Protein AF-A0A2E6TEQ2-F1 (afdb_monomer)

Mean predicted aligned error: 9.26 Å

Solvent-accessible surface area (backbone atoms only — not comparable to full-atom values): 24179 Å² total; per-residue (Å²): 131,85,80,90,82,93,80,91,83,90,86,90,82,84,90,84,90,84,80,82,88,82,86,89,81,83,90,76,87,78,88,76,89,75,89,80,89,80,91,82,89,81,94,73,94,83,58,23,17,44,10,29,45,73,91,48,67,66,65,58,28,36,31,42,31,63,34,35,89,94,28,47,55,58,94,92,32,62,77,44,67,33,39,22,39,33,36,34,76,83,78,71,50,58,21,9,26,28,29,42,12,38,39,30,34,37,25,20,20,53,72,65,49,64,40,73,85,53,69,83,69,57,34,86,42,34,35,40,22,47,42,61,31,55,72,47,98,79,43,49,74,34,49,37,61,42,76,46,63,34,69,60,23,71,74,22,28,87,75,68,47,18,59,67,26,18,28,26,31,24,41,34,35,37,68,54,61,49,53,77,38,54,19,48,42,68,31,60,80,78,72,61,72,82,41,52,77,33,74,28,39,33,41,24,42,9,19,17,25,25,31,84,76,9,61,76,29,88,48,52,44,35,40,18,31,33,28,36,52,28,27,26,56,20,68,76,28,80,67,84,64,87,48,80,94,56,62,83,71,38,19,6,27,28,30,28,52,19,42,28,98,81,40,80,27,52,60,49,62,64,91,64,67,59,86,55,28,57,71,63,57,55,73,40,70,54,60,95,54,30,30,40,68,26,70,32,16,36,5,9,44,31,30,38,73,56,94,92,40,63,20,35,42,24,22,26,57,52,67,74,56,63,26,25,47,34,19,41,39,35,18,20,26,35,44,57,42,25,75,66,54,60,74,71,50,58,77,33,17,53,30,11,24,66,77,49,92,56,30,28,40,35,98,74,87,42,51,31,30,62,50,73,94,38,28,32,44,27,61,49,79,33,64,33,38,25,88,68,35,48,72,53,52,80,73,30,48,38,32,30,97,89,60,42,48,31,37,34,25,71,85,48,51,60,37,32,41,26,66,80,76,73,42,53,30,37,50,42,61,97,79,29,37,63,71,36,36,38,32,41,33,75,90,75,80,39,81,46,80,49,108

Nearest PDB structures (foldseek):
  5f8t-assembly1_A  TM=7.717E-01  e=3.855E-12  Homo sapiens
  2o8u-assembly1_A  TM=7.596E-01  e=3.895E-11  Homo sapiens
  4ch8-assembly3_F  TM=7.337E-01  e=3.725E-10  Homo sapiens
  3jz1-assembly1_B  TM=7.425E-01  e=5.477E-10  Homo sapiens
  8ase-assembly1_H  TM=7.305E-01  e=1.944E-09  Homo sapiens

Sequence (451 aa):
MNEQGGALEVNDSKHRVRGFVLHGFLGLVVFAFGFHELLGQGNDTRQRRVSHRDDVSSNLHQLLADNDSSYAAGEDYPDFSMVGALLSKSSGWMGTATLVSPGCILTAAHVVWNDAYSPAPDPADWEFVVGNDFEAAGAQKYDVASIHVHPGWLACMVNNDGDLKGFDIALIQLASSVSNVTPALINASYDESSSIGQTIYFAGVGALGDGINGVSFPDNSRRFAGANVLDRVNSEVSHGLSSLLYSGGKGGVLGFDFDSPTGSDNSLDGSIFYGRLGSGSSDPMPIPLEATSASGDSGGPVFARLGESWRLVGVSSYGTTNSIYGDVAVFTRAANHAEWIFSYLEAWPTAAWSGLDSWRTSSWFGSFSVAADNWIFHQQHGWLYAPGGGDDTDDLWLWSNQLGWTWTNQKSYPYLYSVSKGNWLYFWSNYSILGRRYFYDFNTDTLLLYE

Secondary structure (DSSP, 8-state):
-------------------------------------------S------EE-TTS-HHHHHHHHTT-TT--SSSSS---TTEEEEEETTT--EEEEEEEETTEEEE-HHHH--STTSPPP-GGGEEEEESSBSSSTT-EEEEEEEEEE-HHHHHHTTTT-TTTTT---EEEEESSPPBS-PPPPB-SS--GGGGTTSEEEEEES--EEETTTEEEE----B-EEEEEE--EEEEEE------GGGSS--EEEEEEE---TTS---TTSSS---TT--S----SS--TTBEE--TT-TT-EEEEEETTEEEEEEEEEE-SSSS-TTPEEEEEEGGGGHHHHHTTPPSSTTSEE-SSTTEEEETTTEEEEE-STTEEEETTTEEEE-TTTTS-STTEEEEETTTEEEEE-TTTTTEEEETTTTEEEEE-GGG-BTTBEEEEETTTTEEEEE-

pLDDT: mean 85.11, std 21.19, range [24.03, 98.81]

Structure (mmCIF, N/CA/C/O backbone):
data_AF-A0A2E6TEQ2-F1
#
_entry.id   AF-A0A2E6TEQ2-F1
#
loop_
_atom_site.group_PDB
_atom_site.id
_atom_site.type_symbol
_atom_site.label_atom_id
_atom_site.label_alt_id
_atom_site.label_comp_id
_atom_site.label_asym_id
_atom_site.label_entity_id
_atom_site.label_seq_id
_atom_site.pdbx_PDB_ins_code
_atom_site.Cartn_x
_atom_site.Cartn_y
_atom_site.Cartn_z
_atom_site.occupancy
_atom_site.B_iso_or_equiv
_atom_site.auth_seq_id
_atom_site.auth_comp_id
_atom_site.auth_asym_id
_atom_site.auth_atom_id
_atom_site.pdbx_PDB_model_num
ATOM 1 N N . MET A 1 1 ? 98.317 -27.905 -9.809 1.00 34.91 1 MET A N 1
ATOM 2 C CA . MET A 1 1 ? 99.266 -27.345 -10.794 1.00 34.91 1 MET A CA 1
ATOM 3 C C . MET A 1 1 ? 98.510 -26.296 -11.584 1.00 34.91 1 MET A C 1
ATOM 5 O O . MET A 1 1 ? 97.389 -26.608 -11.952 1.00 34.91 1 MET A O 1
ATOM 9 N N . ASN A 1 2 ? 99.107 -25.111 -11.734 1.00 30.47 2 ASN A N 1
ATOM 10 C CA . ASN A 1 2 ? 98.818 -23.981 -12.636 1.00 30.47 2 ASN A CA 1
ATOM 11 C C . ASN A 1 2 ? 97.332 -23.666 -12.937 1.00 30.47 2 ASN A C 1
ATOM 13 O O . ASN A 1 2 ? 96.639 -24.464 -13.551 1.00 30.47 2 ASN A O 1
ATOM 17 N N . GLU A 1 3 ? 96.741 -22.589 -12.408 1.00 28.69 3 GLU A N 1
ATOM 18 C CA . GLU A 1 3 ? 96.988 -21.142 -12.652 1.00 28.69 3 GLU A CA 1
ATOM 19 C C . GLU A 1 3 ? 96.053 -20.555 -13.727 1.00 28.69 3 GLU A C 1
ATOM 21 O O . GLU A 1 3 ? 95.945 -21.145 -14.789 1.00 28.69 3 GLU A O 1
ATOM 26 N N . GLN A 1 4 ? 95.445 -19.396 -13.396 1.00 27.39 4 GLN A N 1
ATOM 27 C CA . GLN A 1 4 ? 95.156 -18.185 -14.213 1.00 27.39 4 GLN A CA 1
ATOM 28 C C . GLN A 1 4 ? 94.609 -18.356 -15.658 1.00 27.39 4 GLN A C 1
ATOM 30 O O . GLN A 1 4 ? 95.042 -19.214 -16.405 1.00 27.39 4 GLN A O 1
ATOM 35 N N . GLY A 1 5 ? 93.713 -17.545 -16.229 1.00 26.52 5 GLY A N 1
ATOM 36 C CA . GLY A 1 5 ? 93.019 -16.275 -15.939 1.00 26.52 5 GLY A CA 1
ATOM 37 C C . GLY A 1 5 ? 92.188 -15.963 -17.218 1.00 26.52 5 GLY A C 1
ATOM 38 O O . GLY A 1 5 ? 92.484 -16.514 -18.270 1.00 26.52 5 GLY A O 1
ATOM 39 N N . GLY A 1 6 ? 91.050 -15.261 -17.225 1.00 24.38 6 GLY A N 1
ATOM 40 C CA . GLY A 1 6 ? 90.932 -13.813 -17.020 1.00 24.38 6 GLY A CA 1
ATOM 41 C C . GLY A 1 6 ? 90.964 -13.015 -18.348 1.00 24.38 6 GLY A C 1
ATOM 42 O O . GLY A 1 6 ? 92.055 -12.649 -18.761 1.00 24.38 6 GLY A O 1
ATOM 43 N N . ALA A 1 7 ? 89.793 -12.763 -18.974 1.00 27.34 7 ALA A N 1
ATOM 44 C CA . ALA A 1 7 ? 89.427 -11.760 -20.024 1.00 27.34 7 ALA A CA 1
ATOM 45 C C . ALA A 1 7 ? 88.148 -12.271 -20.761 1.00 27.34 7 ALA A C 1
ATOM 47 O O . ALA A 1 7 ? 88.104 -13.454 -21.085 1.00 27.34 7 ALA A O 1
ATOM 48 N N . LEU A 1 8 ? 86.999 -11.579 -20.906 1.00 24.61 8 LEU A N 1
ATOM 49 C CA . LEU A 1 8 ? 86.687 -10.273 -21.548 1.00 24.61 8 LEU A CA 1
ATOM 50 C C . LEU A 1 8 ? 87.128 -10.258 -23.032 1.00 24.61 8 LEU A C 1
ATOM 52 O O . LEU A 1 8 ? 88.315 -10.341 -23.292 1.00 24.61 8 LEU A O 1
ATOM 56 N N . GLU A 1 9 ? 86.252 -10.247 -24.049 1.00 26.08 9 GLU A N 1
ATOM 57 C CA . GLU A 1 9 ? 85.276 -9.189 -24.374 1.00 26.08 9 GLU A CA 1
ATOM 58 C C . GLU A 1 9 ? 84.079 -9.638 -25.262 1.00 26.08 9 GLU A C 1
ATOM 60 O O . GLU A 1 9 ? 84.197 -10.488 -26.139 1.00 26.08 9 GLU A O 1
ATOM 65 N N . VAL A 1 10 ? 82.933 -8.984 -25.025 1.00 25.69 10 VAL A N 1
ATOM 66 C CA . VAL A 1 10 ? 81.975 -8.368 -25.980 1.00 25.69 10 VAL A CA 1
ATOM 67 C C . VAL A 1 10 ? 81.853 -8.913 -27.422 1.00 25.69 10 VAL A C 1
ATOM 69 O O . VAL A 1 10 ? 82.713 -8.669 -28.265 1.00 25.69 10 VAL A O 1
ATOM 72 N N . ASN A 1 11 ? 80.650 -9.396 -27.782 1.00 26.23 11 ASN A N 1
ATOM 73 C CA . ASN A 1 11 ? 79.901 -8.779 -28.893 1.00 26.23 11 ASN A CA 1
ATOM 74 C C . ASN A 1 11 ? 78.375 -8.997 -28.847 1.00 26.23 11 ASN A C 1
ATOM 76 O O . ASN A 1 11 ? 77.882 -9.988 -28.313 1.00 26.23 11 ASN A O 1
ATOM 80 N N . ASP A 1 12 ? 77.644 -8.022 -29.390 1.00 26.28 12 ASP A N 1
ATOM 81 C CA . ASP A 1 12 ? 76.183 -7.861 -29.330 1.00 26.28 12 ASP A CA 1
ATOM 82 C C . ASP A 1 12 ? 75.455 -8.584 -30.485 1.00 26.28 12 ASP A C 1
ATOM 84 O O . ASP A 1 12 ? 75.899 -8.517 -31.632 1.00 26.28 12 ASP A O 1
ATOM 88 N N . SER A 1 13 ? 74.317 -9.245 -30.213 1.00 27.67 13 SER A N 1
ATOM 89 C CA . SER A 1 13 ? 73.141 -9.227 -31.116 1.00 27.67 13 SER A CA 1
ATOM 90 C C . SER A 1 13 ? 71.892 -9.970 -30.588 1.00 27.67 13 SER A C 1
ATOM 92 O O . SER A 1 13 ? 71.770 -11.187 -30.645 1.00 27.67 13 SER A O 1
ATOM 94 N N . LYS A 1 14 ? 70.886 -9.173 -30.204 1.00 28.20 14 LYS A N 1
ATOM 95 C CA . LYS A 1 14 ? 69.446 -9.292 -30.556 1.00 28.20 14 LYS A CA 1
ATOM 96 C C . LYS A 1 14 ? 68.699 -10.650 -30.460 1.00 28.20 14 LYS A C 1
ATOM 98 O O . LYS A 1 14 ? 68.747 -11.488 -31.350 1.00 28.20 14 LYS A O 1
ATOM 103 N N . HIS A 1 15 ? 67.742 -10.666 -29.523 1.00 26.61 15 HIS A N 1
ATOM 104 C CA . HIS A 1 15 ? 66.351 -11.153 -29.667 1.00 26.61 15 HIS A CA 1
ATOM 105 C C . HIS A 1 15 ? 66.050 -12.560 -30.249 1.00 26.61 15 HIS A C 1
ATOM 107 O O . HIS A 1 15 ? 65.875 -12.716 -31.456 1.00 26.61 15 HIS A O 1
ATOM 113 N N . ARG A 1 16 ? 65.603 -13.485 -29.382 1.00 26.16 16 ARG A N 1
ATOM 114 C CA . ARG A 1 16 ? 64.157 -13.779 -29.157 1.00 26.16 16 ARG A CA 1
ATOM 115 C C . ARG A 1 16 ? 63.962 -14.901 -28.126 1.00 26.16 16 ARG A C 1
ATOM 117 O O . ARG A 1 16 ? 64.470 -16.001 -28.300 1.00 26.16 16 ARG A O 1
ATOM 124 N N . VAL A 1 17 ? 63.151 -14.645 -27.099 1.00 26.16 17 VAL A N 1
ATOM 125 C CA . VAL A 1 17 ? 62.706 -15.664 -26.131 1.00 26.16 17 VAL A CA 1
ATOM 126 C C . VAL A 1 17 ? 61.490 -16.416 -26.686 1.00 26.16 17 VAL A C 1
ATOM 128 O O . VAL A 1 17 ? 60.572 -15.795 -27.222 1.00 26.16 17 VAL A O 1
ATOM 131 N N . ARG A 1 18 ? 61.464 -17.746 -26.528 1.00 24.92 18 ARG A N 1
ATOM 132 C CA . ARG A 1 18 ? 60.274 -18.602 -26.689 1.00 24.92 18 ARG A CA 1
ATOM 133 C C . ARG A 1 18 ? 60.272 -19.703 -25.615 1.00 24.92 18 ARG A C 1
ATOM 135 O O . ARG A 1 18 ? 61.046 -20.646 -25.721 1.00 24.92 18 ARG A O 1
ATOM 142 N N . GLY A 1 19 ? 59.376 -19.594 -24.633 1.00 26.36 19 GLY A N 1
ATOM 143 C CA . GLY A 1 19 ? 58.840 -20.716 -23.840 1.00 26.36 19 GLY A CA 1
ATOM 144 C C . GLY A 1 19 ? 57.376 -20.928 -24.256 1.00 26.36 19 GLY A C 1
ATOM 145 O O . GLY A 1 19 ? 56.695 -19.947 -24.538 1.00 26.36 19 GLY A O 1
ATOM 146 N N . PHE A 1 20 ? 56.951 -22.144 -24.612 1.00 25.42 20 PHE A N 1
ATOM 147 C CA . PHE A 1 20 ? 56.305 -23.133 -23.724 1.00 25.42 20 PHE A CA 1
ATOM 148 C C . PHE A 1 20 ? 54.999 -22.598 -23.070 1.00 25.42 20 PHE A C 1
ATOM 150 O O . PHE A 1 20 ? 55.068 -21.654 -22.297 1.00 25.42 20 PHE A O 1
ATOM 157 N N . VAL A 1 21 ? 53.789 -23.018 -23.510 1.00 24.81 21 VAL A N 1
ATOM 158 C CA . VAL A 1 21 ? 53.063 -24.290 -23.168 1.00 24.81 21 VAL A CA 1
ATOM 159 C C . VAL A 1 21 ? 52.390 -24.152 -21.776 1.00 24.81 21 VAL A C 1
ATOM 161 O O . VAL A 1 21 ? 53.078 -23.751 -20.853 1.00 24.81 21 VAL A O 1
ATOM 164 N N . LEU A 1 22 ? 51.091 -24.415 -21.513 1.00 24.03 22 LEU A N 1
ATOM 165 C CA . LEU A 1 22 ? 50.022 -25.148 -22.227 1.00 24.03 22 LEU A CA 1
ATOM 166 C C . LEU A 1 22 ? 48.592 -24.706 -21.777 1.00 24.03 22 LEU A C 1
ATOM 168 O O . LEU A 1 22 ? 48.416 -24.338 -20.627 1.00 24.03 22 LEU A O 1
ATOM 172 N N . HIS A 1 23 ? 47.601 -24.857 -22.671 1.00 25.80 23 HIS A N 1
ATOM 173 C CA . HIS A 1 23 ? 46.137 -25.059 -22.475 1.00 25.80 23 HIS A CA 1
ATOM 174 C C . HIS A 1 23 ? 45.267 -24.208 -21.513 1.00 25.80 23 HIS A C 1
ATOM 176 O O . HIS A 1 23 ? 45.434 -24.217 -20.303 1.00 25.80 23 HIS A O 1
ATOM 182 N N . GLY A 1 24 ? 44.127 -23.771 -22.075 1.00 26.97 24 GLY A N 1
ATOM 183 C CA . GLY A 1 24 ? 42.808 -24.121 -21.525 1.00 26.97 24 GLY A CA 1
ATOM 184 C C . GLY A 1 24 ? 42.065 -23.029 -20.759 1.00 26.97 24 GLY A C 1
ATOM 185 O O . GLY A 1 24 ? 42.167 -22.973 -19.542 1.00 26.97 24 GLY A O 1
ATOM 186 N N . PHE A 1 25 ? 41.217 -22.256 -21.449 1.00 26.05 25 PHE A N 1
ATOM 187 C CA . PHE A 1 25 ? 40.139 -21.509 -20.794 1.00 26.05 25 PHE A CA 1
ATOM 188 C C . PHE A 1 25 ? 38.817 -21.627 -21.553 1.00 26.05 25 PHE A C 1
ATOM 190 O O . PHE A 1 25 ? 38.745 -21.420 -22.764 1.00 26.05 25 PHE A O 1
ATOM 197 N N . LEU A 1 26 ? 37.786 -21.992 -20.795 1.00 27.66 26 LEU A N 1
ATOM 198 C CA . LEU A 1 26 ? 36.389 -22.039 -21.201 1.00 27.66 26 LEU A CA 1
ATOM 199 C C . LEU A 1 26 ? 35.869 -20.594 -21.282 1.00 27.66 26 LEU A C 1
ATOM 201 O O . LEU A 1 26 ? 36.094 -19.816 -20.356 1.00 27.66 26 LEU A O 1
ATOM 205 N N . GLY A 1 27 ? 35.205 -20.222 -22.376 1.00 25.89 27 GLY A N 1
ATOM 206 C CA . GLY A 1 27 ? 34.636 -18.882 -22.518 1.00 25.89 27 GLY A CA 1
ATOM 207 C C . GLY A 1 27 ? 33.414 -18.711 -21.619 1.00 25.89 27 GLY A C 1
ATOM 208 O O . GLY A 1 27 ? 32.406 -19.377 -21.838 1.00 25.89 27 GLY A O 1
ATOM 209 N N . LEU A 1 28 ? 33.498 -17.813 -20.637 1.00 25.25 28 LEU A N 1
ATOM 210 C CA . LEU A 1 28 ? 32.370 -17.405 -19.803 1.00 25.25 28 LEU A CA 1
ATOM 211 C C . LEU A 1 28 ? 32.016 -15.961 -20.171 1.00 25.25 28 LEU A C 1
ATOM 213 O O . LEU A 1 28 ? 32.769 -15.033 -19.880 1.00 25.25 28 LEU A O 1
ATOM 217 N N . VAL A 1 29 ? 30.904 -15.792 -20.888 1.00 25.22 29 VAL A N 1
ATOM 218 C CA . VAL A 1 29 ? 30.392 -14.477 -21.288 1.00 25.22 29 VAL A CA 1
ATOM 219 C C . VAL A 1 29 ? 29.701 -13.857 -20.079 1.00 25.22 29 VAL A C 1
ATOM 221 O O . VAL A 1 29 ? 28.613 -14.280 -19.701 1.00 25.22 29 VAL A O 1
ATOM 224 N N . VAL A 1 30 ? 30.348 -12.868 -19.467 1.00 26.27 30 VAL A N 1
ATOM 225 C CA . VAL A 1 30 ? 29.737 -12.025 -18.437 1.00 26.27 30 VAL A CA 1
ATOM 226 C C . VAL A 1 30 ? 29.070 -10.846 -19.138 1.00 26.27 30 VAL A C 1
ATOM 228 O O . VAL A 1 30 ? 29.759 -9.998 -19.705 1.00 26.27 30 VAL A O 1
ATOM 231 N N . PHE A 1 31 ? 27.740 -10.786 -19.101 1.00 25.33 31 PHE A N 1
ATOM 232 C CA . PHE A 1 31 ? 27.019 -9.552 -19.400 1.00 25.33 31 PHE A CA 1
ATOM 233 C C . PHE A 1 31 ? 27.120 -8.632 -18.183 1.00 25.33 31 PHE A C 1
ATOM 235 O O . PHE A 1 31 ? 26.548 -8.919 -17.137 1.00 25.33 31 PHE A O 1
ATOM 242 N N . ALA A 1 32 ? 27.863 -7.537 -18.328 1.00 25.47 32 ALA A N 1
ATOM 243 C CA . ALA A 1 32 ? 27.891 -6.443 -17.368 1.00 25.47 32 ALA A CA 1
ATOM 244 C C . ALA A 1 32 ? 27.205 -5.231 -18.008 1.00 25.47 32 ALA A C 1
ATOM 246 O O . ALA A 1 32 ? 27.789 -4.571 -18.868 1.00 25.47 32 ALA A O 1
ATOM 247 N N . PHE A 1 33 ? 25.965 -4.951 -17.606 1.00 28.92 33 PHE A N 1
ATOM 248 C CA . PHE A 1 33 ? 25.278 -3.715 -17.972 1.00 28.92 33 PHE A CA 1
ATOM 249 C C . PHE A 1 33 ? 25.658 -2.618 -16.976 1.00 28.92 33 PHE A C 1
ATOM 251 O O . PHE A 1 33 ? 25.069 -2.495 -15.909 1.00 28.92 33 PHE A O 1
ATOM 258 N N . GLY A 1 34 ? 26.675 -1.832 -17.327 1.00 25.25 34 GLY A N 1
ATOM 259 C CA . GLY A 1 34 ? 26.941 -0.556 -16.670 1.00 25.25 34 GLY A CA 1
ATOM 260 C C . GLY A 1 34 ? 26.181 0.554 -17.387 1.00 25.25 34 GLY A C 1
ATOM 261 O O . GLY A 1 34 ? 26.436 0.794 -18.568 1.00 25.25 34 GLY A O 1
ATOM 262 N N . PHE A 1 35 ? 25.273 1.236 -16.689 1.00 28.59 35 PHE A N 1
ATOM 263 C CA . PHE A 1 35 ? 24.647 2.450 -17.210 1.00 28.59 35 PHE A CA 1
ATOM 264 C C . PHE A 1 35 ? 25.696 3.565 -17.393 1.00 28.59 35 PHE A C 1
ATOM 266 O O . PHE A 1 35 ? 26.642 3.710 -16.613 1.00 28.59 35 PHE A O 1
ATOM 273 N N . HIS A 1 36 ? 25.526 4.357 -18.449 1.00 27.36 36 HIS A N 1
ATOM 274 C CA . HIS A 1 36 ? 26.252 5.603 -18.685 1.00 27.36 36 HIS A CA 1
ATOM 275 C C . HIS A 1 36 ? 25.258 6.617 -19.246 1.00 27.36 36 HIS A C 1
ATOM 277 O O . HIS A 1 36 ? 24.815 6.487 -20.387 1.00 27.36 36 HIS A O 1
ATOM 283 N N . GLU A 1 37 ? 24.905 7.617 -18.445 1.00 32.34 37 GLU A N 1
ATOM 284 C CA . GLU A 1 37 ? 24.097 8.741 -18.908 1.00 32.34 37 GLU A CA 1
ATOM 285 C C . GLU A 1 37 ? 24.921 9.672 -19.805 1.00 32.34 37 GLU A C 1
ATOM 287 O O . GLU A 1 37 ? 26.118 9.885 -19.589 1.00 32.34 37 GLU A O 1
ATOM 292 N N . LEU A 1 38 ? 24.267 10.260 -20.808 1.00 29.31 38 LEU A N 1
ATOM 293 C CA . LEU A 1 38 ? 24.878 11.223 -21.719 1.00 29.31 38 LEU A CA 1
ATOM 294 C C . LEU A 1 38 ? 24.049 12.512 -21.723 1.00 29.31 38 LEU A C 1
ATOM 296 O O . LEU A 1 38 ? 22.906 12.534 -22.171 1.00 29.31 38 LEU A O 1
ATOM 300 N N . LEU A 1 39 ? 24.634 13.589 -21.196 1.00 32.91 39 LEU A N 1
ATOM 301 C CA . LEU A 1 39 ? 23.970 14.882 -21.015 1.00 32.91 39 LEU A CA 1
ATOM 302 C C . LEU A 1 39 ? 23.751 15.631 -22.342 1.00 32.91 39 LEU A C 1
ATOM 304 O O . LEU A 1 39 ? 24.657 15.723 -23.172 1.00 32.91 39 LEU A O 1
ATOM 308 N N . GLY A 1 40 ? 22.598 16.295 -22.469 1.00 27.27 40 GLY A N 1
ATOM 309 C CA . GLY A 1 40 ? 22.316 17.292 -23.507 1.00 27.27 40 GLY A CA 1
ATOM 310 C C . GLY A 1 40 ? 21.312 18.344 -23.019 1.00 27.27 40 GLY A C 1
ATOM 311 O O . GLY A 1 40 ? 20.273 17.994 -22.474 1.00 27.27 40 GLY A O 1
ATOM 312 N N . GLN A 1 41 ? 21.617 19.636 -23.191 1.00 30.05 41 GLN A N 1
ATOM 313 C CA . GLN A 1 41 ? 20.729 20.747 -22.804 1.00 30.05 41 GLN A CA 1
ATOM 314 C C . GLN A 1 41 ? 19.975 21.346 -24.001 1.00 30.05 41 GLN A C 1
ATOM 316 O O . GLN A 1 41 ? 20.572 21.564 -25.054 1.00 30.05 41 GLN A O 1
ATOM 321 N N . GLY A 1 42 ? 18.721 21.764 -23.784 1.00 27.81 42 GLY A N 1
ATOM 322 C CA . GLY A 1 42 ? 18.017 22.716 -24.657 1.00 27.81 42 GLY A CA 1
ATOM 323 C C . GLY A 1 42 ? 16.493 22.713 -24.485 1.00 27.81 42 GLY A C 1
ATOM 324 O O . GLY A 1 42 ? 15.842 21.776 -24.918 1.00 27.81 42 GLY A O 1
ATOM 325 N N . ASN A 1 43 ? 15.931 23.763 -23.872 1.00 36.59 43 ASN A N 1
ATOM 326 C CA . ASN A 1 43 ? 14.488 23.928 -23.609 1.00 36.59 43 ASN A CA 1
ATOM 327 C C . ASN A 1 43 ? 13.571 23.681 -24.830 1.00 36.59 43 ASN A C 1
ATOM 329 O O . ASN A 1 43 ? 13.643 24.452 -25.786 1.00 36.59 43 ASN A O 1
ATOM 333 N N . ASP A 1 44 ? 12.587 22.787 -24.686 1.00 30.61 44 ASP A N 1
ATOM 334 C CA . ASP A 1 44 ? 11.165 23.180 -24.648 1.00 30.61 44 ASP A CA 1
ATOM 335 C C . ASP A 1 44 ? 10.329 22.159 -23.830 1.00 30.61 44 ASP A C 1
ATOM 337 O O . ASP A 1 44 ? 10.793 21.048 -23.593 1.00 30.61 44 ASP A O 1
ATOM 341 N N . THR A 1 45 ? 9.157 22.571 -23.328 1.00 33.66 45 THR A N 1
ATOM 342 C CA . THR A 1 45 ? 8.095 21.800 -22.613 1.00 33.66 45 THR A CA 1
ATOM 343 C C . THR A 1 45 ? 8.438 20.421 -21.982 1.00 33.66 45 THR A C 1
ATOM 345 O O . THR A 1 45 ? 8.520 19.416 -22.685 1.00 33.66 45 THR A O 1
ATOM 348 N N . ARG A 1 46 ? 8.504 20.337 -20.638 1.00 33.50 46 ARG A N 1
ATOM 349 C CA . ARG A 1 46 ? 8.902 19.140 -19.849 1.00 33.50 46 ARG A CA 1
ATOM 350 C C . ARG A 1 46 ? 7.835 18.658 -18.841 1.00 33.50 46 ARG A C 1
ATOM 352 O O . ARG A 1 46 ? 7.282 19.513 -18.153 1.00 33.50 46 ARG A O 1
ATOM 359 N N . GLN A 1 47 ? 7.588 17.337 -18.738 1.00 31.80 47 GLN A N 1
ATOM 360 C CA . GLN A 1 47 ? 6.750 16.608 -17.736 1.00 31.80 47 GLN A CA 1
ATOM 361 C C . GLN A 1 47 ? 7.282 15.127 -17.608 1.00 31.80 47 GLN A C 1
ATOM 363 O O . GLN A 1 47 ? 7.654 14.653 -18.669 1.00 31.80 47 GLN A O 1
ATOM 368 N N . ARG A 1 48 ? 7.334 14.396 -16.441 1.00 45.75 48 ARG A N 1
ATOM 369 C CA . ARG A 1 48 ? 7.736 12.929 -16.198 1.00 45.75 48 ARG A CA 1
ATOM 370 C C . ARG A 1 48 ? 6.526 12.089 -15.585 1.00 45.75 48 ARG A C 1
ATOM 372 O O . ARG A 1 48 ? 5.534 12.731 -15.252 1.00 45.75 48 ARG A O 1
ATOM 379 N N . ARG A 1 49 ? 6.427 10.736 -15.653 1.00 59.78 49 ARG A N 1
ATOM 380 C CA . ARG A 1 49 ? 5.247 9.822 -15.355 1.00 59.78 49 ARG A CA 1
ATOM 381 C C . ARG A 1 49 ? 5.709 8.336 -15.231 1.00 59.78 49 ARG A C 1
ATOM 383 O O . ARG A 1 49 ? 6.798 8.017 -15.652 1.00 59.78 49 ARG A O 1
ATOM 390 N N . VAL A 1 50 ? 4.819 7.400 -14.891 1.00 63.03 50 VAL A N 1
ATOM 391 C CA . VAL A 1 50 ? 4.824 5.976 -15.346 1.00 63.03 50 VAL A CA 1
ATOM 392 C C . VAL A 1 50 ? 4.613 5.836 -16.884 1.00 63.03 50 VAL A C 1
ATOM 394 O O . VAL A 1 50 ? 4.013 6.720 -17.504 1.00 63.03 50 VAL A O 1
ATOM 397 N N . SER A 1 51 ? 5.055 4.747 -17.534 1.00 83.50 51 SER A N 1
ATOM 398 C CA . SER A 1 51 ? 4.814 4.527 -18.981 1.00 83.50 51 SER A CA 1
ATOM 399 C C . SER A 1 51 ? 3.442 3.903 -19.245 1.00 83.50 51 SER A C 1
ATOM 401 O O . SER A 1 51 ? 3.055 2.969 -18.552 1.00 83.50 51 SER A O 1
ATOM 403 N N . HIS A 1 52 ? 2.697 4.404 -20.233 1.00 90.38 52 HIS A N 1
ATOM 404 C CA . HIS A 1 52 ? 1.326 3.965 -20.537 1.00 90.38 52 HIS A CA 1
ATOM 405 C C . HIS A 1 52 ? 1.114 3.711 -22.032 1.00 90.38 52 HIS A C 1
ATOM 407 O O . HIS A 1 52 ? 1.937 4.093 -22.867 1.00 90.38 52 HIS A O 1
ATOM 413 N N . ARG A 1 53 ? -0.008 3.081 -22.394 1.00 93.94 53 ARG A N 1
ATOM 414 C CA . ARG A 1 53 ? -0.351 2.839 -23.804 1.00 93.94 53 ARG A CA 1
ATOM 415 C C . ARG A 1 53 ? -0.386 4.137 -24.619 1.00 93.94 53 ARG A C 1
ATOM 417 O O . ARG A 1 53 ? -0.996 5.117 -24.188 1.00 93.94 53 ARG A O 1
ATOM 424 N N . ASP A 1 54 ? 0.210 4.136 -25.809 1.00 91.69 54 ASP A N 1
ATOM 425 C CA . ASP A 1 54 ? 0.260 5.297 -26.713 1.00 91.69 54 ASP A CA 1
ATOM 426 C C . ASP A 1 54 ? -1.129 5.728 -27.227 1.00 91.69 54 ASP A C 1
ATOM 428 O O . ASP A 1 54 ? -1.352 6.909 -27.501 1.00 91.69 54 ASP A O 1
ATOM 432 N N . ASP A 1 55 ? -2.085 4.793 -27.282 1.00 92.25 55 ASP A N 1
ATOM 433 C CA . ASP A 1 55 ? -3.480 5.042 -27.660 1.00 92.25 55 ASP A CA 1
ATOM 434 C C . ASP A 1 55 ? -4.370 5.544 -26.500 1.00 92.25 55 ASP A C 1
ATOM 436 O O . ASP A 1 55 ? -5.527 5.917 -26.725 1.00 92.25 55 ASP A O 1
ATOM 440 N N . VAL A 1 56 ? -3.837 5.621 -25.272 1.00 92.12 56 VAL A N 1
ATOM 441 C CA . VAL A 1 56 ? -4.556 6.067 -24.068 1.00 92.12 56 VAL A CA 1
ATOM 442 C C . VAL A 1 56 ? -4.074 7.446 -23.610 1.00 92.12 56 VAL A C 1
ATOM 444 O O . VAL A 1 56 ? -2.885 7.743 -23.500 1.00 92.12 56 VAL A O 1
ATOM 447 N N . SER A 1 57 ? -5.026 8.326 -23.286 1.00 89.94 57 SER A N 1
ATOM 448 C CA . SER A 1 57 ? -4.712 9.649 -22.743 1.00 89.94 57 SER A CA 1
ATOM 449 C C . SER A 1 57 ? -4.129 9.549 -21.334 1.00 89.94 57 SER A C 1
ATOM 451 O O . SER A 1 57 ? -4.836 9.233 -20.376 1.00 89.94 57 SER A O 1
ATOM 453 N N . SER A 1 58 ? -2.865 9.950 -21.194 1.00 86.94 58 SER A N 1
ATOM 454 C CA . SER A 1 58 ? -2.167 10.075 -19.906 1.00 86.94 58 SER A CA 1
ATOM 455 C C . SER A 1 58 ? -2.920 10.828 -18.803 1.00 86.94 58 SER A C 1
ATOM 457 O O . SER A 1 58 ? -2.678 10.599 -17.622 1.00 86.94 58 SER A O 1
ATOM 459 N N . ASN A 1 59 ? -3.847 11.724 -19.153 1.00 88.81 59 ASN A N 1
ATOM 460 C CA . ASN A 1 59 ? -4.645 12.434 -18.159 1.00 88.81 59 ASN A CA 1
ATOM 461 C C . ASN A 1 59 ? -5.517 11.472 -17.331 1.00 88.81 59 ASN A C 1
ATOM 463 O O . ASN A 1 59 ? -5.770 11.744 -16.165 1.00 88.81 59 ASN A O 1
ATOM 467 N N . LEU A 1 60 ? -5.957 10.342 -17.899 1.00 93.19 60 LEU A N 1
ATOM 468 C CA . LEU A 1 60 ? -6.760 9.343 -17.179 1.00 93.19 60 LEU A CA 1
ATOM 469 C C . LEU A 1 60 ? -5.979 8.714 -16.021 1.00 93.19 60 LEU A C 1
ATOM 471 O O . LEU A 1 60 ? -6.506 8.547 -14.930 1.00 93.19 60 LEU A O 1
ATOM 475 N N . HIS A 1 61 ? -4.697 8.453 -16.242 1.00 94.00 61 HIS A N 1
ATOM 476 C CA . HIS A 1 61 ? -3.778 7.920 -15.245 1.00 94.00 61 HIS A CA 1
ATOM 477 C C . HIS A 1 61 ? -3.353 8.956 -14.187 1.00 94.00 61 HIS A C 1
ATOM 479 O O . HIS A 1 61 ? -3.079 8.588 -13.048 1.00 94.00 61 HIS A O 1
ATOM 485 N N . GLN A 1 62 ? -3.327 10.254 -14.530 1.00 91.94 62 GLN A N 1
ATOM 486 C CA . GLN A 1 62 ? -3.210 11.327 -13.528 1.00 91.94 62 GLN A CA 1
ATOM 487 C C . GLN A 1 62 ? -4.464 11.389 -12.655 1.00 91.94 62 GLN A C 1
ATOM 489 O O . GLN A 1 62 ? -4.343 11.425 -11.440 1.00 91.94 62 GLN A O 1
ATOM 494 N N . LEU A 1 63 ? -5.660 11.325 -13.251 1.00 94.56 63 LEU A N 1
ATOM 495 C CA . LEU A 1 63 ? -6.914 11.274 -12.492 1.00 94.56 63 LEU A CA 1
ATOM 496 C C . LEU A 1 63 ? -6.993 10.020 -11.603 1.00 94.56 63 LEU A C 1
ATOM 498 O O . LEU A 1 63 ? -7.450 10.121 -10.470 1.00 94.56 63 LEU A O 1
ATOM 502 N N . LEU A 1 64 ? -6.497 8.869 -12.075 1.00 96.56 64 LEU A N 1
ATOM 503 C CA . LEU A 1 64 ? -6.342 7.656 -11.265 1.00 96.56 64 LEU A CA 1
ATOM 504 C C . LEU A 1 64 ? -5.396 7.889 -10.077 1.00 96.56 64 LEU A C 1
ATOM 506 O O . LEU A 1 64 ? -5.761 7.600 -8.943 1.00 96.56 64 LEU A O 1
ATOM 510 N N . ALA A 1 65 ? -4.214 8.462 -10.318 1.00 95.44 65 ALA A N 1
ATOM 511 C CA . ALA A 1 65 ? -3.216 8.749 -9.285 1.00 95.44 65 ALA A CA 1
ATOM 512 C C . ALA A 1 65 ? -3.661 9.793 -8.256 1.00 95.44 65 ALA A C 1
ATOM 514 O O . ALA A 1 65 ? -3.242 9.747 -7.098 1.00 95.44 65 ALA A O 1
ATOM 515 N N . ASP A 1 66 ? -4.480 10.745 -8.692 1.00 95.19 66 ASP A N 1
ATOM 516 C CA . ASP A 1 66 ? -5.061 11.809 -7.880 1.00 95.19 66 ASP A CA 1
ATOM 517 C C . ASP A 1 66 ? -6.360 11.351 -7.175 1.00 95.19 66 ASP A C 1
ATOM 519 O O . ASP A 1 66 ? -6.915 12.113 -6.385 1.00 95.19 66 ASP A O 1
ATOM 523 N N . ASN A 1 67 ? -6.825 10.117 -7.440 1.00 97.19 67 ASN A N 1
ATOM 524 C CA . ASN A 1 67 ? -8.120 9.551 -7.033 1.00 97.19 67 ASN A CA 1
ATOM 525 C C . ASN A 1 67 ? -9.323 10.466 -7.343 1.00 97.19 67 ASN A C 1
ATOM 527 O O . ASN A 1 67 ? -10.277 10.569 -6.567 1.00 97.19 67 ASN A O 1
ATOM 531 N N . ASP A 1 68 ? -9.275 11.144 -8.490 1.00 95.50 68 ASP A N 1
ATOM 532 C CA . ASP A 1 68 ? -10.226 12.181 -8.886 1.00 95.50 68 ASP A CA 1
ATOM 533 C C . ASP A 1 68 ? -11.271 11.667 -9.897 1.00 95.50 68 ASP A C 1
ATOM 535 O O . ASP A 1 68 ? -11.092 10.678 -10.616 1.00 95.50 68 ASP A O 1
ATOM 539 N N . SER A 1 69 ? -12.388 12.389 -9.991 1.00 92.69 69 SER A N 1
ATOM 540 C CA . SER A 1 69 ? -13.473 12.168 -10.946 1.00 92.69 69 SER A CA 1
ATOM 541 C C . SER A 1 69 ? -14.061 10.748 -10.875 1.00 92.69 69 SER A C 1
ATOM 543 O O . SER A 1 69 ? -14.787 10.431 -9.934 1.00 92.69 69 SER A O 1
ATOM 545 N N . SER A 1 70 ? -13.805 9.896 -11.872 1.00 94.56 70 SER A N 1
ATOM 546 C CA . SER A 1 70 ? -14.298 8.512 -11.928 1.00 94.56 70 SER A CA 1
ATOM 547 C C . SER A 1 70 ? -13.425 7.505 -11.174 1.00 94.56 70 SER A C 1
ATOM 549 O O . SER A 1 70 ? -13.787 6.334 -11.131 1.00 94.56 70 SER A O 1
ATOM 551 N N . TYR A 1 71 ? -12.296 7.941 -10.606 1.00 96.69 71 TYR A N 1
ATOM 552 C CA . TYR A 1 71 ? -11.284 7.085 -9.974 1.00 96.69 71 TYR A CA 1
ATOM 553 C C . TYR A 1 71 ? -11.190 7.284 -8.453 1.00 96.69 71 TYR A C 1
ATOM 555 O O . TYR A 1 71 ? -10.139 7.077 -7.842 1.00 96.69 71 TYR A O 1
ATOM 563 N N . ALA A 1 72 ? -12.298 7.705 -7.838 1.00 97.06 72 ALA A N 1
ATOM 564 C CA . ALA A 1 72 ? -12.405 7.844 -6.393 1.00 97.06 72 ALA A CA 1
ATOM 565 C C . ALA A 1 72 ? -12.046 6.525 -5.686 1.00 97.06 72 ALA A C 1
ATOM 567 O O . ALA A 1 72 ? -12.538 5.458 -6.058 1.00 97.06 72 ALA A O 1
ATOM 568 N N . ALA A 1 73 ? -11.198 6.616 -4.661 1.00 96.19 73 ALA A N 1
ATOM 569 C CA . ALA A 1 73 ? -10.751 5.467 -3.883 1.00 96.19 73 ALA A CA 1
ATOM 570 C C . ALA A 1 73 ? -11.932 4.731 -3.225 1.00 96.19 73 ALA A C 1
ATOM 572 O O . ALA A 1 73 ? -12.835 5.357 -2.661 1.00 96.19 73 ALA A O 1
ATOM 573 N N . GLY A 1 74 ? -11.921 3.397 -3.271 1.00 93.31 74 GLY A N 1
ATOM 574 C CA . GLY A 1 74 ? -13.004 2.578 -2.737 1.00 93.31 74 GLY A CA 1
ATOM 575 C C . GLY A 1 74 ? -12.996 1.142 -3.259 1.00 93.31 74 GLY A C 1
ATOM 576 O O . GLY A 1 74 ? -11.982 0.454 -3.222 1.00 93.31 74 GLY A O 1
ATOM 577 N N . GLU A 1 75 ? -14.158 0.676 -3.714 1.00 91.88 75 GLU A N 1
ATOM 578 C CA . GLU A 1 75 ? -14.377 -0.686 -4.224 1.00 91.88 75 GLU A CA 1
ATOM 579 C C . GLU A 1 75 ? -13.550 -0.965 -5.495 1.00 91.88 75 GLU A C 1
ATOM 581 O O . GLU A 1 75 ? -12.842 -1.972 -5.557 1.00 91.88 75 GLU A O 1
ATOM 586 N N . ASP A 1 76 ? -13.599 -0.062 -6.477 1.00 95.31 76 ASP A N 1
ATOM 587 C CA . ASP A 1 76 ? -13.041 -0.293 -7.819 1.00 95.31 76 ASP A CA 1
ATOM 588 C C . ASP A 1 76 ? -11.563 0.121 -7.968 1.00 95.31 76 ASP A C 1
ATOM 590 O O . ASP A 1 76 ? -10.869 -0.394 -8.846 1.00 95.31 76 ASP A O 1
ATOM 594 N N . TYR A 1 77 ? -11.074 1.020 -7.102 1.00 97.69 77 TYR A N 1
ATOM 595 C CA . TYR A 1 77 ? -9.722 1.594 -7.163 1.00 97.69 77 TYR A CA 1
ATOM 596 C C . TYR A 1 77 ? -9.107 1.753 -5.763 1.00 97.69 77 TYR A C 1
ATOM 598 O O . TYR A 1 77 ? -9.824 2.148 -4.835 1.00 97.69 77 TYR A O 1
ATOM 606 N N . PRO A 1 78 ? -7.794 1.505 -5.591 1.00 97.56 78 PRO A N 1
ATOM 607 C CA . PRO A 1 78 ? -7.099 1.794 -4.340 1.00 97.56 78 PRO A CA 1
ATOM 608 C C . PRO A 1 78 ? -7.006 3.303 -4.079 1.00 97.56 78 PRO A C 1
ATOM 610 O O . PRO A 1 78 ? -7.066 4.123 -4.996 1.00 97.56 78 PRO A O 1
ATOM 613 N N . ASP A 1 79 ? -6.813 3.659 -2.812 1.00 96.88 79 ASP A N 1
ATOM 614 C CA . ASP A 1 79 ? -6.299 4.973 -2.419 1.00 96.88 79 ASP A CA 1
ATOM 615 C C . ASP A 1 79 ? -4.801 5.039 -2.770 1.00 96.88 79 ASP A C 1
ATOM 617 O O . ASP A 1 79 ? -4.074 4.066 -2.563 1.00 96.88 79 ASP A O 1
ATOM 621 N N . PHE A 1 80 ? -4.349 6.167 -3.318 1.00 97.75 80 PHE A N 1
ATOM 622 C CA . PHE A 1 80 ? -2.946 6.458 -3.624 1.00 97.75 80 PHE A CA 1
ATOM 623 C C . PHE A 1 80 ? -2.387 7.642 -2.819 1.00 97.75 80 PHE A C 1
ATOM 625 O O . PHE A 1 80 ? -1.223 8.006 -2.996 1.00 97.75 80 PHE A O 1
ATOM 632 N N . SER A 1 81 ? -3.170 8.256 -1.927 1.00 96.44 81 SER A N 1
ATOM 633 C CA . SER A 1 81 ? -2.763 9.430 -1.138 1.00 96.44 81 SER A CA 1
ATOM 634 C C . SER A 1 81 ? -1.519 9.189 -0.270 1.00 96.44 81 SER A C 1
ATOM 636 O O . SER A 1 81 ? -0.747 10.119 -0.040 1.00 96.44 81 SER A O 1
ATOM 638 N N . MET A 1 82 ? -1.279 7.937 0.137 1.00 97.31 82 MET A N 1
ATOM 639 C CA . MET A 1 82 ? -0.093 7.460 0.861 1.00 97.31 82 MET A CA 1
ATOM 640 C C . MET A 1 82 ? 1.192 7.357 0.027 1.00 97.31 82 MET A C 1
ATOM 642 O O . MET A 1 82 ? 2.262 7.131 0.597 1.00 97.31 82 MET A O 1
ATOM 646 N N . VAL A 1 83 ? 1.107 7.462 -1.300 1.00 97.88 83 VAL A N 1
ATOM 647 C CA . VAL A 1 83 ? 2.246 7.292 -2.210 1.00 97.88 83 VAL A CA 1
ATOM 648 C C . VAL A 1 83 ? 2.894 8.646 -2.478 1.00 97.88 83 VAL A C 1
ATOM 650 O O . VAL A 1 83 ? 2.215 9.608 -2.851 1.00 97.88 83 VAL A O 1
ATOM 653 N N . GLY A 1 84 ? 4.211 8.717 -2.296 1.00 96.56 84 GLY A N 1
ATOM 654 C CA . GLY A 1 84 ? 4.989 9.947 -2.406 1.00 96.56 84 GLY A CA 1
ATOM 655 C C . GLY A 1 84 ? 6.416 9.721 -2.898 1.00 96.56 84 GLY A C 1
ATOM 656 O O . GLY A 1 84 ? 6.841 8.595 -3.161 1.00 96.56 84 GLY A O 1
ATOM 657 N N . ALA A 1 85 ? 7.159 10.817 -3.018 1.00 96.81 85 ALA A N 1
ATOM 658 C CA . ALA A 1 85 ? 8.544 10.813 -3.466 1.00 96.81 85 ALA A CA 1
ATOM 659 C C . ALA A 1 85 ? 9.510 10.661 -2.287 1.00 96.81 85 ALA A C 1
ATOM 661 O O . ALA A 1 85 ? 9.327 11.285 -1.243 1.00 96.81 85 ALA A O 1
ATOM 662 N N . LEU A 1 86 ? 10.568 9.879 -2.475 1.00 97.38 86 LEU A N 1
ATOM 663 C CA . LEU A 1 86 ? 11.693 9.766 -1.553 1.00 97.38 86 LEU A CA 1
ATOM 664 C C . LEU A 1 86 ? 12.929 10.361 -2.234 1.00 97.38 86 LEU A C 1
ATOM 666 O O . LEU A 1 86 ? 13.348 9.865 -3.279 1.00 97.38 86 LEU A O 1
ATOM 670 N N . LEU A 1 87 ? 13.478 11.438 -1.671 1.00 95.62 87 LEU A N 1
ATOM 671 C CA . LEU A 1 87 ? 14.464 12.304 -2.326 1.00 95.62 87 LEU A CA 1
ATOM 672 C C . LEU A 1 87 ? 15.770 12.380 -1.521 1.00 95.62 87 LEU A C 1
ATOM 674 O O . LEU A 1 87 ? 15.733 12.630 -0.315 1.00 95.62 87 LEU A O 1
ATOM 678 N N . SER A 1 88 ? 16.914 12.244 -2.197 1.00 94.69 88 SER A N 1
ATOM 679 C CA . SER A 1 88 ? 18.239 12.575 -1.654 1.00 94.69 88 SER A CA 1
ATOM 680 C C . SER A 1 88 ? 18.542 14.061 -1.877 1.00 94.69 88 SER A C 1
ATOM 682 O O . SER A 1 88 ? 18.622 14.548 -3.009 1.00 94.69 88 SER A O 1
ATOM 684 N N . LYS A 1 89 ? 18.746 14.784 -0.775 1.00 93.44 89 LYS A N 1
ATOM 685 C CA . LYS A 1 89 ? 18.997 16.230 -0.706 1.00 93.44 89 LYS A CA 1
ATOM 686 C C . LYS A 1 89 ? 20.334 16.623 -1.345 1.00 93.44 89 LYS A C 1
ATOM 688 O O . LYS A 1 89 ? 20.444 17.727 -1.876 1.00 93.44 89 LYS A O 1
ATOM 693 N N . SER A 1 90 ? 21.350 15.758 -1.282 1.00 91.12 90 SER A N 1
ATOM 694 C CA . SER A 1 90 ? 22.695 16.038 -1.808 1.00 91.12 90 SER A CA 1
ATOM 695 C C . SER A 1 90 ? 22.922 15.585 -3.249 1.00 91.12 90 SER A C 1
ATOM 697 O O . SER A 1 90 ? 23.645 16.265 -3.980 1.00 91.12 90 SER A O 1
ATOM 699 N N . SER A 1 91 ? 22.333 14.461 -3.668 1.00 86.50 91 SER A N 1
ATOM 700 C CA . SER A 1 91 ? 22.586 13.880 -4.995 1.00 86.50 91 SER A CA 1
ATOM 701 C C . SER A 1 91 ? 21.528 14.234 -6.042 1.00 86.50 91 SER A C 1
ATOM 703 O O . SER A 1 91 ? 21.814 14.165 -7.235 1.00 86.50 91 SER A O 1
ATOM 705 N N . GLY A 1 92 ? 20.314 14.605 -5.616 1.00 83.62 92 GLY A N 1
ATOM 706 C CA . GLY A 1 92 ? 19.153 14.730 -6.502 1.00 83.62 92 GLY A CA 1
ATOM 707 C C . GLY A 1 92 ? 18.577 13.384 -6.961 1.00 83.62 92 GLY A C 1
ATOM 708 O O . GLY A 1 92 ? 17.633 13.370 -7.747 1.00 83.62 92 GLY A O 1
ATOM 709 N N . TRP A 1 93 ? 19.123 12.262 -6.478 1.00 87.44 93 TRP A N 1
ATOM 710 C CA . TRP A 1 93 ? 18.555 10.934 -6.687 1.00 87.44 93 TRP A CA 1
ATOM 711 C C . TRP A 1 93 ? 17.189 10.815 -6.009 1.00 87.44 93 TRP A C 1
ATOM 713 O O . TRP A 1 93 ? 16.951 11.401 -4.948 1.00 87.44 93 TRP A O 1
ATOM 723 N N . MET A 1 94 ? 16.295 10.037 -6.612 1.00 91.12 94 MET A N 1
ATOM 724 C CA . MET A 1 94 ? 14.940 9.846 -6.115 1.00 91.12 94 MET A CA 1
ATOM 725 C C . MET A 1 94 ? 14.411 8.438 -6.378 1.00 91.12 94 MET A C 1
ATOM 727 O O . MET A 1 94 ? 14.835 7.757 -7.309 1.00 91.12 94 MET A O 1
ATOM 731 N N . GLY A 1 95 ? 13.418 8.056 -5.587 1.00 94.50 95 GLY A N 1
ATOM 732 C CA . GLY A 1 95 ? 12.516 6.950 -5.874 1.00 94.50 95 GLY A CA 1
ATOM 733 C C . GLY A 1 95 ? 11.111 7.256 -5.367 1.00 94.50 95 GLY A C 1
ATOM 734 O O . GLY A 1 95 ? 10.810 8.367 -4.920 1.00 94.50 95 GLY A O 1
ATOM 735 N N . THR A 1 96 ? 10.255 6.247 -5.399 1.00 97.25 96 THR A N 1
ATOM 736 C CA . THR A 1 96 ? 8.915 6.285 -4.817 1.00 97.25 96 THR A CA 1
ATOM 737 C C . THR A 1 96 ? 8.920 5.572 -3.459 1.00 97.25 96 THR A C 1
ATOM 739 O O . THR A 1 96 ? 9.681 4.629 -3.231 1.00 97.25 96 THR A O 1
ATOM 742 N N . ALA A 1 97 ? 8.073 6.016 -2.534 1.00 98.25 97 ALA A N 1
ATOM 743 C CA . ALA A 1 97 ? 7.810 5.315 -1.283 1.00 98.25 97 ALA A CA 1
ATOM 744 C C . ALA A 1 97 ? 6.325 5.394 -0.896 1.00 98.25 97 ALA A C 1
ATOM 746 O O . ALA A 1 97 ? 5.597 6.292 -1.327 1.00 98.25 97 ALA A O 1
ATOM 747 N N . THR A 1 98 ? 5.884 4.452 -0.064 1.00 98.62 98 THR A N 1
ATOM 748 C CA . THR A 1 98 ? 4.485 4.321 0.375 1.00 98.62 98 THR A CA 1
ATOM 749 C C . THR A 1 98 ? 4.388 4.370 1.888 1.00 98.62 98 THR A C 1
ATOM 751 O O . THR A 1 98 ? 5.059 3.593 2.559 1.00 98.62 98 THR A O 1
ATOM 754 N N . LEU A 1 99 ? 3.529 5.226 2.438 1.00 98.56 99 LEU A N 1
ATOM 755 C CA . LEU A 1 99 ? 3.218 5.227 3.869 1.00 98.56 99 LEU A CA 1
ATOM 756 C C . LEU A 1 99 ? 2.522 3.914 4.264 1.00 98.56 99 LEU A C 1
ATOM 758 O O . LEU A 1 99 ? 1.479 3.583 3.704 1.00 98.56 99 LEU A O 1
ATOM 762 N N . VAL A 1 100 ? 3.092 3.181 5.224 1.00 98.19 100 VAL A N 1
ATOM 763 C CA . VAL A 1 100 ? 2.601 1.879 5.733 1.00 98.19 100 VAL A CA 1
ATOM 764 C C . VAL A 1 100 ? 2.278 1.892 7.233 1.00 98.19 100 VAL A C 1
ATOM 766 O O . VAL A 1 100 ? 1.510 1.060 7.703 1.00 98.19 100 VAL A O 1
ATOM 769 N N . SER A 1 101 ? 2.781 2.878 7.977 1.00 97.44 101 SER A N 1
ATOM 770 C CA . SER A 1 101 ? 2.175 3.367 9.225 1.00 97.44 101 SER A CA 1
ATOM 771 C C . SER A 1 101 ? 2.295 4.893 9.271 1.00 97.44 101 SER A C 1
ATOM 773 O O . SER A 1 101 ? 3.068 5.441 8.485 1.00 97.44 101 SER A O 1
ATOM 775 N N . PRO A 1 102 ? 1.590 5.623 10.156 1.00 97.69 102 PRO A N 1
ATOM 776 C CA . PRO A 1 102 ? 1.653 7.086 10.176 1.00 97.69 102 PRO A CA 1
ATOM 777 C C . PRO A 1 102 ? 3.068 7.687 10.194 1.00 97.69 102 PRO A C 1
ATOM 779 O O . PRO A 1 102 ? 3.276 8.735 9.594 1.00 97.69 102 PRO A O 1
ATOM 782 N N . GLY A 1 103 ? 4.038 7.056 10.860 1.00 97.75 103 GLY A N 1
ATOM 783 C CA . GLY A 1 103 ? 5.453 7.438 10.876 1.00 97.75 103 GLY A CA 1
ATOM 784 C C . GLY A 1 103 ? 6.395 6.577 10.025 1.00 97.75 103 GLY A C 1
ATOM 785 O O . GLY A 1 103 ? 7.594 6.834 10.063 1.00 97.75 103 GLY A O 1
ATOM 786 N N . CYS A 1 104 ? 5.917 5.581 9.270 1.00 98.56 104 CYS A N 1
ATOM 787 C CA . CYS A 1 104 ? 6.784 4.637 8.555 1.00 98.56 104 CYS A CA 1
ATOM 788 C C . CYS A 1 104 ? 6.412 4.491 7.073 1.00 98.56 104 CYS A C 1
ATOM 790 O O . CYS A 1 104 ? 5.250 4.260 6.731 1.00 98.56 104 CYS A O 1
ATOM 792 N N . ILE A 1 105 ? 7.415 4.585 6.194 1.00 98.75 105 ILE A N 1
ATOM 793 C CA . ILE A 1 105 ? 7.280 4.377 4.746 1.00 98.75 105 ILE A CA 1
ATOM 794 C C . ILE A 1 105 ? 8.062 3.139 4.282 1.00 98.75 105 ILE A C 1
ATOM 796 O O . ILE A 1 105 ? 9.111 2.797 4.832 1.00 98.75 105 ILE A O 1
ATOM 800 N N . LEU A 1 106 ? 7.555 2.500 3.232 1.00 98.81 106 LEU A N 1
ATOM 801 C CA . LEU A 1 106 ? 8.129 1.345 2.549 1.00 98.81 106 LEU A CA 1
ATOM 802 C C . LEU A 1 106 ? 8.625 1.756 1.154 1.00 98.81 106 LEU A C 1
ATOM 804 O O . LEU A 1 106 ? 7.936 2.490 0.446 1.00 98.81 106 LEU A O 1
ATOM 808 N N . THR A 1 107 ? 9.808 1.285 0.763 1.00 98.75 107 THR A N 1
ATOM 809 C CA . THR A 1 107 ? 10.427 1.534 -0.551 1.00 98.75 107 THR A CA 1
ATOM 810 C C . THR A 1 107 ? 11.336 0.358 -0.946 1.00 98.75 107 THR A C 1
ATOM 812 O O . THR A 1 107 ? 11.446 -0.622 -0.206 1.00 98.75 107 THR A O 1
ATOM 815 N N . ALA A 1 108 ? 11.988 0.431 -2.105 1.00 98.38 108 ALA A N 1
ATOM 816 C CA . ALA A 1 108 ? 12.989 -0.538 -2.543 1.00 98.38 108 ALA A CA 1
ATOM 817 C C . ALA A 1 108 ? 14.339 -0.266 -1.855 1.00 98.38 108 ALA A C 1
ATOM 819 O O . ALA A 1 108 ? 14.688 0.876 -1.554 1.00 98.38 108 ALA A O 1
ATOM 820 N N . ALA A 1 109 ? 15.121 -1.312 -1.600 1.00 97.62 109 ALA A N 1
ATOM 821 C CA . ALA A 1 109 ? 16.427 -1.176 -0.964 1.00 97.62 109 ALA A CA 1
ATOM 822 C C . ALA A 1 109 ? 17.430 -0.447 -1.863 1.00 97.62 109 ALA A C 1
ATOM 824 O O . ALA A 1 109 ? 18.181 0.394 -1.365 1.00 97.62 109 ALA A O 1
ATOM 825 N N . HIS A 1 110 ? 17.410 -0.710 -3.173 1.00 95.25 110 HIS A N 1
ATOM 826 C CA . HIS A 1 110 ? 18.340 -0.089 -4.115 1.00 95.25 110 HIS A CA 1
ATOM 827 C C . HIS A 1 110 ? 18.174 1.436 -4.212 1.00 95.25 110 HIS A C 1
ATOM 829 O O . HIS A 1 110 ? 19.146 2.131 -4.501 1.00 95.25 110 HIS A O 1
ATOM 835 N N . VAL A 1 111 ? 16.975 1.965 -3.917 1.00 95.62 111 VAL A N 1
ATOM 836 C CA . VAL A 1 111 ? 16.707 3.413 -3.903 1.00 95.62 111 VAL A CA 1
ATOM 837 C C . VAL A 1 111 ? 17.607 4.113 -2.889 1.00 95.62 111 VAL A C 1
ATOM 839 O O . VAL A 1 111 ? 18.172 5.151 -3.214 1.00 95.62 111 VAL A O 1
ATOM 842 N N . VAL A 1 112 ? 17.772 3.538 -1.691 1.00 95.38 112 VAL A N 1
ATOM 843 C CA . VAL A 1 112 ? 18.573 4.131 -0.605 1.00 95.38 112 VAL A CA 1
ATOM 844 C C . VAL A 1 112 ? 19.985 3.559 -0.484 1.00 95.38 112 VAL A C 1
ATOM 846 O O . VAL A 1 112 ? 20.872 4.252 0.006 1.00 95.38 112 VAL A O 1
ATOM 849 N N . TRP A 1 113 ? 20.225 2.311 -0.901 1.00 93.88 113 TRP A N 1
ATOM 850 C CA . TRP A 1 113 ? 21.537 1.667 -0.796 1.00 93.88 113 TRP A CA 1
ATOM 851 C C . TRP A 1 113 ? 21.772 0.647 -1.922 1.00 93.88 113 TRP A C 1
ATOM 853 O O . TRP A 1 113 ? 21.617 -0.561 -1.736 1.00 93.88 113 TRP A O 1
ATOM 863 N N . ASN A 1 114 ? 22.167 1.155 -3.092 1.00 84.38 114 ASN A N 1
ATOM 864 C CA . ASN A 1 114 ? 22.261 0.395 -4.342 1.00 84.38 114 ASN A CA 1
ATOM 865 C C . ASN A 1 114 ? 23.205 -0.824 -4.302 1.00 84.38 114 ASN A C 1
ATOM 867 O O . ASN A 1 114 ? 22.809 -1.912 -4.698 1.00 84.38 114 ASN A O 1
ATOM 871 N N . ASP A 1 115 ? 24.448 -0.676 -3.834 1.00 82.19 115 ASP A N 1
ATOM 872 C CA . ASP A 1 115 ? 25.441 -1.760 -3.899 1.00 82.19 115 ASP A CA 1
ATOM 873 C C . ASP A 1 115 ? 26.478 -1.718 -2.761 1.00 82.19 115 ASP A C 1
ATOM 875 O O . ASP A 1 115 ? 26.536 -0.781 -1.963 1.00 82.19 115 ASP A O 1
ATOM 879 N N . ALA A 1 116 ? 27.327 -2.751 -2.683 1.00 82.94 116 ALA A N 1
ATOM 880 C CA . ALA A 1 116 ? 28.377 -2.881 -1.664 1.00 82.94 116 ALA A CA 1
ATOM 881 C C . ALA A 1 116 ? 29.512 -1.836 -1.759 1.00 82.94 116 ALA A C 1
ATOM 883 O O . ALA A 1 116 ? 30.389 -1.814 -0.890 1.00 82.94 116 ALA A O 1
ATOM 884 N N . TYR A 1 117 ? 29.531 -1.003 -2.802 1.00 84.38 117 TYR A N 1
ATOM 885 C CA . TYR A 1 117 ? 30.517 0.062 -3.013 1.00 84.38 117 TYR A CA 1
ATOM 886 C C . TYR A 1 117 ? 29.960 1.442 -2.640 1.00 84.38 117 TYR A C 1
ATOM 888 O O . TYR A 1 117 ? 30.726 2.368 -2.361 1.00 84.38 117 TYR A O 1
ATOM 896 N N . SER A 1 118 ? 28.636 1.559 -2.592 1.00 82.88 118 SER A N 1
ATOM 897 C CA . SER A 1 118 ? 27.894 2.724 -2.133 1.00 82.88 118 SER A CA 1
ATOM 898 C C . SER A 1 118 ? 28.044 2.897 -0.612 1.00 82.88 118 SER A C 1
ATOM 900 O O . SER A 1 118 ? 27.979 1.908 0.130 1.00 82.88 118 SER A O 1
ATOM 902 N N . PRO A 1 119 ? 28.235 4.131 -0.104 1.00 87.56 119 PRO A N 1
ATOM 903 C CA . PRO A 1 119 ? 28.257 4.380 1.334 1.00 87.56 119 PRO A CA 1
ATOM 904 C C . PRO A 1 119 ? 26.912 4.000 1.965 1.00 87.56 119 PRO A C 1
ATOM 906 O O . PRO A 1 119 ? 25.874 4.055 1.309 1.00 87.56 119 PRO A O 1
ATOM 909 N N . ALA A 1 120 ? 26.928 3.642 3.251 1.00 91.19 120 ALA A N 1
ATOM 910 C CA . ALA A 1 120 ? 25.691 3.441 4.001 1.00 91.19 120 ALA A CA 1
ATOM 911 C C . ALA A 1 120 ? 24.847 4.731 3.988 1.00 91.19 120 ALA A C 1
ATOM 913 O O . ALA A 1 120 ? 25.423 5.812 4.155 1.00 91.19 120 ALA A O 1
ATOM 914 N N . PRO A 1 121 ? 23.517 4.643 3.802 1.00 94.19 121 PRO A N 1
ATOM 915 C CA . PRO A 1 121 ? 22.668 5.819 3.689 1.00 94.19 121 PRO A CA 1
ATOM 916 C C . PRO A 1 121 ? 22.638 6.607 5.000 1.00 94.19 121 PRO A C 1
ATOM 918 O O . PRO A 1 121 ? 22.444 6.038 6.075 1.00 94.19 121 PRO A O 1
ATOM 921 N N . ASP A 1 122 ? 22.800 7.925 4.896 1.00 96.69 122 ASP A N 1
ATOM 922 C CA . ASP A 1 122 ? 22.635 8.862 6.007 1.00 96.69 122 ASP A CA 1
ATOM 923 C C . ASP A 1 122 ? 21.181 9.366 6.039 1.00 96.69 122 ASP A C 1
ATOM 925 O O . ASP A 1 122 ? 20.785 10.070 5.110 1.00 96.69 122 ASP A O 1
ATOM 929 N N . PRO A 1 123 ? 20.382 9.061 7.083 1.00 97.94 123 PRO A N 1
ATOM 930 C CA . PRO A 1 123 ? 19.038 9.611 7.276 1.00 97.94 123 PRO A CA 1
ATOM 931 C C . PRO A 1 123 ? 18.923 11.124 7.039 1.00 97.94 123 PRO A C 1
ATOM 933 O O . PRO A 1 123 ? 17.925 11.577 6.485 1.00 97.94 123 PRO A O 1
ATOM 936 N N . ALA A 1 124 ? 19.944 11.911 7.398 1.00 97.94 124 ALA A N 1
ATOM 937 C CA . ALA A 1 124 ? 19.906 13.365 7.245 1.00 97.94 124 ALA A CA 1
ATOM 938 C C . ALA A 1 124 ? 19.855 13.827 5.775 1.00 97.94 124 ALA A C 1
ATOM 940 O O . ALA A 1 124 ? 19.329 14.911 5.495 1.00 97.94 124 ALA A O 1
ATOM 941 N N . ASP A 1 125 ? 20.362 13.010 4.844 1.00 97.31 125 ASP A N 1
ATOM 942 C CA . ASP A 1 125 ? 20.334 13.276 3.403 1.00 97.31 125 ASP A CA 1
ATOM 943 C C . ASP A 1 125 ? 18.958 13.030 2.771 1.00 97.31 125 ASP A C 1
ATOM 945 O O . ASP A 1 125 ? 18.710 13.509 1.672 1.00 97.31 125 ASP A O 1
ATOM 949 N N . TRP A 1 126 ? 18.033 12.344 3.445 1.00 98.12 126 TRP A N 1
ATOM 950 C CA . TRP A 1 126 ? 16.754 11.960 2.845 1.00 98.12 126 TRP A CA 1
ATOM 951 C C . TRP A 1 126 ? 15.579 12.805 3.341 1.00 98.12 126 TRP A C 1
ATOM 953 O O . TRP A 1 126 ? 15.513 13.219 4.502 1.00 98.12 126 TRP A O 1
ATOM 963 N N . GLU A 1 127 ? 14.628 13.063 2.446 1.00 98.06 127 GLU A N 1
ATOM 964 C CA . GLU A 1 127 ? 13.282 13.542 2.773 1.00 98.06 127 GLU A CA 1
ATOM 965 C C . GLU A 1 127 ? 12.222 12.739 2.016 1.00 98.06 127 GLU A C 1
ATOM 967 O O . GLU A 1 127 ? 12.417 12.343 0.866 1.00 98.06 127 GLU A O 1
ATOM 972 N N . PHE A 1 128 ? 11.084 12.516 2.668 1.00 98.38 128 PHE A N 1
ATOM 973 C CA . PHE A 1 128 ? 9.876 11.996 2.040 1.00 98.38 128 PHE A CA 1
ATOM 974 C C . PHE A 1 128 ? 8.900 13.139 1.777 1.00 98.38 128 PHE A C 1
ATOM 976 O O . PHE A 1 128 ? 8.699 14.001 2.635 1.00 98.38 128 PHE A O 1
ATOM 983 N N . VAL A 1 129 ? 8.280 13.146 0.601 1.00 97.38 129 VAL A N 1
ATOM 984 C CA . VAL A 1 129 ? 7.312 14.163 0.193 1.00 97.38 129 VAL A CA 1
ATOM 985 C C . VAL A 1 129 ? 6.018 13.481 -0.223 1.00 97.38 129 VAL A C 1
ATOM 987 O O . VAL A 1 129 ? 5.971 12.785 -1.238 1.00 97.38 129 VAL A O 1
ATOM 990 N N . VAL A 1 130 ? 4.964 13.685 0.566 1.00 92.75 130 VAL A N 1
ATOM 991 C CA . VAL A 1 130 ? 3.637 13.113 0.308 1.00 92.75 130 VAL A CA 1
ATOM 992 C C . VAL A 1 130 ? 2.758 14.111 -0.441 1.00 92.75 130 VAL A C 1
ATOM 994 O O . VAL A 1 130 ? 2.791 15.317 -0.180 1.00 92.75 130 VAL A O 1
ATOM 997 N N . GLY A 1 131 ? 1.950 13.595 -1.365 1.00 88.62 131 GLY A N 1
ATOM 998 C CA . GLY A 1 131 ? 1.001 14.376 -2.150 1.00 88.62 131 GLY A CA 1
ATOM 999 C C . GLY A 1 131 ? 1.141 14.155 -3.652 1.00 88.62 131 GLY A C 1
ATOM 1000 O O . GLY A 1 131 ? 1.990 13.408 -4.129 1.00 88.62 131 GLY A O 1
ATOM 1001 N N . ASN A 1 132 ? 0.264 14.819 -4.397 1.00 89.56 132 ASN A N 1
ATOM 1002 C CA . ASN A 1 132 ? 0.098 14.608 -5.834 1.00 89.56 132 ASN A CA 1
ATOM 1003 C C . ASN A 1 132 ? 1.193 15.280 -6.680 1.00 89.56 132 ASN A C 1
ATOM 1005 O O . ASN A 1 132 ? 1.253 15.030 -7.878 1.00 89.56 132 ASN A O 1
ATOM 1009 N N . ASP A 1 133 ? 2.014 16.146 -6.078 1.00 92.69 133 ASP A N 1
ATOM 1010 C CA . ASP A 1 133 ? 3.103 16.905 -6.701 1.00 92.69 133 ASP A CA 1
ATOM 1011 C C . ASP A 1 133 ? 4.173 17.221 -5.636 1.00 92.69 133 ASP A C 1
ATOM 1013 O O . ASP A 1 133 ? 3.895 17.966 -4.693 1.00 92.69 133 ASP A O 1
ATOM 1017 N N . PHE A 1 134 ? 5.378 16.650 -5.753 1.00 91.75 134 PHE A N 1
ATOM 1018 C CA . PHE A 1 134 ? 6.444 16.818 -4.755 1.00 91.75 134 PHE A CA 1
ATOM 1019 C C . PHE A 1 134 ? 7.265 18.114 -4.898 1.00 91.75 134 PHE A C 1
ATOM 1021 O O . PHE A 1 134 ? 7.990 18.481 -3.970 1.00 91.75 134 PHE A O 1
ATOM 1028 N N . GLU A 1 135 ? 7.153 18.827 -6.025 1.00 92.50 135 GLU A N 1
ATOM 1029 C CA . GLU A 1 135 ? 7.806 20.130 -6.254 1.00 92.50 135 GLU A CA 1
ATOM 1030 C C . GLU A 1 135 ? 6.847 21.309 -6.010 1.00 92.50 135 GLU A C 1
ATOM 1032 O O . GLU A 1 135 ? 7.275 22.467 -5.972 1.00 92.50 135 GLU A O 1
ATOM 1037 N N . ALA A 1 136 ? 5.553 21.042 -5.799 1.00 93.19 136 ALA A N 1
ATOM 1038 C CA . ALA A 1 136 ? 4.563 22.062 -5.484 1.00 93.19 136 ALA A CA 1
ATOM 1039 C C . ALA A 1 136 ? 4.958 22.901 -4.255 1.00 93.19 136 ALA A C 1
ATOM 1041 O O . ALA A 1 136 ? 5.407 22.395 -3.227 1.00 93.19 136 ALA A O 1
ATOM 1042 N N . ALA A 1 137 ? 4.688 24.209 -4.319 1.00 87.31 137 ALA A N 1
ATOM 1043 C CA . ALA A 1 137 ? 5.105 25.194 -3.312 1.00 87.31 137 ALA A CA 1
ATOM 1044 C C . ALA A 1 137 ? 4.516 24.999 -1.891 1.00 87.31 137 ALA A C 1
ATOM 1046 O O . ALA A 1 137 ? 4.848 25.762 -0.985 1.00 87.31 137 ALA A O 1
ATOM 1047 N N . GLY A 1 138 ? 3.634 24.013 -1.701 1.00 87.38 138 GLY A N 1
ATOM 1048 C CA . GLY A 1 138 ? 3.077 23.599 -0.411 1.00 87.38 138 GLY A CA 1
ATOM 1049 C C . GLY A 1 138 ? 3.171 22.092 -0.147 1.00 87.38 138 GLY A C 1
ATOM 1050 O O . GLY A 1 138 ? 2.453 21.604 0.722 1.00 87.38 138 GLY A O 1
ATOM 1051 N N . ALA A 1 139 ? 3.997 21.354 -0.899 1.00 91.50 139 ALA A N 1
ATOM 1052 C CA . ALA A 1 139 ? 4.190 19.918 -0.715 1.00 91.50 139 ALA A CA 1
ATOM 1053 C C . ALA A 1 139 ? 4.692 19.610 0.707 1.00 91.50 139 ALA A C 1
ATOM 1055 O O . ALA A 1 139 ? 5.591 20.285 1.221 1.00 91.50 139 ALA A O 1
ATOM 1056 N N . GLN A 1 140 ? 4.100 18.610 1.365 1.00 93.69 140 GLN A N 1
ATOM 1057 C CA . GLN A 1 140 ? 4.437 18.285 2.750 1.00 93.69 140 GLN A CA 1
ATOM 1058 C C . GLN A 1 140 ? 5.671 17.387 2.795 1.00 93.69 140 GLN A C 1
ATOM 1060 O O . GLN A 1 140 ? 5.643 16.253 2.318 1.00 93.69 140 GLN A O 1
ATOM 1065 N N . LYS A 1 141 ? 6.748 17.920 3.377 1.00 96.44 141 LYS A N 1
ATOM 1066 C CA . LYS A 1 141 ? 8.051 17.263 3.493 1.00 96.44 141 LYS A CA 1
ATOM 1067 C C . LYS A 1 141 ? 8.280 16.730 4.903 1.00 96.44 141 LYS A C 1
ATOM 1069 O O . LYS A 1 141 ? 7.989 17.420 5.880 1.00 96.44 141 LYS A O 1
ATOM 1074 N N . TYR A 1 142 ? 8.844 15.533 4.983 1.00 98.31 142 TYR A N 1
ATOM 1075 C CA . TYR A 1 142 ? 9.124 14.801 6.210 1.00 98.31 142 TYR A CA 1
ATOM 1076 C C . TYR A 1 142 ? 10.594 14.380 6.218 1.00 98.31 142 TYR A C 1
ATOM 1078 O O . TYR A 1 142 ? 11.045 13.664 5.323 1.00 98.31 142 TYR A O 1
ATOM 1086 N N . ASP A 1 143 ? 11.345 14.830 7.223 1.00 98.56 143 ASP A N 1
ATOM 1087 C CA . ASP A 1 143 ? 12.714 14.365 7.447 1.00 98.56 143 ASP A CA 1
ATOM 1088 C C . ASP A 1 143 ? 12.728 12.885 7.850 1.00 98.56 143 ASP A C 1
ATOM 1090 O O . ASP A 1 143 ? 11.792 12.380 8.477 1.00 98.56 143 ASP A O 1
ATOM 1094 N N . VAL A 1 144 ? 13.816 12.192 7.523 1.00 98.69 144 VAL A N 1
ATOM 1095 C CA . VAL A 1 144 ? 14.013 10.780 7.857 1.00 98.69 144 VAL A CA 1
ATOM 1096 C C . VAL A 1 144 ? 14.764 10.639 9.186 1.00 98.69 144 VAL A C 1
ATOM 1098 O O . VAL A 1 144 ? 15.818 11.238 9.391 1.00 98.69 144 VAL A O 1
ATOM 1101 N N . ALA A 1 145 ? 14.226 9.826 10.098 1.00 98.62 145 ALA A N 1
ATOM 1102 C CA . ALA A 1 145 ? 14.829 9.517 11.394 1.00 98.62 145 ALA A CA 1
ATOM 1103 C C . ALA A 1 145 ? 15.769 8.303 11.331 1.00 98.62 145 ALA A C 1
ATOM 1105 O O . ALA A 1 145 ? 16.854 8.327 11.914 1.00 98.62 145 ALA A O 1
ATOM 1106 N N . SER A 1 146 ? 15.375 7.240 10.623 1.00 98.56 146 SER A N 1
ATOM 1107 C CA . SER A 1 146 ? 16.213 6.054 10.417 1.00 98.56 146 SER A CA 1
ATOM 1108 C C . SER A 1 146 ? 15.834 5.278 9.159 1.00 98.56 146 SER A C 1
ATOM 1110 O O . SER A 1 146 ? 14.680 5.270 8.735 1.00 98.56 146 SER A O 1
ATOM 1112 N N . ILE A 1 147 ? 16.825 4.603 8.574 1.00 98.56 147 ILE A N 1
ATOM 1113 C CA . ILE A 1 147 ? 16.690 3.779 7.368 1.00 98.56 147 ILE A CA 1
ATOM 1114 C C . ILE A 1 147 ? 17.039 2.333 7.736 1.00 98.56 147 ILE A C 1
ATOM 1116 O O . ILE A 1 147 ? 18.088 2.061 8.323 1.00 98.56 147 ILE A O 1
ATOM 1120 N N . HIS A 1 148 ? 16.152 1.403 7.392 1.00 97.69 148 HIS A N 1
ATOM 1121 C CA . HIS A 1 148 ? 16.238 -0.021 7.698 1.00 97.69 148 HIS A CA 1
ATOM 1122 C C . HIS A 1 148 ? 16.169 -0.823 6.397 1.00 97.69 148 HIS A C 1
ATOM 1124 O O . HIS A 1 148 ? 15.100 -1.202 5.923 1.00 97.69 148 HIS A O 1
ATOM 1130 N N . VAL A 1 149 ? 17.333 -1.074 5.803 1.00 96.56 149 VAL A N 1
ATOM 1131 C CA . VAL A 1 149 ? 17.463 -1.927 4.615 1.00 96.56 149 VAL A CA 1
ATOM 1132 C C . VAL A 1 149 ? 17.322 -3.397 5.016 1.00 96.56 149 VAL A C 1
ATOM 1134 O O . VAL A 1 149 ? 17.901 -3.819 6.021 1.00 96.56 149 VAL A O 1
ATOM 1137 N N . HIS A 1 150 ? 16.560 -4.183 4.247 1.00 94.19 150 HIS A N 1
ATOM 1138 C CA . HIS A 1 150 ? 16.292 -5.579 4.586 1.00 94.19 150 HIS A CA 1
ATOM 1139 C C . HIS A 1 150 ? 17.593 -6.402 4.705 1.00 94.19 150 HIS A C 1
ATOM 1141 O O . HIS A 1 150 ? 18.433 -6.353 3.802 1.00 94.19 150 HIS A O 1
ATOM 1147 N N . PRO A 1 151 ? 17.787 -7.219 5.762 1.00 91.62 151 PRO A N 1
ATOM 1148 C CA . PRO A 1 151 ? 19.034 -7.969 5.943 1.00 91.62 151 PRO A CA 1
ATOM 1149 C C . PRO A 1 151 ? 19.358 -8.936 4.789 1.00 91.62 151 PRO A C 1
ATOM 1151 O O . PRO A 1 151 ? 20.528 -9.182 4.495 1.00 91.62 151 PRO A O 1
ATOM 1154 N N . GLY A 1 152 ? 18.333 -9.435 4.087 1.00 90.88 152 GLY A N 1
ATOM 1155 C CA . GLY A 1 152 ? 18.499 -10.228 2.867 1.00 90.88 152 GLY A CA 1
ATOM 1156 C C . GLY A 1 152 ? 19.110 -9.444 1.697 1.00 90.88 152 GLY A C 1
ATOM 1157 O O . GLY A 1 152 ? 19.897 -10.019 0.948 1.00 90.88 152 GLY A O 1
ATOM 1158 N N . TRP A 1 153 ? 18.831 -8.139 1.572 1.00 91.88 153 TRP A N 1
ATOM 1159 C CA . TRP A 1 153 ? 19.487 -7.266 0.588 1.00 91.88 153 TRP A CA 1
ATOM 1160 C C . TRP A 1 153 ? 20.970 -7.122 0.912 1.00 91.88 153 TRP A C 1
ATOM 1162 O O . TRP A 1 153 ? 21.816 -7.438 0.077 1.00 91.88 153 TRP A O 1
ATOM 1172 N N . LEU A 1 154 ? 21.285 -6.770 2.166 1.00 90.19 154 LEU A N 1
ATOM 1173 C CA . LEU A 1 154 ? 22.659 -6.611 2.659 1.00 90.19 154 LEU A CA 1
ATOM 1174 C C . LEU A 1 154 ? 23.522 -7.859 2.400 1.00 90.19 154 LEU A C 1
ATOM 1176 O O . LEU A 1 154 ? 24.703 -7.762 2.074 1.00 90.19 154 LEU A O 1
ATOM 1180 N N . ALA A 1 155 ? 22.919 -9.045 2.497 1.00 88.50 155 ALA A N 1
ATOM 1181 C CA . ALA A 1 155 ? 23.567 -10.320 2.207 1.00 88.50 155 ALA A CA 1
ATOM 1182 C C . ALA A 1 155 ? 23.812 -10.592 0.706 1.00 88.50 155 ALA A C 1
ATOM 1184 O O . ALA A 1 155 ? 24.650 -11.431 0.369 1.00 88.50 155 ALA A O 1
ATOM 1185 N N . CYS A 1 156 ? 23.092 -9.910 -0.189 1.00 88.62 156 CYS A N 1
ATOM 1186 C CA . CYS A 1 156 ? 23.182 -10.061 -1.645 1.00 88.62 156 CYS A CA 1
ATOM 1187 C C . CYS A 1 156 ? 24.007 -8.956 -2.329 1.00 88.62 156 CYS A C 1
ATOM 1189 O O . CYS A 1 156 ? 24.515 -9.187 -3.424 1.00 88.62 156 CYS A O 1
ATOM 1191 N N . MET A 1 157 ? 24.225 -7.805 -1.680 1.00 87.00 157 MET A N 1
ATOM 1192 C CA . MET A 1 157 ? 24.959 -6.649 -2.235 1.00 87.00 157 MET A CA 1
ATOM 1193 C C . MET A 1 157 ? 26.360 -6.971 -2.791 1.00 87.00 157 MET A C 1
ATOM 1195 O O . MET A 1 157 ? 26.823 -6.287 -3.696 1.00 87.00 157 MET A O 1
ATOM 1199 N N . VAL A 1 158 ? 27.039 -8.016 -2.300 1.00 83.31 158 VAL A N 1
ATOM 1200 C CA . VAL A 1 158 ? 28.353 -8.453 -2.826 1.00 83.31 158 VAL A CA 1
ATOM 1201 C C . VAL A 1 158 ? 28.261 -9.006 -4.256 1.00 83.31 158 VAL A C 1
ATOM 1203 O O . VAL A 1 158 ? 29.211 -8.874 -5.022 1.00 83.31 158 VAL A O 1
ATOM 1206 N N . ASN A 1 159 ? 27.131 -9.623 -4.614 1.00 85.75 159 ASN A N 1
ATOM 1207 C CA . ASN A 1 159 ? 26.871 -10.157 -5.955 1.00 85.75 159 ASN A CA 1
ATOM 1208 C C . ASN A 1 159 ? 25.912 -9.272 -6.768 1.00 85.75 159 ASN A C 1
ATOM 1210 O O . ASN A 1 159 ? 25.688 -9.564 -7.939 1.00 85.75 159 ASN A O 1
ATOM 1214 N N . ASN A 1 160 ? 25.347 -8.232 -6.143 1.00 87.06 160 ASN A N 1
ATOM 1215 C CA . ASN A 1 160 ? 24.335 -7.339 -6.703 1.00 87.06 160 ASN A CA 1
ATOM 1216 C C . ASN A 1 160 ? 23.133 -8.088 -7.320 1.00 87.06 160 ASN A C 1
ATOM 1218 O O . ASN A 1 160 ? 22.766 -7.839 -8.464 1.00 87.06 160 ASN A O 1
ATOM 1222 N N . ASP A 1 161 ? 22.580 -9.052 -6.570 1.00 89.75 161 ASP A N 1
ATOM 1223 C CA . ASP A 1 161 ? 21.503 -9.955 -7.017 1.00 89.75 161 ASP A CA 1
ATOM 1224 C C . ASP A 1 161 ? 20.328 -10.075 -6.017 1.00 89.75 161 ASP A C 1
ATOM 1226 O O . ASP A 1 161 ? 19.625 -11.091 -5.975 1.00 89.75 161 ASP A O 1
ATOM 1230 N N . GLY A 1 162 ? 20.145 -9.064 -5.156 1.00 90.69 162 GLY A N 1
ATOM 1231 C CA . GLY A 1 162 ? 19.094 -9.027 -4.127 1.00 90.69 162 GLY A CA 1
ATOM 1232 C C . GLY A 1 162 ? 17.689 -8.775 -4.684 1.00 90.69 162 GLY A C 1
ATOM 1233 O O . GLY A 1 162 ? 16.712 -9.296 -4.151 1.00 90.69 162 GLY A O 1
ATOM 1234 N N . ASP A 1 163 ? 17.617 -8.051 -5.793 1.00 91.62 163 ASP A N 1
ATOM 1235 C CA . ASP A 1 163 ? 16.463 -7.777 -6.651 1.00 91.62 163 ASP A CA 1
ATOM 1236 C C . ASP A 1 163 ? 15.907 -9.075 -7.251 1.00 91.62 163 ASP A C 1
ATOM 1238 O O . ASP A 1 163 ? 14.780 -9.485 -6.964 1.00 91.62 163 ASP A O 1
ATOM 1242 N N . LEU A 1 164 ? 16.754 -9.829 -7.958 1.00 91.06 164 LEU A N 1
ATOM 1243 C CA . LEU A 1 164 ? 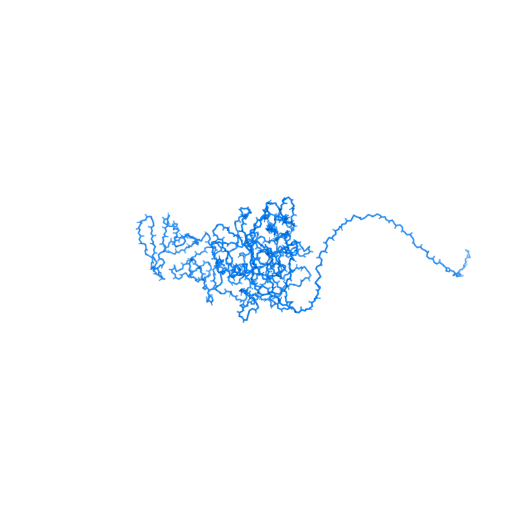16.426 -11.130 -8.533 1.00 91.06 164 LEU A CA 1
ATOM 1244 C C . LEU A 1 164 ? 16.023 -12.148 -7.463 1.00 91.06 164 LEU A C 1
ATOM 1246 O O . LEU A 1 164 ? 15.301 -13.098 -7.760 1.00 91.06 164 LEU A O 1
ATOM 1250 N N . LYS A 1 165 ? 16.505 -11.987 -6.226 1.00 91.44 165 LYS A N 1
ATOM 1251 C CA . LYS A 1 165 ? 16.154 -12.840 -5.084 1.00 91.44 165 LYS A CA 1
ATOM 1252 C C . LYS A 1 165 ? 14.897 -12.395 -4.340 1.00 91.44 165 LYS A C 1
ATOM 1254 O O . LYS A 1 165 ? 14.468 -13.141 -3.465 1.00 91.44 165 LYS A O 1
ATOM 1259 N N . GLY A 1 166 ? 14.301 -11.250 -4.674 1.00 93.81 166 GLY A N 1
ATOM 1260 C CA . GLY A 1 166 ? 13.116 -10.730 -3.995 1.00 93.81 166 GLY A CA 1
ATOM 1261 C C . GLY A 1 166 ? 13.399 -10.263 -2.566 1.00 93.81 166 GLY A C 1
ATOM 1262 O O . GLY A 1 166 ? 12.633 -10.588 -1.662 1.00 93.81 166 GLY A O 1
ATOM 1263 N N . PHE A 1 167 ? 14.513 -9.553 -2.356 1.00 93.94 167 PHE A N 1
ATOM 1264 C CA . PHE A 1 167 ? 14.888 -8.887 -1.099 1.00 93.94 167 PHE A CA 1
ATOM 1265 C C . PHE A 1 167 ? 15.060 -7.369 -1.236 1.00 93.94 167 PHE A C 1
ATOM 1267 O O . PHE A 1 167 ? 15.489 -6.725 -0.280 1.00 93.94 167 PHE A O 1
ATOM 1274 N N . ASP A 1 168 ? 14.762 -6.800 -2.401 1.00 96.25 168 ASP A N 1
ATOM 1275 C CA . ASP A 1 168 ? 14.893 -5.371 -2.671 1.00 96.25 168 ASP A CA 1
ATOM 1276 C C . ASP A 1 168 ? 13.757 -4.587 -2.004 1.00 96.25 168 ASP A C 1
ATOM 1278 O O . ASP A 1 168 ? 12.721 -4.306 -2.608 1.00 96.25 168 ASP A O 1
ATOM 1282 N N . ILE A 1 169 ? 13.923 -4.336 -0.704 1.00 97.75 169 ILE A N 1
ATOM 1283 C CA . ILE A 1 169 ? 12.934 -3.699 0.163 1.00 97.75 169 ILE A CA 1
ATOM 1284 C C . ILE A 1 169 ? 13.617 -3.012 1.359 1.00 97.75 169 ILE A C 1
ATOM 1286 O O . ILE A 1 169 ? 14.558 -3.541 1.962 1.00 97.75 169 ILE A O 1
ATOM 1290 N N . ALA A 1 170 ? 13.154 -1.815 1.705 1.00 98.44 170 ALA A N 1
ATOM 1291 C CA . ALA A 1 170 ? 13.641 -1.023 2.828 1.00 98.44 170 ALA A CA 1
ATOM 1292 C C . ALA A 1 170 ? 12.487 -0.292 3.526 1.00 98.44 170 ALA A C 1
ATOM 1294 O O . ALA A 1 170 ? 11.544 0.175 2.887 1.00 98.44 170 ALA A O 1
ATOM 1295 N N . LEU A 1 171 ? 12.594 -0.177 4.849 1.00 98.56 171 LEU A N 1
ATOM 1296 C CA . LEU A 1 171 ? 11.680 0.583 5.698 1.00 98.56 171 LEU A CA 1
ATOM 1297 C C . LEU A 1 171 ? 12.374 1.836 6.197 1.00 98.56 171 LEU A C 1
ATOM 1299 O O . LEU A 1 171 ? 13.553 1.809 6.551 1.00 98.56 171 LEU A O 1
ATOM 1303 N N . ILE A 1 172 ? 11.640 2.935 6.244 1.00 98.75 172 ILE A N 1
ATOM 1304 C CA . ILE A 1 172 ? 12.172 4.227 6.652 1.00 98.75 172 ILE A CA 1
ATOM 1305 C C . ILE A 1 172 ? 11.231 4.820 7.695 1.00 98.75 172 ILE A C 1
ATOM 1307 O O . ILE A 1 172 ? 10.028 4.939 7.469 1.00 98.75 172 ILE A O 1
ATOM 1311 N N . GLN A 1 173 ? 11.785 5.167 8.854 1.00 98.75 173 GLN A N 1
ATOM 1312 C CA . GLN A 1 173 ? 11.066 5.874 9.908 1.00 98.75 173 GLN A CA 1
ATOM 1313 C C . GLN A 1 173 ? 11.200 7.374 9.667 1.00 98.75 173 GLN A C 1
ATOM 1315 O O . GLN A 1 173 ? 12.310 7.886 9.498 1.00 98.75 173 GLN A O 1
ATOM 1320 N N . LEU A 1 174 ? 10.077 8.077 9.663 1.00 98.69 174 LEU A N 1
ATOM 1321 C CA . LEU A 1 174 ? 10.007 9.527 9.549 1.00 98.69 174 LEU A CA 1
ATOM 1322 C C . LEU A 1 174 ? 10.249 10.181 10.917 1.00 98.69 174 LEU A C 1
ATOM 1324 O O . LEU A 1 174 ? 9.899 9.638 11.963 1.00 98.69 174 LEU A O 1
ATOM 1328 N N . ALA A 1 175 ? 10.819 11.384 10.915 1.00 98.19 175 ALA A N 1
ATOM 1329 C CA . ALA A 1 175 ? 11.014 12.191 12.121 1.00 98.19 175 ALA A CA 1
ATOM 1330 C C . ALA A 1 175 ? 9.695 12.729 12.712 1.00 98.19 175 ALA A C 1
ATOM 1332 O O . ALA A 1 175 ? 9.655 13.155 13.868 1.00 98.19 175 ALA A O 1
ATOM 1333 N N . SER A 1 176 ? 8.613 12.707 11.931 1.00 96.56 176 SER A N 1
ATOM 1334 C CA . SER A 1 176 ? 7.252 13.030 12.353 1.00 96.56 176 SER A CA 1
ATOM 1335 C C . SER A 1 176 ? 6.238 12.234 11.531 1.00 96.56 176 SER A C 1
ATOM 1337 O O . SER A 1 176 ? 6.485 11.903 10.372 1.00 96.56 176 SER A O 1
ATOM 1339 N N . SER A 1 177 ? 5.086 11.921 12.126 1.00 97.38 177 SER A N 1
ATOM 1340 C CA . SER A 1 177 ? 4.019 11.204 11.427 1.00 97.38 177 SER A CA 1
ATOM 1341 C C . SER A 1 177 ? 3.325 12.079 10.378 1.00 97.38 177 SER A C 1
ATOM 1343 O O . SER A 1 177 ? 3.066 13.266 10.599 1.00 97.38 177 SER A O 1
ATOM 1345 N N . VAL A 1 178 ? 2.940 11.468 9.260 1.00 97.50 178 VAL A N 1
ATOM 1346 C CA . VAL A 1 178 ? 2.033 12.053 8.271 1.00 97.50 178 VAL A CA 1
ATOM 1347 C C . VAL A 1 178 ? 0.621 12.096 8.859 1.00 97.50 178 VAL A C 1
ATOM 1349 O O . VAL A 1 178 ? 0.140 11.117 9.433 1.00 97.50 178 VAL A O 1
ATOM 1352 N N . SER A 1 179 ? -0.044 13.248 8.754 1.00 95.69 179 SER A N 1
ATOM 1353 C CA . SER A 1 179 ? -1.383 13.457 9.308 1.00 95.69 179 SER A CA 1
ATOM 1354 C C . SER A 1 179 ? -2.460 13.371 8.229 1.00 95.69 179 SER A C 1
ATOM 1356 O O . SER A 1 179 ? -2.268 13.829 7.108 1.00 95.69 179 SER A O 1
ATOM 1358 N N . ASN A 1 180 ? -3.622 12.822 8.585 1.00 94.31 180 ASN A N 1
ATOM 1359 C CA . ASN A 1 180 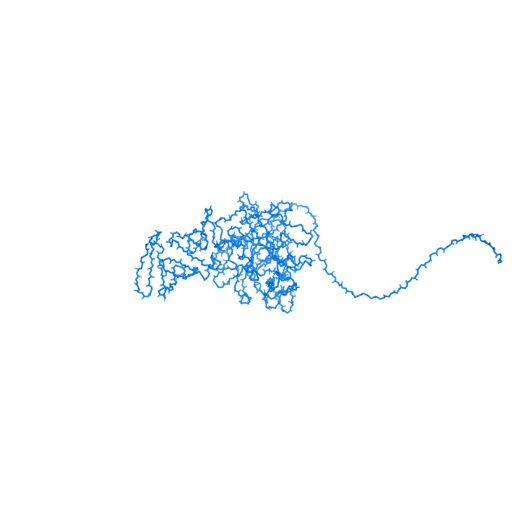? -4.822 12.737 7.744 1.00 94.31 180 ASN A CA 1
ATOM 1360 C C . ASN A 1 180 ? -4.649 11.979 6.410 1.00 94.31 180 ASN A C 1
ATOM 1362 O O . ASN A 1 180 ? -5.487 12.109 5.522 1.00 94.31 180 ASN A O 1
ATOM 1366 N N . VAL A 1 181 ? -3.608 11.149 6.300 1.00 95.69 181 VAL A N 1
ATOM 1367 C CA . VAL A 1 181 ? -3.395 10.181 5.215 1.00 95.69 181 VAL A CA 1
ATOM 1368 C C . VAL A 1 181 ? -3.545 8.779 5.800 1.00 95.69 181 VAL A C 1
ATOM 1370 O O . VAL A 1 181 ? -2.978 8.493 6.857 1.00 95.69 181 VAL A O 1
ATOM 1373 N N . THR A 1 182 ? -4.322 7.915 5.144 1.00 95.94 182 THR A N 1
ATOM 1374 C CA . THR A 1 182 ? -4.500 6.512 5.552 1.00 95.94 182 THR A CA 1
ATOM 1375 C C . THR A 1 182 ? -3.324 5.695 5.010 1.00 95.94 182 THR A C 1
ATOM 1377 O O . THR A 1 182 ? -3.154 5.653 3.794 1.00 95.94 182 THR A O 1
ATOM 1380 N N . PRO A 1 183 ? -2.498 5.048 5.850 1.00 97.62 183 PRO A N 1
ATOM 1381 C CA . PRO A 1 183 ? -1.394 4.228 5.355 1.00 97.62 183 PRO A CA 1
ATOM 1382 C C . PRO A 1 183 ? -1.888 2.958 4.648 1.00 97.62 183 PRO A C 1
ATOM 1384 O O . PRO A 1 183 ? -2.969 2.443 4.942 1.00 97.62 183 PRO A O 1
ATOM 1387 N N . ALA A 1 184 ? -1.085 2.442 3.718 1.00 97.06 184 ALA A N 1
ATOM 1388 C CA . ALA A 1 184 ? -1.393 1.246 2.946 1.00 97.06 184 ALA A CA 1
ATOM 1389 C C . ALA A 1 184 ? -1.505 -0.002 3.835 1.00 97.06 184 ALA A C 1
ATOM 1391 O O . ALA A 1 184 ? -0.582 -0.344 4.574 1.00 97.06 184 ALA A O 1
ATOM 1392 N N . LEU A 1 185 ? -2.609 -0.738 3.686 1.00 94.88 185 LEU A N 1
ATOM 1393 C CA . LEU A 1 185 ? -2.751 -2.081 4.241 1.00 94.88 185 LEU A CA 1
ATOM 1394 C C . LEU A 1 185 ? -1.822 -3.037 3.483 1.00 94.88 185 LEU A C 1
ATOM 1396 O O . LEU A 1 185 ? -1.964 -3.230 2.278 1.00 94.88 185 LEU A O 1
ATOM 1400 N N . ILE A 1 186 ? -0.865 -3.645 4.176 1.00 95.44 186 ILE A N 1
ATOM 1401 C CA . ILE A 1 186 ? 0.067 -4.612 3.582 1.00 95.44 186 ILE A CA 1
ATOM 1402 C C . ILE A 1 186 ? -0.626 -5.974 3.414 1.00 95.44 186 ILE A C 1
ATOM 1404 O O . ILE A 1 186 ? -1.465 -6.373 4.231 1.00 95.44 186 ILE A O 1
ATOM 1408 N N . ASN A 1 187 ? -0.277 -6.725 2.364 1.00 93.81 187 ASN A N 1
ATOM 1409 C CA . ASN A 1 187 ? -0.586 -8.149 2.341 1.00 93.81 187 ASN A CA 1
ATOM 1410 C C . ASN A 1 187 ? 0.365 -8.916 3.272 1.00 93.81 187 ASN A C 1
ATOM 1412 O O . ASN A 1 187 ? 1.556 -9.035 2.993 1.00 93.81 187 ASN A O 1
ATOM 1416 N N . ALA A 1 188 ? -0.179 -9.449 4.367 1.00 87.88 188 ALA A N 1
ATOM 1417 C CA . ALA A 1 188 ? 0.564 -10.241 5.343 1.00 87.88 188 ALA A CA 1
ATOM 1418 C C . ALA A 1 188 ? 0.438 -11.761 5.132 1.00 87.88 188 ALA A C 1
ATOM 1420 O O . ALA A 1 188 ? 1.309 -12.516 5.554 1.00 87.88 188 ALA A O 1
ATOM 1421 N N . SER A 1 189 ? -0.677 -12.213 4.550 1.00 79.44 189 SER A N 1
ATOM 1422 C CA . SER A 1 189 ? -1.187 -13.577 4.765 1.00 79.44 189 SER A CA 1
ATOM 1423 C C . SER A 1 189 ? -1.995 -14.167 3.604 1.00 79.44 189 SER A C 1
ATOM 1425 O O . SER A 1 189 ? -2.213 -15.378 3.585 1.00 79.44 189 SER A O 1
ATOM 1427 N N . TYR A 1 190 ? -2.433 -13.359 2.634 1.00 82.38 190 TYR A N 1
ATOM 1428 C CA . TYR A 1 190 ? -3.157 -13.848 1.461 1.00 82.38 190 TYR A CA 1
ATOM 1429 C C . TYR A 1 190 ? -2.182 -14.391 0.411 1.00 82.38 190 TYR A C 1
ATOM 1431 O O . TYR A 1 190 ? -1.097 -13.844 0.207 1.00 82.38 190 TYR A O 1
ATOM 1439 N N . ASP A 1 191 ? -2.598 -15.448 -0.284 1.00 86.94 191 ASP A N 1
ATOM 1440 C CA . ASP A 1 191 ? -1.876 -16.007 -1.426 1.00 86.94 191 ASP A CA 1
ATOM 1441 C C . ASP A 1 191 ? -2.365 -15.379 -2.743 1.00 86.94 191 ASP A C 1
ATOM 1443 O O . ASP A 1 191 ? -3.463 -15.673 -3.232 1.00 86.94 191 ASP A O 1
ATOM 1447 N N . GLU A 1 192 ? -1.529 -14.520 -3.331 1.00 91.38 192 GLU A N 1
ATOM 1448 C CA . GLU A 1 192 ? -1.778 -13.854 -4.611 1.00 91.38 192 GLU A CA 1
ATOM 1449 C C . GLU A 1 192 ? -1.717 -14.814 -5.810 1.00 91.38 192 GLU A C 1
ATOM 1451 O O . GLU A 1 192 ? -2.042 -14.397 -6.919 1.00 91.38 192 GLU A O 1
ATOM 1456 N N . SER A 1 193 ? -1.369 -16.099 -5.635 1.00 86.62 193 SER A N 1
ATOM 1457 C CA . SER A 1 193 ? -1.487 -17.096 -6.714 1.00 86.62 193 SER A CA 1
ATOM 1458 C C . SER A 1 193 ? -2.918 -17.174 -7.266 1.00 86.62 193 SER A C 1
ATOM 1460 O O . SER A 1 193 ? -3.124 -17.360 -8.465 1.00 86.62 193 SER A O 1
ATOM 1462 N N . SER A 1 194 ? -3.909 -16.942 -6.397 1.00 86.31 194 SER A N 1
ATOM 1463 C CA . SER A 1 194 ? -5.333 -16.841 -6.738 1.00 86.31 194 SER A CA 1
ATOM 1464 C C . SER A 1 194 ? -5.721 -15.542 -7.459 1.00 86.31 194 SER A C 1
ATOM 1466 O O . SER A 1 194 ? -6.824 -15.447 -7.996 1.00 86.31 194 SER A O 1
ATOM 1468 N N . SER A 1 195 ? -4.824 -14.555 -7.483 1.00 90.88 195 SER A N 1
ATOM 1469 C CA . SER A 1 195 ? -4.995 -13.252 -8.131 1.00 90.88 195 SER A CA 1
ATOM 1470 C C . SER A 1 195 ? -4.285 -13.152 -9.480 1.00 90.88 195 SER A C 1
ATOM 1472 O O . SER A 1 195 ? -4.358 -12.103 -10.115 1.00 90.88 195 SER A O 1
ATOM 1474 N N . ILE A 1 196 ? -3.631 -14.222 -9.947 1.00 93.56 196 ILE A N 1
ATOM 1475 C CA . ILE A 1 196 ? -3.111 -14.271 -11.317 1.00 93.56 196 ILE A CA 1
ATOM 1476 C C . ILE A 1 196 ? -4.285 -14.112 -12.300 1.00 93.56 196 ILE A C 1
ATOM 1478 O O . ILE A 1 196 ? -5.332 -14.746 -12.141 1.00 93.56 196 ILE A O 1
ATOM 1482 N N . GLY A 1 197 ? -4.136 -13.231 -13.290 1.00 94.12 197 GLY A N 1
ATOM 1483 C CA . GLY A 1 197 ? -5.207 -12.833 -14.207 1.00 94.12 197 GLY A CA 1
ATOM 1484 C C . GLY A 1 197 ? -6.192 -11.793 -13.646 1.00 94.12 197 GLY A C 1
ATOM 1485 O O . GLY A 1 197 ? -7.220 -11.545 -14.271 1.00 94.12 197 GLY A O 1
ATOM 1486 N N . GLN A 1 198 ? -5.935 -11.201 -12.472 1.00 95.25 198 GLN A N 1
ATOM 1487 C CA . GLN A 1 198 ? -6.723 -10.080 -11.935 1.00 95.25 198 GLN A CA 1
ATOM 1488 C C . GLN A 1 198 ? -6.031 -8.738 -12.186 1.00 95.25 198 GLN A C 1
ATOM 1490 O O . GLN A 1 198 ? -4.803 -8.663 -12.217 1.00 95.25 198 GLN A O 1
ATOM 1495 N N . THR A 1 199 ? -6.822 -7.667 -12.302 1.00 97.62 199 THR A N 1
ATOM 1496 C CA . THR A 1 199 ? -6.293 -6.301 -12.366 1.00 97.62 199 THR A CA 1
ATOM 1497 C C . THR A 1 199 ? -5.617 -5.917 -11.052 1.00 97.62 199 THR A C 1
ATOM 1499 O O . THR A 1 199 ? -6.219 -5.964 -9.977 1.00 97.62 199 THR A O 1
ATOM 1502 N N . ILE A 1 200 ? -4.373 -5.477 -11.173 1.00 98.19 200 ILE A N 1
ATOM 1503 C CA . ILE A 1 200 ? -3.567 -4.841 -10.138 1.00 98.19 200 ILE A CA 1
ATOM 1504 C C . ILE A 1 200 ? -3.327 -3.380 -10.505 1.00 98.19 200 ILE A C 1
ATOM 1506 O O . ILE A 1 200 ? -3.361 -2.997 -11.674 1.00 98.19 200 ILE A O 1
ATOM 1510 N N . TYR A 1 201 ? -3.082 -2.558 -9.493 1.00 98.62 201 TYR A N 1
ATOM 1511 C CA . TYR A 1 201 ? -2.901 -1.118 -9.637 1.00 98.62 201 TYR A CA 1
ATOM 1512 C C . TYR A 1 201 ? -1.611 -0.681 -8.959 1.00 98.62 201 TYR A C 1
ATOM 1514 O O . TYR A 1 201 ? -1.334 -1.091 -7.837 1.00 98.62 201 TYR A O 1
ATOM 1522 N N . PHE A 1 202 ? -0.829 0.175 -9.602 1.00 98.25 202 PHE A N 1
ATOM 1523 C CA . PHE A 1 202 ? 0.449 0.648 -9.073 1.00 98.25 202 PHE A CA 1
ATOM 1524 C C . PHE A 1 202 ? 0.592 2.154 -9.269 1.00 98.25 202 PHE A C 1
ATOM 1526 O O . PHE A 1 202 ? -0.096 2.743 -10.104 1.00 98.25 202 PHE A O 1
ATOM 1533 N N . ALA A 1 203 ? 1.472 2.790 -8.499 1.00 96.94 203 ALA A N 1
ATOM 1534 C CA . ALA A 1 203 ? 1.730 4.221 -8.624 1.00 96.94 203 ALA A CA 1
ATOM 1535 C C . ALA A 1 203 ? 3.187 4.584 -8.348 1.00 96.94 203 ALA A C 1
ATOM 1537 O O . ALA A 1 203 ? 3.901 3.875 -7.640 1.00 96.94 203 ALA A O 1
ATOM 1538 N N . GLY A 1 204 ? 3.604 5.728 -8.880 1.00 94.50 204 GLY A N 1
ATOM 1539 C CA . GLY A 1 204 ? 4.937 6.266 -8.668 1.00 94.50 204 GLY A CA 1
ATOM 1540 C C . GLY A 1 204 ? 5.092 7.711 -9.116 1.00 94.50 204 GLY A C 1
ATOM 1541 O O . GLY A 1 204 ? 4.130 8.373 -9.516 1.00 94.50 204 GLY A O 1
ATOM 1542 N N . VAL A 1 205 ? 6.313 8.217 -8.965 1.00 90.94 205 VAL A N 1
ATOM 1543 C CA . VAL A 1 205 ? 6.721 9.588 -9.315 1.00 90.94 205 VAL A CA 1
ATOM 1544 C C . VAL A 1 205 ? 7.839 9.620 -10.381 1.00 90.94 205 VAL A C 1
ATOM 1546 O O . VAL A 1 205 ? 8.456 10.667 -10.593 1.00 90.94 205 VAL A O 1
ATOM 1549 N N . GLY A 1 206 ? 8.086 8.489 -11.057 1.00 86.50 206 GLY A N 1
ATOM 1550 C CA . GLY A 1 206 ? 9.107 8.258 -12.091 1.00 86.50 206 GLY A CA 1
ATOM 1551 C C . GLY A 1 206 ? 8.817 8.875 -13.467 1.00 86.50 206 GLY A C 1
ATOM 1552 O O . GLY A 1 206 ? 7.969 9.761 -13.568 1.00 86.50 206 GLY A O 1
ATOM 1553 N N . ALA A 1 207 ? 9.578 8.466 -14.502 1.00 84.62 207 ALA A N 1
ATOM 1554 C CA . ALA A 1 207 ? 9.827 9.176 -15.780 1.00 84.62 207 ALA A CA 1
ATOM 1555 C C . ALA A 1 207 ? 8.989 8.825 -17.033 1.00 84.62 207 ALA A C 1
ATOM 1557 O O . ALA A 1 207 ? 8.944 7.654 -17.399 1.00 84.62 207 ALA A O 1
ATOM 1558 N N . LEU A 1 208 ? 8.343 9.821 -17.716 1.00 80.44 208 LEU A N 1
ATOM 1559 C CA . LEU A 1 208 ? 7.219 9.491 -18.638 1.00 80.44 208 LEU A CA 1
ATOM 1560 C C . LEU A 1 208 ? 7.749 8.612 -19.748 1.00 80.44 208 LEU A C 1
ATOM 1562 O O . LEU A 1 208 ? 8.699 9.006 -20.433 1.00 80.44 208 LEU A O 1
ATOM 1566 N N . GLY A 1 209 ? 6.982 7.569 -20.037 1.00 86.00 209 GLY A N 1
ATOM 1567 C CA . GLY A 1 209 ? 7.010 6.927 -21.331 1.00 86.00 209 GLY A CA 1
ATOM 1568 C C . GLY A 1 209 ? 5.643 6.784 -21.977 1.00 86.00 209 GLY A C 1
ATOM 1569 O O . GLY A 1 209 ? 4.599 7.099 -21.395 1.00 86.00 209 GLY A O 1
ATOM 1570 N N . ASP A 1 210 ? 5.706 6.295 -23.206 1.00 88.94 210 ASP A N 1
ATOM 1571 C CA . ASP A 1 210 ? 4.625 5.587 -23.874 1.00 88.94 210 ASP A CA 1
ATOM 1572 C C . ASP A 1 210 ? 5.162 4.242 -24.396 1.00 88.94 210 ASP A C 1
ATOM 1574 O O . ASP A 1 210 ? 6.377 4.068 -24.535 1.00 88.94 210 ASP A O 1
ATOM 1578 N N . GLY A 1 211 ? 4.279 3.290 -24.698 1.00 88.56 211 GLY A N 1
ATOM 1579 C CA . GLY A 1 211 ? 4.683 1.946 -25.131 1.00 88.56 211 GLY A CA 1
ATOM 1580 C C . GLY A 1 211 ? 5.486 1.864 -26.441 1.00 88.56 211 GLY A C 1
ATOM 1581 O O . GLY A 1 211 ? 6.110 0.835 -26.693 1.00 88.56 211 GLY A O 1
ATOM 1582 N N . ILE A 1 212 ? 5.531 2.922 -27.263 1.00 89.88 212 ILE A N 1
ATOM 1583 C CA . ILE A 1 212 ? 6.281 2.946 -28.532 1.00 89.88 212 ILE A CA 1
ATOM 1584 C C . ILE A 1 212 ? 7.677 3.547 -28.342 1.00 89.88 212 ILE A C 1
ATOM 1586 O O . ILE A 1 212 ? 8.669 3.000 -28.826 1.00 89.88 212 ILE A O 1
ATOM 1590 N N . ASN A 1 213 ? 7.758 4.698 -27.677 1.00 86.44 213 ASN A N 1
ATOM 1591 C CA . ASN A 1 213 ? 8.986 5.484 -27.542 1.00 86.44 213 ASN A CA 1
ATOM 1592 C C . ASN A 1 213 ? 9.746 5.175 -26.242 1.00 86.44 213 ASN A C 1
ATOM 1594 O O . ASN A 1 213 ? 10.925 5.517 -26.121 1.00 86.44 213 ASN A O 1
ATOM 1598 N N . GLY A 1 214 ? 9.082 4.537 -25.277 1.00 84.12 214 GLY A N 1
ATOM 1599 C CA . GLY A 1 214 ? 9.595 4.311 -23.934 1.00 84.12 214 GLY A CA 1
ATOM 1600 C C . GLY A 1 214 ? 9.744 5.621 -23.175 1.00 84.12 214 GLY A C 1
ATOM 1601 O O . GLY A 1 214 ? 9.101 6.622 -23.510 1.00 84.12 214 GLY A O 1
ATOM 1602 N N . VAL A 1 215 ? 10.622 5.632 -22.169 1.00 75.81 215 VAL A N 1
ATOM 1603 C CA . VAL A 1 215 ? 10.931 6.850 -21.407 1.00 75.81 215 VAL A CA 1
ATOM 1604 C C . VAL A 1 215 ? 11.461 7.945 -22.338 1.00 75.81 215 VAL A C 1
ATOM 1606 O O . VAL A 1 215 ? 12.579 7.862 -22.847 1.00 75.81 215 VAL A O 1
ATOM 1609 N N . SER A 1 216 ? 10.651 8.983 -22.538 1.00 67.25 216 SER A N 1
ATOM 1610 C CA . SER A 1 216 ? 10.912 10.106 -23.450 1.00 67.25 216 SER A CA 1
ATOM 1611 C C . SER A 1 216 ? 11.072 11.441 -22.723 1.00 67.25 216 SER A C 1
ATOM 1613 O O . SER A 1 216 ? 11.598 12.394 -23.300 1.00 67.25 216 SER A O 1
ATOM 1615 N N . PHE A 1 217 ? 10.689 11.515 -21.445 1.00 62.91 217 PHE A N 1
ATOM 1616 C CA . PHE A 1 217 ? 10.839 12.723 -20.642 1.00 62.91 217 PHE A CA 1
ATOM 1617 C C . PHE A 1 217 ? 11.310 12.397 -19.220 1.00 62.91 217 PHE A C 1
ATOM 1619 O O . PHE A 1 217 ? 10.611 11.683 -18.503 1.00 62.91 217 PHE A O 1
ATOM 1626 N N . PRO A 1 218 ? 12.446 12.961 -18.774 1.00 61.38 218 PRO A N 1
ATOM 1627 C CA . PRO A 1 218 ? 13.002 12.709 -17.450 1.00 61.38 218 PRO A CA 1
ATOM 1628 C C . PRO A 1 218 ? 12.742 13.823 -16.411 1.00 61.38 218 PRO A C 1
ATOM 1630 O O . PRO A 1 218 ? 13.462 13.823 -15.425 1.00 61.38 218 PRO A O 1
ATOM 1633 N N . ASP A 1 219 ? 11.756 14.735 -16.565 1.00 66.88 219 ASP A N 1
ATOM 1634 C CA . ASP A 1 219 ? 11.424 15.861 -15.624 1.00 66.88 219 ASP A CA 1
ATOM 1635 C C . ASP A 1 219 ? 9.925 15.977 -15.125 1.00 66.88 219 ASP A C 1
ATOM 1637 O O . ASP A 1 219 ? 9.095 16.539 -15.834 1.00 66.88 219 ASP A O 1
ATOM 1641 N N . ASN A 1 220 ? 9.568 15.456 -13.923 1.00 75.12 220 ASN A N 1
ATOM 1642 C CA . ASN A 1 220 ? 8.231 15.377 -13.233 1.00 75.12 220 ASN A CA 1
ATOM 1643 C C . ASN A 1 220 ? 8.341 15.775 -11.770 1.00 75.12 220 ASN A C 1
ATOM 1645 O O . ASN A 1 220 ? 9.343 15.466 -11.129 1.00 75.12 220 ASN A O 1
ATOM 1649 N N . SER A 1 221 ? 7.201 16.144 -11.209 1.00 86.69 221 SER A N 1
ATOM 1650 C CA . SER A 1 221 ? 6.955 16.126 -9.774 1.00 86.69 221 SER A CA 1
ATOM 1651 C C . SER A 1 221 ? 5.680 15.377 -9.352 1.00 86.69 221 SER A C 1
ATOM 1653 O O . SER A 1 221 ? 5.482 15.117 -8.167 1.00 86.69 221 SER A O 1
ATOM 1655 N N . ARG A 1 222 ? 4.789 15.037 -10.292 1.00 90.38 222 ARG A N 1
ATOM 1656 C CA . ARG A 1 222 ? 3.429 14.558 -10.035 1.00 90.38 222 ARG A CA 1
ATOM 1657 C C . ARG A 1 222 ? 3.290 13.046 -9.929 1.00 90.38 222 ARG A C 1
ATOM 1659 O O . ARG A 1 222 ? 3.790 12.310 -10.773 1.00 90.38 222 ARG A O 1
ATOM 1666 N N . ARG A 1 223 ? 2.514 12.566 -8.960 1.00 92.88 223 ARG A N 1
ATOM 1667 C CA . ARG A 1 223 ? 2.181 11.138 -8.884 1.00 92.88 223 ARG A CA 1
ATOM 1668 C C . ARG A 1 223 ? 1.425 10.698 -10.145 1.00 92.88 223 ARG A C 1
ATOM 1670 O O . ARG A 1 223 ? 0.578 11.423 -10.666 1.00 92.88 223 ARG A O 1
ATOM 1677 N N . PHE A 1 224 ? 1.727 9.499 -10.627 1.00 92.50 224 PHE A N 1
ATOM 1678 C CA . PHE A 1 224 ? 1.014 8.838 -11.715 1.00 92.50 224 PHE A CA 1
ATOM 1679 C C . PHE A 1 224 ? 0.714 7.391 -11.331 1.00 92.50 224 PHE A C 1
ATOM 1681 O O . PHE A 1 224 ? 1.427 6.810 -10.514 1.00 92.50 224 PHE A O 1
ATOM 1688 N N . ALA A 1 225 ? -0.339 6.820 -11.910 1.00 96.06 225 ALA A N 1
ATOM 1689 C CA . ALA A 1 225 ? -0.807 5.486 -11.579 1.00 96.06 225 ALA A CA 1
ATOM 1690 C C . ALA A 1 225 ? -1.133 4.689 -12.840 1.00 96.06 225 ALA A C 1
ATOM 1692 O O . ALA A 1 225 ? -1.615 5.226 -13.839 1.00 96.06 225 ALA A O 1
ATOM 1693 N N . GLY A 1 226 ? -0.861 3.396 -12.781 1.00 95.81 226 GLY A N 1
ATOM 1694 C CA . GLY A 1 226 ? -1.151 2.432 -13.826 1.00 95.81 226 GLY A CA 1
ATOM 1695 C C . GLY A 1 226 ? -2.034 1.313 -13.303 1.00 95.81 226 GLY A C 1
ATOM 1696 O O . GLY A 1 226 ? -2.116 1.074 -12.095 1.00 95.81 226 GLY A O 1
ATOM 1697 N N . ALA A 1 227 ? -2.676 0.617 -14.230 1.00 98.00 227 ALA A N 1
ATOM 1698 C CA . ALA A 1 227 ? -3.191 -0.717 -13.993 1.00 98.00 227 ALA A CA 1
ATOM 1699 C C . ALA A 1 227 ? -2.372 -1.712 -14.826 1.00 98.00 227 ALA A C 1
ATOM 1701 O O . ALA A 1 227 ? -1.786 -1.330 -15.836 1.00 98.00 227 ALA A O 1
ATOM 1702 N N . ASN A 1 228 ? -2.346 -2.974 -14.419 1.00 97.81 228 ASN A N 1
ATOM 1703 C CA . ASN A 1 228 ? -1.965 -4.085 -15.289 1.00 97.81 228 ASN A CA 1
ATOM 1704 C C . ASN A 1 228 ? -2.678 -5.371 -14.822 1.00 97.81 228 ASN A C 1
ATOM 1706 O O . ASN A 1 228 ? -3.403 -5.344 -13.822 1.00 97.81 228 ASN A O 1
ATOM 1710 N N . VAL A 1 229 ? -2.531 -6.481 -15.532 1.00 97.19 229 VAL A N 1
ATOM 1711 C CA . VAL A 1 229 ? -2.939 -7.819 -15.099 1.00 97.19 229 VAL A CA 1
ATOM 1712 C C . VAL A 1 229 ? -1.792 -8.445 -14.301 1.00 97.19 229 VAL A C 1
ATOM 1714 O O . VAL A 1 229 ? -0.630 -8.193 -14.572 1.00 97.19 229 VAL A O 1
ATOM 1717 N N . LEU A 1 230 ? -2.079 -9.216 -13.251 1.00 96.38 230 LEU A N 1
ATOM 1718 C CA . LEU A 1 230 ? -1.033 -9.947 -12.529 1.00 96.38 230 LEU A CA 1
ATOM 1719 C C . LEU A 1 230 ? -0.724 -11.276 -13.232 1.00 96.38 230 LEU A C 1
ATOM 1721 O O . LEU A 1 230 ? -1.510 -12.213 -13.128 1.00 96.38 230 LEU A O 1
ATOM 1725 N N . ASP A 1 231 ? 0.433 -11.405 -13.877 1.00 95.31 231 ASP A N 1
ATOM 1726 C CA . ASP A 1 231 ? 0.754 -12.601 -14.679 1.00 95.31 231 ASP A CA 1
ATOM 1727 C C . ASP A 1 231 ? 1.576 -13.650 -13.933 1.00 95.31 231 ASP A C 1
ATOM 1729 O O . ASP A 1 231 ? 1.578 -14.840 -14.281 1.00 95.31 231 ASP A O 1
ATOM 1733 N N . ARG A 1 232 ? 2.352 -13.220 -12.931 1.00 94.06 232 ARG A N 1
ATOM 1734 C CA . ARG A 1 232 ? 3.330 -14.068 -12.241 1.00 94.06 232 ARG A CA 1
ATOM 1735 C C . ARG A 1 232 ? 3.415 -13.772 -10.752 1.00 94.06 232 ARG A C 1
ATOM 1737 O O . ARG A 1 232 ? 3.576 -12.628 -10.338 1.00 94.06 232 ARG A O 1
ATOM 1744 N N . VAL A 1 233 ? 3.431 -14.842 -9.958 1.00 94.25 233 VAL A N 1
ATOM 1745 C CA . VAL A 1 233 ? 3.730 -14.824 -8.521 1.00 94.25 233 VAL A CA 1
ATOM 1746 C C . VAL A 1 233 ? 4.676 -15.981 -8.207 1.00 94.25 233 VAL A C 1
ATOM 1748 O O . VAL A 1 233 ? 4.387 -17.133 -8.525 1.00 94.25 233 VAL A O 1
ATOM 1751 N N . ASN A 1 234 ? 5.794 -15.688 -7.544 1.00 93.44 234 ASN A N 1
ATOM 1752 C CA . ASN A 1 234 ? 6.705 -16.690 -7.005 1.00 93.44 234 ASN A CA 1
ATOM 1753 C C . ASN A 1 234 ? 7.110 -16.324 -5.571 1.00 93.44 234 ASN A C 1
ATOM 1755 O O . ASN A 1 234 ? 7.999 -15.501 -5.356 1.00 93.44 234 ASN A O 1
ATOM 1759 N N . SER A 1 235 ? 6.481 -16.971 -4.587 1.00 92.00 235 SER A N 1
ATOM 1760 C CA . SER A 1 235 ? 6.823 -16.858 -3.161 1.00 92.00 235 SER A CA 1
ATOM 1761 C C . SER A 1 235 ? 8.071 -17.655 -2.764 1.00 92.00 235 SER A C 1
ATOM 1763 O O . SER A 1 235 ? 8.567 -17.512 -1.648 1.00 92.00 235 SER A O 1
ATOM 1765 N N . GLU A 1 236 ? 8.577 -18.518 -3.651 1.00 90.00 236 GLU A N 1
ATOM 1766 C CA . GLU A 1 236 ? 9.514 -19.591 -3.320 1.00 90.00 236 GLU A CA 1
ATOM 1767 C C . GLU A 1 236 ? 10.951 -19.301 -3.785 1.00 90.00 236 GLU A C 1
ATOM 1769 O O . GLU A 1 236 ? 11.727 -20.222 -4.076 1.00 90.00 236 GLU A O 1
ATOM 1774 N N . VAL A 1 237 ? 11.339 -18.024 -3.873 1.00 88.75 237 VAL A N 1
ATOM 1775 C CA . VAL A 1 237 ? 12.628 -17.628 -4.446 1.00 88.75 237 VAL A CA 1
ATOM 1776 C C . VAL A 1 237 ? 13.787 -18.053 -3.539 1.00 88.75 237 VAL A C 1
ATOM 1778 O O . VAL A 1 237 ? 14.078 -17.464 -2.495 1.00 88.75 237 VAL A O 1
ATOM 1781 N N . SER A 1 238 ? 14.497 -19.098 -3.971 1.00 83.50 238 SER A N 1
ATOM 1782 C CA . SER A 1 238 ? 15.679 -19.609 -3.273 1.00 83.50 238 SER A CA 1
ATOM 1783 C C . SER A 1 238 ? 16.864 -18.648 -3.394 1.00 83.50 238 SER A C 1
ATOM 1785 O O . SER A 1 238 ? 17.453 -18.469 -4.462 1.00 83.50 238 SER A O 1
ATOM 1787 N N . HIS A 1 239 ? 17.240 -18.050 -2.271 1.00 76.44 239 HIS A N 1
ATOM 1788 C CA . HIS A 1 239 ? 18.269 -17.018 -2.169 1.00 76.44 239 HIS A CA 1
ATOM 1789 C C . HIS A 1 239 ? 19.705 -17.563 -2.049 1.00 76.44 239 HIS A C 1
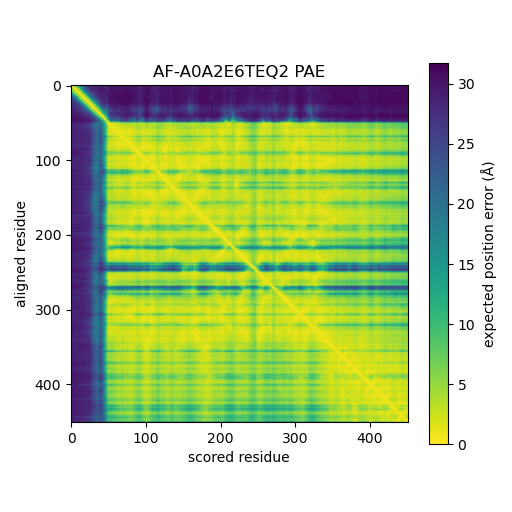ATOM 1791 O O . HIS A 1 239 ? 20.661 -16.840 -2.329 1.00 76.44 239 HIS A O 1
ATOM 1797 N N . GLY A 1 240 ? 19.878 -18.827 -1.640 1.00 75.19 240 GLY A N 1
ATOM 1798 C CA . GLY A 1 240 ? 21.192 -19.480 -1.516 1.00 75.19 240 GLY A CA 1
ATOM 1799 C C . GLY A 1 240 ? 22.112 -18.918 -0.420 1.00 75.19 240 GLY A C 1
ATOM 1800 O O . GLY A 1 240 ? 23.297 -19.246 -0.398 1.00 75.19 240 GLY A O 1
ATOM 1801 N N . LEU A 1 241 ? 21.596 -18.076 0.483 1.00 74.88 241 LEU A N 1
ATOM 1802 C CA . LEU A 1 241 ? 22.379 -17.487 1.576 1.00 74.88 241 LEU A CA 1
ATOM 1803 C C . LEU A 1 241 ? 22.600 -18.518 2.692 1.00 74.88 241 LEU A C 1
ATOM 1805 O O . LEU A 1 241 ? 21.671 -19.207 3.103 1.00 74.88 241 LEU A O 1
ATOM 1809 N N . SER A 1 242 ? 23.832 -18.606 3.193 1.00 62.94 242 SER A N 1
ATOM 1810 C CA . SER A 1 242 ? 24.282 -19.671 4.104 1.00 62.94 242 SER A CA 1
ATOM 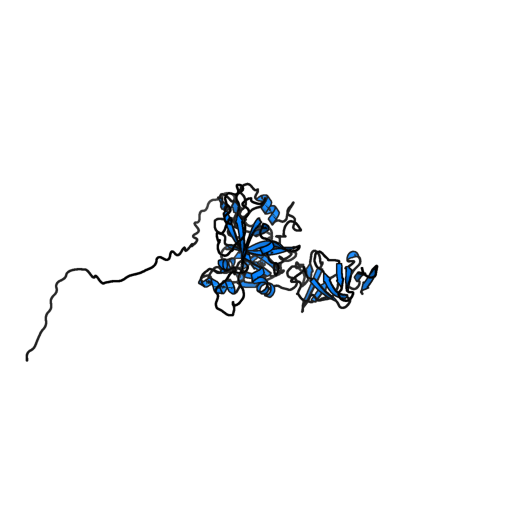1811 C C . SER A 1 242 ? 24.259 -19.317 5.597 1.00 62.94 242 SER A C 1
ATOM 1813 O O . SER A 1 242 ? 24.507 -20.187 6.431 1.00 62.94 242 SER A O 1
ATOM 1815 N N . SER A 1 243 ? 23.995 -18.057 5.955 1.00 65.25 243 SER A N 1
ATOM 1816 C CA . SER A 1 243 ? 23.974 -17.608 7.354 1.00 65.25 243 SER A CA 1
ATOM 1817 C C . SER A 1 243 ? 22.670 -17.988 8.052 1.00 65.25 243 SER A C 1
ATOM 1819 O O . SER A 1 243 ? 21.595 -17.813 7.485 1.00 65.25 243 SER A O 1
ATOM 1821 N N . LEU A 1 244 ? 22.757 -18.393 9.325 1.00 58.44 244 LEU A N 1
ATOM 1822 C CA . LEU A 1 244 ? 21.588 -18.612 10.189 1.00 58.44 244 LEU A CA 1
ATOM 1823 C C . LEU A 1 244 ? 20.761 -17.334 10.426 1.00 58.44 244 LEU A C 1
ATOM 1825 O O . LEU A 1 244 ? 19.576 -17.422 10.718 1.00 58.44 244 LEU A O 1
ATOM 1829 N N . LEU A 1 245 ? 21.356 -16.148 10.238 1.00 57.16 245 LEU A N 1
ATOM 1830 C CA . LEU A 1 245 ? 20.630 -14.867 10.244 1.00 57.16 245 LEU A CA 1
ATOM 1831 C C . LEU A 1 245 ? 19.636 -14.737 9.075 1.00 57.16 245 LEU A C 1
ATOM 1833 O O . LEU A 1 245 ? 18.739 -13.905 9.132 1.00 57.16 245 LEU A O 1
ATOM 1837 N N . TYR A 1 246 ? 19.809 -15.544 8.023 1.00 61.75 246 TYR A N 1
ATOM 1838 C CA . TYR A 1 246 ? 19.008 -15.534 6.795 1.00 61.75 246 TYR A CA 1
ATOM 1839 C C . TYR A 1 246 ? 18.436 -16.930 6.480 1.00 61.75 246 TYR A C 1
ATOM 1841 O O . TYR A 1 246 ? 17.993 -17.180 5.361 1.00 61.75 246 TYR A O 1
ATOM 1849 N N . SER A 1 247 ? 18.492 -17.880 7.423 1.00 47.47 247 SER A N 1
ATOM 1850 C CA . SER A 1 247 ? 18.086 -19.264 7.171 1.00 47.47 247 SER A CA 1
ATOM 1851 C C . SER A 1 247 ? 16.591 -19.459 7.408 1.00 47.47 247 SER A C 1
ATOM 1853 O O . SER A 1 247 ? 16.145 -19.476 8.553 1.00 47.47 247 SER A O 1
ATOM 1855 N N . GLY A 1 248 ? 15.836 -19.677 6.331 1.00 53.34 248 GLY A N 1
ATOM 1856 C CA . GLY A 1 248 ? 14.427 -20.087 6.376 1.00 53.34 248 GLY A CA 1
ATOM 1857 C C . GLY A 1 248 ? 13.489 -19.171 5.591 1.00 53.34 248 GLY A C 1
ATOM 1858 O O . GLY A 1 248 ? 12.534 -19.667 4.999 1.00 53.34 248 GLY A O 1
ATOM 1859 N N . GLY A 1 249 ? 13.794 -17.873 5.522 1.00 65.19 249 GLY A N 1
ATOM 1860 C CA . GLY A 1 249 ? 13.018 -16.900 4.751 1.00 65.19 249 GLY A CA 1
ATOM 1861 C C . GLY A 1 249 ? 13.332 -16.977 3.259 1.00 65.19 249 GLY A C 1
ATOM 1862 O O . GLY A 1 249 ? 14.430 -16.623 2.834 1.00 65.19 249 GLY A O 1
ATOM 1863 N N . LYS A 1 250 ? 12.365 -17.419 2.451 1.00 82.00 250 LYS A N 1
ATOM 1864 C CA . LYS A 1 250 ? 12.443 -17.296 0.989 1.00 82.00 250 LYS A CA 1
ATOM 1865 C C . LYS A 1 250 ? 12.130 -15.855 0.612 1.00 82.00 250 LYS A C 1
ATOM 1867 O O . LYS A 1 250 ? 11.210 -15.266 1.176 1.00 82.00 250 LYS A O 1
ATOM 1872 N N . GLY A 1 251 ? 12.868 -15.303 -0.345 1.00 88.31 251 GLY A N 1
ATOM 1873 C CA . GLY A 1 251 ? 12.419 -14.078 -0.993 1.00 88.31 251 GLY A CA 1
ATOM 1874 C C . GLY A 1 251 ? 11.231 -14.378 -1.905 1.00 88.31 251 GLY A C 1
ATOM 1875 O O . GLY A 1 251 ? 10.902 -15.541 -2.158 1.00 88.31 251 GLY A O 1
ATOM 1876 N N . GLY A 1 252 ? 10.593 -13.333 -2.412 1.00 92.81 252 GLY A N 1
ATOM 1877 C CA . GLY A 1 252 ? 9.481 -13.488 -3.336 1.00 92.81 252 GLY A CA 1
ATOM 1878 C C . GLY A 1 252 ? 9.418 -12.355 -4.334 1.00 92.81 252 GLY A C 1
ATOM 1879 O O . GLY A 1 252 ? 9.780 -11.219 -4.023 1.00 92.81 252 GLY A O 1
ATOM 1880 N N . VAL A 1 253 ? 8.946 -12.681 -5.529 1.00 95.38 253 VAL A N 1
ATOM 1881 C CA . VAL A 1 253 ? 8.704 -11.715 -6.597 1.00 95.38 253 VAL A CA 1
ATOM 1882 C C . VAL A 1 253 ? 7.325 -11.933 -7.195 1.00 95.38 253 VAL A C 1
ATOM 1884 O O . VAL A 1 253 ? 6.810 -13.053 -7.220 1.00 95.38 253 VAL A O 1
ATOM 1887 N N . LEU A 1 254 ? 6.742 -10.855 -7.692 1.00 96.25 254 LEU A N 1
ATOM 1888 C CA . LEU A 1 254 ? 5.570 -10.880 -8.554 1.00 96.25 254 LEU A CA 1
ATOM 1889 C C . LEU A 1 254 ? 5.788 -9.901 -9.704 1.00 96.25 254 LEU A C 1
ATOM 1891 O O . LEU A 1 254 ? 6.666 -9.040 -9.619 1.00 96.25 254 LEU A O 1
ATOM 1895 N N . GLY A 1 255 ? 5.033 -10.041 -10.783 1.00 95.81 255 GLY A N 1
ATOM 1896 C CA . GLY A 1 255 ? 5.220 -9.187 -11.945 1.00 95.81 255 GLY A CA 1
ATOM 1897 C C . GLY A 1 255 ? 4.201 -9.412 -13.040 1.00 95.81 255 GLY A C 1
ATOM 1898 O O . GLY A 1 255 ? 3.401 -10.351 -12.986 1.00 95.81 255 GLY A O 1
ATOM 1899 N N . PHE A 1 256 ? 4.284 -8.517 -14.010 1.00 96.44 256 PHE A N 1
ATOM 1900 C CA . PHE A 1 256 ? 3.414 -8.421 -15.168 1.00 96.44 256 PHE A CA 1
ATOM 1901 C C . PHE A 1 256 ? 4.218 -7.989 -16.390 1.00 96.44 256 PHE A C 1
ATOM 1903 O O . PHE A 1 256 ? 5.343 -7.495 -16.234 1.00 96.44 256 PHE A O 1
ATOM 1910 N N . ASP A 1 257 ? 3.657 -8.149 -17.581 1.00 95.06 257 ASP A N 1
ATOM 1911 C CA . ASP A 1 257 ? 4.173 -7.524 -18.795 1.00 95.06 257 ASP A CA 1
ATOM 1912 C C . ASP A 1 257 ? 3.286 -6.399 -19.332 1.00 95.06 257 ASP A C 1
ATOM 1914 O O . ASP A 1 257 ? 2.230 -6.104 -18.787 1.00 95.06 257 ASP A O 1
ATOM 1918 N N . PHE A 1 258 ? 3.798 -5.647 -20.304 1.00 95.88 258 PHE A N 1
ATOM 1919 C CA . PHE A 1 258 ? 3.130 -4.466 -20.839 1.00 95.88 258 PHE A CA 1
ATOM 1920 C C . PHE A 1 258 ? 2.662 -4.709 -22.271 1.00 95.88 258 PHE A C 1
ATOM 1922 O O . PHE A 1 258 ? 3.433 -4.531 -23.219 1.00 95.88 258 PHE A O 1
ATOM 1929 N N . ASP A 1 259 ? 1.402 -5.098 -22.427 1.00 96.12 259 ASP A N 1
ATOM 1930 C CA . ASP A 1 259 ? 0.846 -5.513 -23.702 1.00 96.12 259 ASP A CA 1
ATOM 1931 C C . ASP A 1 259 ? 0.556 -4.331 -24.635 1.00 96.12 259 ASP A C 1
ATOM 1933 O O . ASP A 1 259 ? 0.079 -3.252 -24.257 1.00 96.12 259 ASP A O 1
ATOM 1937 N N . SER A 1 260 ? 0.831 -4.545 -25.922 1.00 95.06 260 SER A N 1
ATOM 1938 C CA . SER A 1 260 ? 0.516 -3.572 -26.965 1.00 95.06 260 SER A CA 1
ATOM 1939 C C . SER A 1 260 ? -0.967 -3.610 -27.355 1.00 95.06 260 SER A C 1
ATOM 1941 O O . SER A 1 260 ? -1.583 -4.673 -27.339 1.00 95.06 260 SER A O 1
ATOM 1943 N N . PRO A 1 261 ? -1.570 -2.494 -27.817 1.00 95.12 261 PRO A N 1
ATOM 1944 C CA . PRO A 1 261 ? -2.954 -2.459 -28.311 1.00 95.12 261 PRO A CA 1
ATOM 1945 C C . PRO A 1 261 ? -3.263 -3.443 -29.454 1.00 95.12 261 PRO A C 1
ATOM 1947 O O . PRO A 1 261 ? -4.429 -3.686 -29.768 1.00 95.12 261 PRO A O 1
ATOM 1950 N N . THR A 1 262 ? -2.231 -3.990 -30.102 1.00 94.69 262 THR A N 1
ATOM 1951 C CA . THR A 1 262 ? -2.312 -5.035 -31.131 1.00 94.69 262 THR A CA 1
ATOM 1952 C C . THR A 1 262 ? -2.183 -6.462 -30.593 1.00 94.69 262 THR A C 1
ATOM 1954 O O . THR A 1 262 ? -2.417 -7.400 -31.356 1.00 94.69 262 THR A O 1
ATOM 1957 N N . GLY A 1 263 ? -1.802 -6.635 -29.325 1.00 92.62 263 GLY A N 1
ATOM 1958 C CA . GLY A 1 263 ? -1.491 -7.914 -28.688 1.00 92.62 263 GLY A CA 1
ATOM 1959 C C . GLY A 1 263 ? -0.352 -8.677 -29.346 1.00 92.62 263 GLY A C 1
ATOM 1960 O O . GLY A 1 263 ? -0.393 -9.901 -29.465 1.00 92.62 263 GLY A O 1
ATOM 1961 N N . SER A 1 264 ? 0.634 -7.940 -29.858 1.00 92.38 264 SER A N 1
ATOM 1962 C CA . SER A 1 264 ? 1.836 -8.497 -30.485 1.00 92.38 264 SER A CA 1
ATOM 1963 C C . SER A 1 264 ? 3.014 -8.625 -29.522 1.00 92.38 264 SER A C 1
ATOM 1965 O O . SER A 1 264 ? 3.991 -9.291 -29.859 1.00 92.38 264 SER A O 1
ATOM 1967 N N . ASP A 1 265 ? 2.923 -7.992 -28.354 1.00 92.56 265 ASP A N 1
ATOM 1968 C CA . ASP A 1 265 ? 4.044 -7.722 -27.457 1.00 92.56 265 ASP A CA 1
ATOM 1969 C C . ASP A 1 265 ? 3.730 -8.234 -26.047 1.00 92.56 265 ASP A C 1
ATOM 1971 O O . ASP A 1 265 ? 3.725 -7.472 -25.087 1.00 92.56 265 ASP A O 1
ATOM 1975 N N . ASN A 1 266 ? 3.475 -9.541 -25.962 1.00 90.44 266 ASN A N 1
ATOM 1976 C CA . ASN A 1 266 ? 3.305 -10.277 -24.714 1.00 90.44 266 ASN A CA 1
ATOM 1977 C C . ASN A 1 266 ? 4.592 -11.079 -24.437 1.00 90.44 266 ASN A C 1
ATOM 1979 O O . ASN A 1 266 ? 4.859 -12.110 -25.063 1.00 90.44 266 ASN A O 1
ATOM 1983 N N . SER A 1 267 ? 5.442 -10.557 -23.557 1.00 91.81 267 SER A N 1
ATOM 1984 C CA . SER A 1 267 ? 6.697 -11.186 -23.130 1.00 91.81 267 SER A CA 1
ATOM 1985 C C . SER A 1 267 ? 6.475 -12.383 -22.200 1.00 91.81 267 SER A C 1
ATOM 1987 O O . SER A 1 267 ? 7.330 -13.269 -22.148 1.00 91.81 267 SER A O 1
ATOM 1989 N N . LEU A 1 268 ? 5.367 -12.439 -21.456 1.00 91.50 268 LEU A N 1
ATOM 1990 C CA . LEU A 1 268 ? 5.067 -13.531 -20.527 1.00 91.50 268 LEU A CA 1
ATOM 1991 C C . LEU A 1 268 ? 4.178 -14.631 -21.139 1.00 91.50 268 LEU A C 1
ATOM 1993 O O . LEU A 1 268 ? 3.766 -15.544 -20.414 1.00 91.50 268 LEU A O 1
ATOM 1997 N N . ASP A 1 269 ? 3.952 -14.642 -22.454 1.00 83.81 269 ASP A N 1
ATOM 1998 C CA . ASP A 1 269 ? 3.309 -15.764 -23.137 1.00 83.81 269 ASP A CA 1
ATOM 1999 C C . ASP A 1 269 ? 4.282 -16.952 -23.215 1.00 83.81 269 ASP A C 1
ATOM 2001 O O . ASP A 1 269 ? 5.347 -16.930 -23.842 1.00 83.81 269 ASP A O 1
ATOM 2005 N N . GLY A 1 270 ? 3.900 -18.037 -22.544 1.00 70.25 270 GLY A N 1
ATOM 2006 C CA . GLY A 1 270 ? 4.618 -19.302 -22.549 1.00 70.25 270 GLY A CA 1
ATOM 2007 C C . GLY A 1 270 ? 5.602 -19.514 -21.394 1.00 70.25 270 GLY A C 1
ATOM 2008 O O . GLY A 1 270 ? 5.519 -18.945 -20.306 1.00 70.25 270 GLY A O 1
ATOM 2009 N N . SER A 1 271 ? 6.525 -20.455 -21.607 1.00 60.59 271 SER A N 1
ATOM 2010 C CA . SER A 1 271 ? 7.381 -21.026 -20.556 1.00 60.59 271 SER A CA 1
ATOM 2011 C C . SER A 1 271 ? 8.735 -20.323 -20.395 1.00 60.59 271 SER A C 1
ATOM 2013 O O . SER A 1 271 ? 9.699 -20.954 -19.952 1.00 60.59 271 SER A O 1
ATOM 2015 N N . ILE A 1 272 ? 8.856 -19.065 -20.825 1.00 58.91 272 ILE A N 1
ATOM 2016 C CA . ILE A 1 272 ? 10.096 -18.296 -20.691 1.00 58.91 272 ILE A CA 1
ATOM 2017 C C . ILE A 1 272 ? 10.166 -17.742 -19.265 1.00 58.91 272 ILE A C 1
ATOM 2019 O O . ILE A 1 272 ? 9.270 -17.041 -18.802 1.00 58.91 272 ILE A O 1
ATOM 2023 N N . PHE A 1 273 ? 11.238 -18.078 -18.547 1.00 62.22 273 PHE A N 1
ATOM 2024 C CA . PHE A 1 273 ? 11.468 -17.574 -17.197 1.00 62.22 273 PHE A CA 1
ATOM 2025 C C . PHE A 1 273 ? 12.157 -16.210 -17.257 1.00 62.22 273 PHE A C 1
ATOM 2027 O O . PHE A 1 273 ? 13.357 -16.132 -17.523 1.00 62.22 273 PHE A O 1
ATOM 2034 N N . TYR A 1 274 ? 11.410 -15.149 -16.959 1.00 71.06 274 TYR A N 1
ATOM 2035 C CA . TYR A 1 274 ? 11.964 -13.814 -16.751 1.00 71.06 274 TYR A CA 1
ATOM 2036 C C . TYR A 1 274 ? 12.429 -13.672 -15.300 1.00 71.06 274 TYR A C 1
ATOM 2038 O O . TYR A 1 274 ? 11.646 -13.817 -14.357 1.00 71.06 274 TYR A O 1
ATOM 2046 N N . GLY A 1 275 ? 13.737 -13.459 -15.121 1.00 77.81 275 GLY A N 1
ATOM 2047 C CA . GLY A 1 275 ? 14.379 -13.375 -13.809 1.00 77.81 275 GLY A CA 1
ATOM 2048 C C . GLY A 1 275 ? 14.040 -14.582 -12.932 1.00 77.81 275 GLY A C 1
ATOM 2049 O O . GLY A 1 275 ? 14.489 -15.703 -13.183 1.00 77.81 275 GLY A O 1
ATOM 2050 N N . ARG A 1 276 ? 13.234 -14.347 -11.891 1.00 88.50 276 ARG A N 1
ATOM 2051 C CA . ARG A 1 276 ? 12.727 -15.392 -10.986 1.00 88.50 276 ARG A CA 1
ATOM 2052 C C . ARG A 1 276 ? 11.204 -15.408 -10.829 1.00 88.50 276 ARG A C 1
ATOM 2054 O O . ARG A 1 276 ? 10.715 -16.016 -9.883 1.00 88.50 276 ARG A O 1
ATOM 2061 N N . LEU A 1 277 ? 10.461 -14.823 -11.769 1.00 89.44 277 LEU A N 1
ATOM 2062 C CA . LEU A 1 277 ? 8.991 -14.758 -11.748 1.00 89.44 277 LEU A CA 1
ATOM 2063 C C . LEU A 1 277 ? 8.276 -16.123 -11.758 1.00 89.44 277 LEU A C 1
ATOM 2065 O O . LEU A 1 277 ? 7.122 -16.215 -11.355 1.00 89.44 277 LEU A O 1
ATOM 2069 N N . GLY A 1 278 ? 8.946 -17.194 -12.188 1.00 86.12 278 GLY A N 1
ATOM 2070 C CA . GLY A 1 278 ? 8.347 -18.528 -12.243 1.00 86.12 278 GLY A CA 1
ATOM 2071 C C . GLY A 1 278 ? 7.380 -18.704 -13.420 1.00 86.12 278 GLY A C 1
ATOM 2072 O O . GLY A 1 278 ? 7.578 -18.135 -14.492 1.00 86.12 278 GLY A O 1
ATOM 2073 N N . SER A 1 279 ? 6.368 -19.550 -13.234 1.00 82.75 279 SER A N 1
ATOM 2074 C CA . SER A 1 279 ? 5.366 -19.910 -14.248 1.00 82.75 279 SER A CA 1
ATOM 2075 C C . SER A 1 279 ? 4.016 -19.244 -13.986 1.00 82.75 279 SER A C 1
ATOM 2077 O O . SER A 1 279 ? 3.654 -19.037 -12.832 1.00 82.75 279 SER A O 1
ATOM 2079 N N . GLY A 1 280 ? 3.238 -19.020 -15.042 1.00 82.56 280 GLY A N 1
ATOM 2080 C CA . GLY A 1 280 ? 1.881 -18.479 -14.988 1.00 82.56 280 GLY A CA 1
ATOM 2081 C C . GLY A 1 280 ? 1.274 -18.429 -16.391 1.00 82.56 280 GLY A C 1
ATOM 2082 O O . GLY A 1 280 ? 1.728 -19.149 -17.282 1.00 82.56 280 GLY A O 1
ATOM 2083 N N . SER A 1 281 ? 0.287 -17.562 -16.575 1.00 83.19 281 SER A N 1
ATOM 2084 C CA . SER A 1 281 ? -0.283 -17.156 -17.866 1.00 83.19 281 SER A CA 1
ATOM 2085 C C . SER A 1 281 ? -0.192 -15.637 -17.992 1.00 83.19 281 SER A C 1
ATOM 2087 O O . SER A 1 281 ? -0.142 -14.975 -16.962 1.00 83.19 281 SER A O 1
ATOM 2089 N N . SER A 1 282 ? -0.178 -15.114 -19.214 1.00 91.56 282 SER A N 1
ATOM 2090 C CA . SER A 1 282 ? -0.444 -13.701 -19.518 1.00 91.56 282 SER A CA 1
ATOM 2091 C C . SER A 1 282 ? -1.500 -13.645 -20.633 1.00 91.56 282 SER A C 1
ATOM 2093 O O . SER A 1 282 ? -1.658 -14.633 -21.364 1.00 91.56 282 SER A O 1
ATOM 2095 N N . ASP A 1 283 ? -2.293 -12.574 -20.697 1.00 92.06 283 ASP A N 1
ATOM 2096 C CA . ASP A 1 283 ? -3.315 -12.356 -21.731 1.00 92.06 283 ASP A CA 1
ATOM 2097 C C . ASP A 1 283 ? -2.822 -11.254 -22.678 1.00 92.06 283 ASP A C 1
ATOM 2099 O O . ASP A 1 283 ? -2.665 -10.129 -22.225 1.00 92.06 283 ASP A O 1
ATOM 2103 N N . PRO A 1 284 ? -2.625 -11.518 -23.983 1.00 93.38 284 PRO A N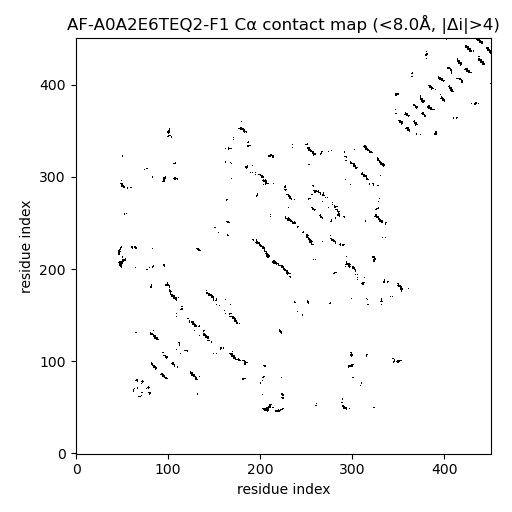 1
ATOM 2104 C CA . PRO A 1 284 ? -2.055 -10.534 -24.903 1.00 93.38 284 PRO A CA 1
ATOM 2105 C C . PRO A 1 284 ? -2.945 -9.311 -25.176 1.00 93.38 284 PRO A C 1
ATOM 2107 O O . PRO A 1 284 ? -2.581 -8.472 -25.997 1.00 93.38 284 PRO A O 1
ATOM 2110 N N . MET A 1 285 ? -4.152 -9.219 -24.612 1.00 95.12 285 MET A N 1
ATOM 2111 C CA . MET A 1 285 ? -5.070 -8.101 -24.846 1.00 95.12 285 MET A CA 1
ATOM 2112 C C . MET A 1 285 ? -5.029 -7.086 -23.691 1.00 95.12 285 MET A C 1
ATOM 2114 O O . MET A 1 285 ? -5.611 -7.358 -22.638 1.00 95.12 285 MET A O 1
ATOM 2118 N N . PRO A 1 286 ? -4.472 -5.875 -23.893 1.00 96.94 286 PRO A N 1
ATOM 2119 C CA . PRO A 1 286 ? -4.244 -4.955 -22.790 1.00 96.94 286 PRO A CA 1
ATOM 2120 C C . PRO A 1 286 ? -5.524 -4.342 -22.222 1.00 96.94 286 PRO A C 1
ATOM 2122 O O . PRO A 1 286 ? -6.453 -3.953 -22.950 1.00 96.94 286 PRO A O 1
ATOM 2125 N N . ILE A 1 287 ? -5.525 -4.123 -20.909 1.00 97.12 287 ILE A N 1
ATOM 2126 C CA . ILE A 1 287 ? -6.620 -3.475 -20.184 1.00 97.12 287 ILE A CA 1
ATOM 2127 C C . ILE A 1 287 ? -6.687 -1.952 -20.461 1.00 97.12 287 ILE A C 1
ATOM 2129 O O . ILE A 1 287 ? -5.736 -1.350 -20.973 1.00 97.12 287 ILE A O 1
ATOM 2133 N N . PRO A 1 288 ? -7.815 -1.267 -20.160 1.00 95.88 288 PRO A N 1
ATOM 2134 C CA . PRO A 1 288 ? -8.031 0.122 -20.596 1.00 95.88 288 PRO A CA 1
ATOM 2135 C C . PRO A 1 288 ? -7.064 1.177 -20.039 1.00 95.88 288 PRO A C 1
ATOM 2137 O O . PRO A 1 288 ? -6.954 2.250 -20.626 1.00 95.88 288 PRO A O 1
ATOM 2140 N N . LEU A 1 289 ? -6.404 0.903 -18.909 1.00 95.88 289 LEU A N 1
ATOM 2141 C CA . LEU A 1 289 ? -5.418 1.786 -18.265 1.00 95.88 289 LEU A CA 1
ATOM 2142 C C . LEU A 1 289 ? -4.063 1.089 -18.113 1.00 95.88 289 LEU A C 1
ATOM 2144 O O . LEU A 1 289 ? -3.372 1.282 -17.109 1.00 95.88 289 LEU A O 1
ATOM 2148 N N . GLU A 1 290 ? -3.711 0.243 -19.080 1.00 97.25 290 GLU A N 1
ATOM 2149 C CA . GLU A 1 290 ? -2.483 -0.528 -18.978 1.00 97.25 290 GLU A CA 1
ATOM 2150 C C . GLU A 1 290 ? -1.217 0.323 -19.087 1.00 97.25 290 GLU A C 1
ATOM 2152 O O . GLU A 1 290 ? -1.146 1.305 -19.841 1.00 97.25 290 GLU A O 1
ATOM 2157 N N . ALA A 1 291 ? -0.237 -0.048 -18.271 1.00 96.44 291 ALA A N 1
ATOM 2158 C CA . ALA A 1 291 ? 0.981 0.696 -18.039 1.00 96.44 291 ALA A CA 1
ATOM 2159 C C . ALA A 1 291 ? 2.087 -0.199 -17.452 1.00 96.44 291 ALA A C 1
ATOM 2161 O O . ALA A 1 291 ? 1.817 -1.258 -16.882 1.00 96.44 291 ALA A O 1
ATOM 2162 N N . THR A 1 292 ? 3.326 0.298 -17.489 1.00 95.81 292 THR A N 1
ATOM 2163 C CA . THR A 1 292 ? 4.484 -0.269 -16.779 1.00 95.81 292 THR A CA 1
ATOM 2164 C C . THR A 1 292 ? 5.272 0.799 -16.020 1.00 95.81 292 THR A C 1
ATOM 2166 O O . THR A 1 292 ? 5.251 1.986 -16.359 1.00 95.81 292 THR A O 1
ATOM 2169 N N . SER A 1 293 ? 5.986 0.372 -14.981 1.00 92.25 293 SER A N 1
ATOM 2170 C CA . SER A 1 293 ? 6.924 1.207 -14.228 1.00 92.25 293 SER A CA 1
ATOM 2171 C C . SER A 1 293 ? 8.053 1.758 -15.102 1.00 92.25 293 SER A C 1
ATOM 2173 O O . SER A 1 293 ? 8.516 1.100 -16.036 1.00 92.25 293 SER A O 1
ATOM 2175 N N . ALA A 1 294 ? 8.547 2.939 -14.748 1.00 88.25 294 ALA A N 1
ATOM 2176 C CA . ALA A 1 294 ? 9.704 3.585 -15.349 1.00 88.25 294 ALA A CA 1
ATOM 2177 C C . ALA A 1 294 ? 10.768 3.955 -14.300 1.00 88.25 294 ALA A C 1
ATOM 2179 O O . ALA A 1 294 ? 10.599 3.765 -13.093 1.00 88.25 294 ALA A O 1
ATOM 2180 N N . SER A 1 295 ? 11.898 4.499 -14.761 1.00 85.31 295 SER A N 1
ATOM 2181 C CA . SER A 1 295 ? 12.957 4.991 -13.871 1.00 85.31 295 SER A CA 1
ATOM 2182 C C . SER A 1 295 ? 12.404 6.023 -12.875 1.00 85.31 295 SER A C 1
ATOM 2184 O O . SER A 1 295 ? 11.716 6.965 -13.274 1.00 85.31 295 SER A O 1
ATOM 2186 N N . GLY A 1 296 ? 12.683 5.835 -11.582 1.00 85.69 296 GLY A N 1
ATOM 2187 C CA . GLY A 1 296 ? 12.139 6.635 -10.474 1.00 85.69 296 GLY A CA 1
ATOM 2188 C C . GLY A 1 296 ? 10.831 6.106 -9.857 1.00 85.69 296 GLY A C 1
ATOM 2189 O O . GLY A 1 296 ? 10.488 6.504 -8.743 1.00 85.69 296 GLY A O 1
ATOM 2190 N N . ASP A 1 297 ? 10.136 5.161 -10.504 1.00 93.31 297 ASP A N 1
ATOM 2191 C CA . ASP A 1 297 ? 9.012 4.432 -9.886 1.00 93.31 297 ASP A CA 1
ATOM 2192 C C . ASP A 1 297 ? 9.483 3.312 -8.942 1.00 93.31 297 ASP A C 1
ATOM 2194 O O . ASP A 1 297 ? 8.673 2.727 -8.223 1.00 93.31 297 ASP A O 1
ATOM 2198 N N . SER A 1 298 ? 10.788 3.020 -8.914 1.00 95.81 298 SER A N 1
ATOM 2199 C CA . SER A 1 298 ? 11.433 2.139 -7.935 1.00 95.81 298 SER A CA 1
ATOM 2200 C C . SER A 1 298 ? 10.972 2.447 -6.512 1.00 95.81 298 SER A C 1
ATOM 2202 O O . SER A 1 298 ? 10.988 3.600 -6.082 1.00 95.81 298 SER A O 1
ATOM 2204 N N . GLY A 1 299 ? 10.568 1.418 -5.771 1.00 97.69 299 GLY A N 1
ATOM 2205 C CA . GLY A 1 299 ? 9.986 1.554 -4.437 1.00 97.69 299 GLY A CA 1
ATOM 2206 C C . GLY A 1 299 ? 8.489 1.888 -4.395 1.00 97.69 299 GLY A C 1
ATOM 2207 O O . GLY A 1 299 ? 7.895 1.868 -3.316 1.00 97.69 299 GLY A O 1
ATOM 2208 N N . GLY A 1 300 ? 7.861 2.154 -5.543 1.00 97.62 300 GLY A N 1
ATOM 2209 C CA . GLY A 1 300 ? 6.420 2.377 -5.655 1.00 97.62 300 GLY A CA 1
ATOM 2210 C C . GLY A 1 300 ? 5.608 1.112 -5.373 1.00 97.62 300 GLY A C 1
ATOM 2211 O O . GLY A 1 300 ? 6.095 0.003 -5.615 1.00 97.62 300 GLY A O 1
ATOM 2212 N N . PRO A 1 301 ? 4.386 1.238 -4.833 1.00 98.38 301 PRO A N 1
ATOM 2213 C CA . PRO A 1 301 ? 3.581 0.086 -4.470 1.00 98.38 301 PRO A CA 1
ATOM 2214 C C . PRO A 1 301 ? 2.877 -0.496 -5.690 1.00 98.38 301 PRO A C 1
ATOM 2216 O O . PRO A 1 301 ? 2.479 0.226 -6.607 1.00 98.38 301 PRO A O 1
ATOM 2219 N N . VAL A 1 302 ? 2.608 -1.794 -5.620 1.00 98.62 302 VAL A N 1
ATOM 2220 C CA . VAL A 1 302 ? 1.546 -2.438 -6.392 1.00 98.62 302 VAL A CA 1
ATOM 2221 C C . VAL A 1 302 ? 0.514 -3.034 -5.439 1.00 98.62 302 VAL A C 1
ATOM 2223 O O . VAL A 1 302 ? 0.847 -3.692 -4.448 1.00 98.62 302 VAL A O 1
ATOM 2226 N N . PHE A 1 303 ? -0.750 -2.762 -5.742 1.00 98.56 303 PHE A N 1
ATOM 2227 C CA . PHE A 1 303 ? -1.931 -3.139 -4.989 1.00 98.56 303 PHE A CA 1
ATOM 2228 C C . PHE A 1 303 ? -2.737 -4.194 -5.744 1.00 98.56 303 PHE A C 1
ATOM 2230 O O . PHE A 1 303 ? -3.034 -4.033 -6.929 1.00 98.56 303 PHE A O 1
ATOM 2237 N N . ALA A 1 304 ? -3.166 -5.228 -5.026 1.00 97.69 304 ALA A N 1
ATOM 2238 C CA . ALA A 1 304 ? -4.196 -6.162 -5.471 1.00 97.69 304 ALA A CA 1
ATOM 2239 C C . ALA A 1 304 ? -5.389 -6.093 -4.512 1.00 97.69 304 ALA A C 1
ATOM 2241 O O . ALA A 1 304 ? -5.223 -5.781 -3.328 1.00 97.69 304 ALA A O 1
ATOM 2242 N N . ARG A 1 305 ? -6.594 -6.403 -4.997 1.00 94.44 305 ARG A N 1
ATOM 2243 C CA . ARG A 1 305 ? -7.768 -6.518 -4.129 1.00 94.44 305 ARG A CA 1
ATOM 2244 C C . ARG A 1 305 ? -7.855 -7.937 -3.582 1.00 94.44 305 ARG A C 1
ATOM 2246 O O . ARG A 1 305 ? -8.130 -8.877 -4.321 1.00 94.44 305 ARG A O 1
ATOM 2253 N N . LEU A 1 306 ? -7.578 -8.081 -2.289 1.00 91.75 306 LEU A N 1
ATOM 2254 C CA . LEU A 1 306 ? -7.450 -9.366 -1.604 1.00 91.75 306 LEU A CA 1
ATOM 2255 C C . LEU A 1 306 ? -8.426 -9.414 -0.432 1.00 91.75 306 LEU A C 1
ATOM 2257 O O . LEU A 1 306 ? -8.429 -8.533 0.429 1.00 91.75 306 LEU A O 1
ATOM 2261 N N . GLY A 1 307 ? -9.284 -10.435 -0.422 1.00 85.25 307 GLY A N 1
ATOM 2262 C CA . GLY A 1 307 ? -10.472 -10.416 0.423 1.00 85.25 307 GLY A CA 1
ATOM 2263 C C . GLY A 1 307 ? -11.404 -9.297 -0.036 1.00 85.25 307 GLY A C 1
ATOM 2264 O O . GLY A 1 307 ? -11.962 -9.365 -1.128 1.00 85.25 307 GLY A O 1
ATOM 2265 N N . GLU A 1 308 ? -11.566 -8.268 0.791 1.00 83.19 308 GLU A N 1
ATOM 2266 C CA . GLU A 1 308 ? -12.476 -7.146 0.517 1.00 83.19 308 GLU A CA 1
ATOM 2267 C C . GLU A 1 308 ? -11.739 -5.811 0.310 1.00 83.19 308 GLU A C 1
ATOM 2269 O O . GLU A 1 308 ? -12.338 -4.847 -0.178 1.00 83.19 308 GLU A O 1
ATOM 2274 N N . SER A 1 309 ? -10.432 -5.792 0.592 1.00 89.88 309 SER A N 1
ATOM 2275 C CA . SER A 1 309 ? -9.595 -4.598 0.730 1.00 89.88 309 SER A CA 1
ATOM 2276 C C . SER A 1 309 ? -8.495 -4.538 -0.334 1.00 89.88 309 SER A C 1
ATOM 2278 O O . SER A 1 309 ? -7.955 -5.563 -0.757 1.00 89.88 309 SER A O 1
ATOM 2280 N N . TRP A 1 310 ? -8.116 -3.327 -0.744 1.00 95.56 310 TRP A N 1
ATOM 2281 C CA . TRP A 1 310 ? -6.887 -3.105 -1.507 1.00 95.56 310 TRP A CA 1
ATOM 2282 C C . TRP A 1 310 ? -5.679 -3.297 -0.591 1.00 95.56 310 TRP A C 1
ATOM 2284 O O . TRP A 1 310 ? -5.581 -2.647 0.451 1.00 95.56 310 TRP A O 1
ATOM 2294 N N . ARG A 1 311 ? -4.770 -4.201 -0.967 1.00 96.25 311 ARG A N 1
ATOM 2295 C CA . ARG A 1 311 ? -3.572 -4.536 -0.191 1.00 96.25 311 ARG A CA 1
ATOM 2296 C C . ARG A 1 311 ? -2.311 -4.332 -1.020 1.00 96.25 311 ARG A C 1
ATOM 2298 O O . ARG A 1 311 ? -2.268 -4.749 -2.175 1.00 96.25 311 ARG A O 1
ATOM 2305 N N . LEU A 1 312 ? -1.284 -3.726 -0.426 1.00 98.06 312 LEU A N 1
ATOM 2306 C CA . LEU A 1 312 ? 0.054 -3.621 -1.008 1.00 98.06 312 LEU A CA 1
ATOM 2307 C C . LEU A 1 312 ? 0.656 -5.031 -1.057 1.00 98.06 312 LEU A C 1
ATOM 2309 O O . LEU A 1 312 ? 0.975 -5.613 -0.018 1.00 98.06 312 LEU A O 1
ATOM 2313 N N . VAL A 1 313 ? 0.774 -5.583 -2.265 1.00 98.25 313 VAL A N 1
ATOM 2314 C CA . VAL A 1 313 ? 1.304 -6.935 -2.520 1.00 98.25 313 VAL A CA 1
ATOM 2315 C C . VAL A 1 313 ? 2.767 -6.921 -2.939 1.00 98.25 313 VAL A C 1
ATOM 2317 O O . VAL A 1 313 ? 3.469 -7.912 -2.743 1.00 98.25 313 VAL A O 1
ATOM 2320 N N . GLY A 1 314 ? 3.267 -5.798 -3.456 1.00 98.12 314 GLY A N 1
ATOM 2321 C CA . GLY A 1 314 ? 4.672 -5.673 -3.817 1.00 98.12 314 GLY A CA 1
ATOM 2322 C C . GLY A 1 314 ? 5.193 -4.244 -3.894 1.00 98.12 314 GLY A C 1
ATOM 2323 O O . GLY A 1 314 ? 4.441 -3.273 -3.813 1.00 98.12 314 GLY A O 1
ATOM 2324 N N . VAL A 1 315 ? 6.511 -4.159 -4.051 1.00 98.44 315 VAL A N 1
ATOM 2325 C CA . VAL A 1 315 ? 7.307 -2.931 -4.141 1.00 98.44 315 VAL A CA 1
ATOM 2326 C C . VAL A 1 315 ? 8.124 -2.980 -5.432 1.00 98.44 315 VAL A C 1
ATOM 2328 O O . VAL A 1 315 ? 8.834 -3.959 -5.656 1.00 98.44 315 VAL A O 1
ATOM 2331 N N . SER A 1 316 ? 8.010 -1.958 -6.282 1.00 98.00 316 SER A N 1
ATOM 2332 C CA . SER A 1 316 ? 8.668 -1.880 -7.596 1.00 98.00 316 SER A CA 1
ATOM 2333 C C . SER A 1 316 ? 10.186 -2.010 -7.461 1.00 98.00 316 SER A C 1
ATOM 2335 O O . SER A 1 316 ? 10.788 -1.274 -6.676 1.00 98.00 316 SER A O 1
ATOM 2337 N N . SER A 1 317 ? 10.792 -2.951 -8.191 1.00 95.94 317 SER A N 1
ATOM 2338 C CA . SER A 1 317 ? 12.205 -3.320 -8.036 1.00 95.94 317 SER A CA 1
ATOM 2339 C C . SER A 1 317 ? 12.989 -3.204 -9.345 1.00 95.94 317 SER A C 1
ATOM 2341 O O . SER A 1 317 ? 13.942 -2.431 -9.404 1.00 95.94 317 SER A O 1
ATOM 2343 N N . TYR A 1 318 ? 12.592 -3.916 -10.406 1.00 92.69 318 TYR A N 1
ATOM 2344 C CA . TYR A 1 318 ? 13.303 -3.885 -11.691 1.00 92.69 318 TYR A CA 1
ATOM 2345 C C . TYR A 1 318 ? 12.383 -4.120 -12.896 1.00 92.69 318 TYR A C 1
ATOM 2347 O O . TYR A 1 318 ? 11.293 -4.671 -12.764 1.00 92.69 318 TYR A O 1
ATOM 2355 N N . GLY A 1 319 ? 12.856 -3.713 -14.076 1.00 90.38 319 GLY A N 1
ATOM 2356 C CA . GLY A 1 319 ? 12.219 -3.946 -15.376 1.00 90.38 319 GLY A CA 1
ATOM 2357 C C . GLY A 1 319 ? 13.170 -4.628 -16.365 1.00 90.38 319 GLY A C 1
ATOM 2358 O O . GLY A 1 319 ? 14.299 -4.981 -16.012 1.00 90.38 319 GLY A O 1
ATOM 2359 N N . THR A 1 320 ? 12.741 -4.802 -17.617 1.00 87.75 320 THR A N 1
ATOM 2360 C CA . THR A 1 320 ? 13.532 -5.501 -18.657 1.00 87.75 320 THR A CA 1
ATOM 2361 C C . THR A 1 320 ? 13.960 -4.629 -19.831 1.00 87.75 320 THR A C 1
ATOM 2363 O O . THR A 1 320 ? 14.970 -4.915 -20.477 1.00 87.75 320 THR A O 1
ATOM 2366 N N . THR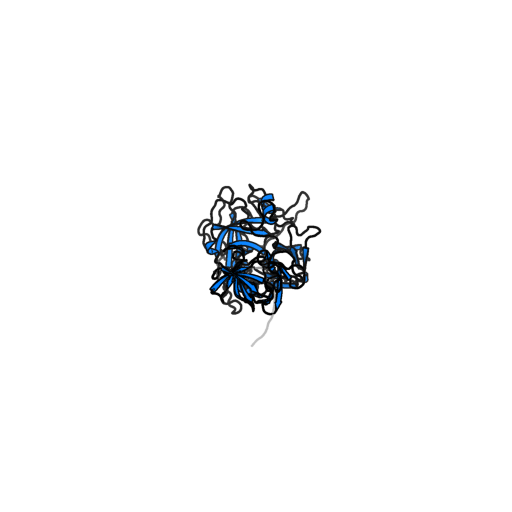 A 1 321 ? 13.205 -3.574 -20.120 1.00 84.56 321 THR A N 1
ATOM 2367 C CA . THR A 1 321 ? 13.412 -2.660 -21.245 1.00 84.56 321 THR A CA 1
ATOM 2368 C C . THR A 1 321 ? 13.244 -1.205 -20.782 1.00 84.56 321 THR A C 1
ATOM 2370 O O . THR A 1 321 ? 13.170 -0.927 -19.589 1.00 84.56 321 THR A O 1
ATOM 2373 N N . ASN A 1 322 ? 13.201 -0.246 -21.713 1.00 85.38 322 ASN A N 1
ATOM 2374 C CA . ASN A 1 322 ? 12.985 1.172 -21.403 1.00 85.38 322 ASN A CA 1
ATOM 2375 C C . ASN A 1 322 ? 11.486 1.524 -21.290 1.00 85.38 322 ASN A C 1
ATOM 2377 O O . ASN A 1 322 ? 11.044 2.513 -21.878 1.00 85.38 322 ASN A O 1
ATOM 2381 N N . SER A 1 323 ? 10.707 0.693 -20.590 1.00 90.31 323 SER A N 1
ATOM 2382 C CA . SER A 1 323 ? 9.260 0.877 -20.382 1.00 90.31 323 SER A CA 1
ATOM 2383 C C . SER A 1 323 ? 8.445 0.977 -21.688 1.00 90.31 323 SER A C 1
ATOM 2385 O O . SER A 1 323 ? 7.533 1.800 -21.801 1.00 90.31 323 SER A O 1
ATOM 2387 N N . ILE A 1 324 ? 8.808 0.166 -22.688 1.00 92.31 324 ILE A N 1
ATOM 2388 C CA . ILE A 1 324 ? 8.085 -0.010 -23.965 1.00 92.31 324 ILE A CA 1
ATOM 2389 C C . ILE A 1 324 ? 7.169 -1.240 -23.906 1.00 92.31 324 ILE A C 1
ATOM 2391 O O . ILE A 1 324 ? 7.248 -2.015 -22.957 1.00 92.31 324 ILE A O 1
ATOM 2395 N N . TYR A 1 325 ? 6.326 -1.452 -24.917 1.00 94.69 325 TYR A N 1
ATOM 2396 C CA . TYR A 1 325 ? 5.555 -2.693 -25.021 1.00 94.69 325 TYR A CA 1
ATOM 2397 C C . TYR A 1 325 ? 6.461 -3.936 -24.993 1.00 94.69 325 TYR A C 1
ATOM 2399 O O . TYR A 1 325 ? 7.582 -3.923 -25.513 1.00 94.69 325 TYR A O 1
ATOM 2407 N N . GLY A 1 326 ? 5.983 -4.996 -24.342 1.00 92.25 326 GLY A N 1
ATOM 2408 C CA . GLY A 1 326 ? 6.754 -6.188 -24.006 1.00 92.25 326 GLY A CA 1
ATOM 2409 C C . GLY A 1 326 ? 7.707 -6.020 -22.812 1.00 92.25 326 GLY A C 1
ATOM 2410 O O . GLY A 1 326 ? 8.448 -6.959 -22.510 1.00 92.25 326 GLY A O 1
ATOM 2411 N N . ASP A 1 327 ? 7.725 -4.873 -22.122 1.00 93.12 327 ASP A N 1
ATOM 2412 C CA . ASP A 1 327 ? 8.460 -4.735 -20.861 1.00 93.12 327 ASP A CA 1
ATOM 2413 C C . ASP A 1 327 ? 7.833 -5.585 -19.754 1.00 93.12 327 ASP A C 1
ATOM 2415 O O . ASP A 1 327 ? 6.632 -5.507 -19.522 1.00 93.12 327 ASP A O 1
ATOM 2419 N N . VAL A 1 328 ? 8.657 -6.344 -19.032 1.00 94.31 328 VAL A N 1
ATOM 2420 C CA . VAL A 1 328 ? 8.262 -7.071 -17.824 1.00 94.31 328 VAL A CA 1
ATOM 2421 C C . VAL A 1 328 ? 8.661 -6.266 -16.588 1.00 94.31 328 VAL A C 1
ATOM 2423 O O . VAL A 1 328 ? 9.855 -6.100 -16.328 1.00 94.31 328 VAL A O 1
ATOM 2426 N N . ALA A 1 329 ? 7.682 -5.828 -15.795 1.00 95.62 329 ALA A N 1
ATOM 2427 C CA . ALA A 1 329 ? 7.902 -5.168 -14.510 1.00 95.62 329 ALA A CA 1
ATOM 2428 C C . ALA A 1 329 ? 7.894 -6.184 -13.359 1.00 95.62 329 ALA A C 1
ATOM 2430 O O . ALA A 1 329 ? 7.002 -7.032 -13.260 1.00 95.62 329 ALA A O 1
ATOM 2431 N N . VAL A 1 330 ? 8.877 -6.091 -12.460 1.00 96.75 330 VAL A N 1
ATOM 2432 C CA . VAL A 1 330 ? 9.051 -7.015 -11.334 1.00 96.75 330 VAL A CA 1
ATOM 2433 C C . VAL A 1 330 ? 9.119 -6.279 -10.002 1.00 96.75 330 VAL A C 1
ATOM 2435 O O . VAL A 1 330 ? 9.851 -5.305 -9.814 1.00 96.75 330 VAL A O 1
ATOM 2438 N N . PHE A 1 331 ? 8.367 -6.814 -9.046 1.00 97.88 331 PHE A N 1
ATOM 2439 C CA . PHE A 1 331 ? 8.155 -6.260 -7.722 1.00 97.88 331 PHE A CA 1
ATOM 2440 C C . PHE A 1 331 ? 8.635 -7.253 -6.661 1.00 97.88 331 PHE A C 1
ATOM 2442 O O . PHE A 1 331 ? 8.351 -8.452 -6.745 1.00 97.88 331 PHE A O 1
ATOM 2449 N N . THR A 1 332 ? 9.301 -6.761 -5.617 1.00 97.62 332 THR A N 1
ATOM 2450 C CA . THR A 1 332 ? 9.556 -7.544 -4.400 1.00 97.62 332 THR A CA 1
ATOM 2451 C C . THR A 1 332 ? 8.220 -7.819 -3.711 1.00 97.62 332 THR A C 1
ATOM 2453 O O . THR A 1 332 ? 7.519 -6.877 -3.342 1.00 97.62 332 THR A O 1
ATOM 2456 N N . ARG A 1 333 ? 7.853 -9.094 -3.524 1.00 96.81 333 ARG A N 1
ATOM 2457 C CA . ARG A 1 333 ? 6.575 -9.501 -2.910 1.00 96.81 333 ARG A CA 1
ATOM 2458 C C . ARG A 1 333 ? 6.564 -9.172 -1.415 1.00 96.81 333 ARG A C 1
ATOM 2460 O O . ARG A 1 333 ? 7.361 -9.716 -0.651 1.00 96.81 333 ARG A O 1
ATOM 2467 N N . ALA A 1 334 ? 5.632 -8.324 -0.986 1.00 96.56 334 ALA A N 1
ATOM 2468 C CA . ALA A 1 334 ? 5.550 -7.811 0.382 1.00 96.56 334 ALA A CA 1
ATOM 2469 C C . ALA A 1 334 ? 5.263 -8.915 1.414 1.00 96.56 334 ALA A C 1
ATOM 2471 O O . ALA A 1 334 ? 5.889 -8.943 2.473 1.00 96.56 334 ALA A O 1
ATOM 2472 N N . ALA A 1 335 ? 4.397 -9.877 1.079 1.00 94.88 335 ALA A N 1
ATOM 2473 C CA . ALA A 1 335 ? 4.008 -10.960 1.983 1.00 94.88 335 ALA A CA 1
ATOM 2474 C C . ALA A 1 335 ? 5.168 -11.900 2.380 1.00 94.88 335 ALA A C 1
ATOM 2476 O O . ALA A 1 335 ? 5.119 -12.507 3.446 1.00 94.88 335 ALA A O 1
ATOM 2477 N N . ASN A 1 336 ? 6.247 -11.991 1.588 1.00 93.75 336 ASN A N 1
ATOM 2478 C CA . ASN A 1 336 ? 7.466 -12.714 1.990 1.00 93.75 336 ASN A CA 1
ATOM 2479 C C . ASN A 1 336 ? 8.220 -12.031 3.144 1.00 93.75 336 ASN A C 1
ATOM 2481 O O . ASN A 1 336 ? 8.973 -12.694 3.853 1.00 93.75 336 ASN A O 1
ATOM 2485 N N . HIS A 1 337 ? 8.009 -10.726 3.330 1.00 94.00 337 HIS A N 1
ATOM 2486 C CA . HIS A 1 337 ? 8.714 -9.889 4.304 1.00 94.00 337 HIS A CA 1
ATOM 2487 C C . HIS A 1 337 ? 7.787 -9.360 5.399 1.00 94.00 337 HIS A C 1
ATOM 2489 O O . HIS A 1 337 ? 8.220 -8.542 6.204 1.00 94.00 337 HIS A O 1
ATOM 2495 N N . ALA A 1 338 ? 6.530 -9.813 5.452 1.00 93.12 338 ALA A N 1
ATOM 2496 C CA . ALA A 1 338 ? 5.507 -9.277 6.346 1.00 93.12 338 ALA A CA 1
ATOM 2497 C C . ALA A 1 338 ? 5.961 -9.249 7.816 1.00 93.12 338 ALA A C 1
ATOM 2499 O O . ALA A 1 338 ? 5.935 -8.186 8.426 1.00 93.12 338 ALA A O 1
ATOM 2500 N N . GLU A 1 339 ? 6.462 -10.363 8.363 1.00 91.75 339 GLU A N 1
ATOM 2501 C CA . GLU A 1 339 ? 6.971 -10.418 9.747 1.00 91.75 339 GLU A CA 1
ATOM 2502 C C . GLU A 1 339 ? 8.067 -9.373 10.019 1.00 91.75 339 GLU A C 1
ATOM 2504 O O . GLU A 1 339 ? 8.074 -8.732 11.071 1.00 91.75 339 GLU A O 1
ATOM 2509 N N . TRP A 1 340 ? 8.975 -9.165 9.058 1.00 94.19 340 TRP A N 1
ATOM 2510 C CA . TRP A 1 340 ? 9.998 -8.126 9.158 1.00 94.19 340 TRP A CA 1
ATOM 2511 C C . TRP A 1 340 ? 9.367 -6.734 9.102 1.00 94.19 340 TRP A C 1
ATOM 2513 O O . TRP A 1 340 ? 9.702 -5.903 9.940 1.00 94.19 340 TRP A O 1
ATOM 2523 N N . ILE A 1 341 ? 8.413 -6.489 8.199 1.00 96.06 341 ILE A N 1
ATOM 2524 C CA . ILE A 1 341 ? 7.741 -5.191 8.076 1.00 96.06 341 ILE A CA 1
ATOM 2525 C C . ILE A 1 341 ? 6.988 -4.823 9.356 1.00 96.06 341 ILE A C 1
ATOM 2527 O O . ILE A 1 341 ? 7.278 -3.778 9.940 1.00 96.06 341 ILE A O 1
ATOM 2531 N N . PHE A 1 342 ? 6.097 -5.692 9.841 1.00 94.19 342 PHE A N 1
ATOM 2532 C CA . PHE A 1 342 ? 5.324 -5.448 11.065 1.00 94.19 342 PHE A CA 1
ATOM 2533 C C . PHE A 1 342 ? 6.219 -5.239 12.297 1.00 94.19 342 PHE A C 1
ATOM 2535 O O . PHE A 1 342 ? 5.838 -4.495 13.194 1.00 94.19 342 PHE A O 1
ATOM 2542 N N . SER A 1 343 ? 7.450 -5.772 12.321 1.00 94.56 343 SER A N 1
ATOM 2543 C CA . SER A 1 343 ? 8.398 -5.516 13.421 1.00 94.56 343 SER A CA 1
ATOM 2544 C C . SER A 1 343 ? 8.888 -4.057 13.541 1.00 94.56 343 SER A C 1
ATOM 2546 O O . SER A 1 343 ? 9.458 -3.698 14.574 1.00 94.56 343 SER A O 1
ATOM 2548 N N . TYR A 1 344 ? 8.650 -3.213 12.526 1.00 96.31 344 TYR A N 1
ATOM 2549 C CA . TYR A 1 344 ? 8.955 -1.773 12.525 1.00 96.31 344 TYR A CA 1
ATOM 2550 C C . TYR A 1 344 ? 7.719 -0.866 12.549 1.00 96.31 344 TYR A C 1
ATOM 2552 O O . TYR A 1 344 ? 7.879 0.353 12.655 1.00 96.31 344 TYR A O 1
ATOM 2560 N N . LEU A 1 345 ? 6.507 -1.409 12.412 1.00 95.56 345 LEU A N 1
ATOM 2561 C CA . LEU 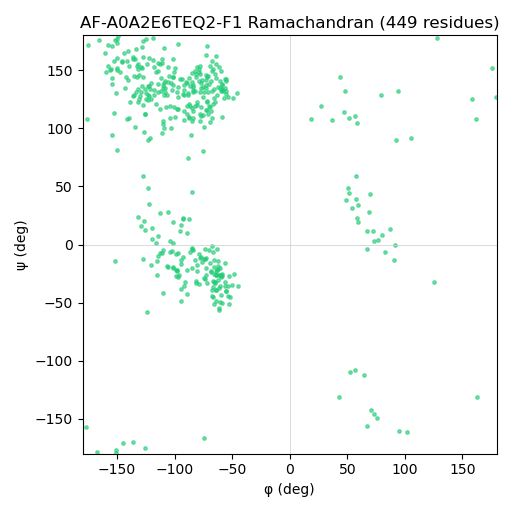A 1 345 ? 5.301 -0.586 12.384 1.00 95.56 345 LEU A CA 1
ATOM 2562 C C . LEU A 1 345 ? 4.867 -0.207 13.803 1.00 95.56 345 LEU A C 1
ATOM 2564 O O . LEU A 1 345 ? 5.020 -0.963 14.762 1.00 95.56 345 LEU A O 1
ATOM 2568 N N . GLU A 1 346 ? 4.303 0.989 13.935 1.00 93.56 346 GLU A N 1
ATOM 2569 C CA . GLU A 1 346 ? 3.597 1.383 15.151 1.00 93.56 346 GLU A CA 1
ATOM 2570 C C . GLU A 1 346 ? 2.196 0.756 15.190 1.00 93.56 346 GLU A C 1
ATOM 2572 O O . GLU A 1 346 ? 1.581 0.522 14.149 1.00 93.56 346 GLU A O 1
ATOM 2577 N N . ALA A 1 347 ? 1.656 0.554 16.395 1.00 93.75 347 ALA A N 1
ATOM 2578 C CA . ALA A 1 347 ? 0.302 0.038 16.565 1.00 93.75 347 ALA A CA 1
ATOM 2579 C C . ALA A 1 347 ? -0.753 0.910 15.850 1.00 93.75 347 ALA A C 1
ATOM 2581 O O . ALA A 1 347 ? -0.706 2.151 15.866 1.00 93.75 347 ALA A O 1
ATOM 2582 N N . TRP A 1 348 ? -1.744 0.216 15.292 1.00 95.69 348 TRP A N 1
ATOM 2583 C CA . TRP A 1 348 ? -2.761 0.690 14.357 1.00 95.69 348 TRP A CA 1
ATOM 2584 C C . TRP A 1 348 ? -2.155 1.295 13.085 1.00 95.69 348 TRP A C 1
ATOM 2586 O O . TRP A 1 348 ? -2.422 2.463 12.782 1.00 95.69 348 TRP A O 1
ATOM 2596 N N . PRO A 1 349 ? -1.354 0.514 12.331 1.00 95.44 349 PRO A N 1
ATOM 2597 C CA . PRO A 1 349 ? -0.610 1.016 11.180 1.00 95.44 349 PRO A CA 1
ATOM 2598 C C . PRO A 1 349 ? -1.521 1.590 10.093 1.00 95.44 349 PRO A C 1
ATOM 2600 O O . PRO A 1 349 ? -1.204 2.619 9.515 1.00 95.44 349 PRO A O 1
ATOM 2603 N N . THR A 1 350 ? -2.700 1.013 9.862 1.00 93.69 350 THR A N 1
ATOM 2604 C CA . THR A 1 350 ? -3.628 1.471 8.813 1.00 93.69 350 THR A CA 1
ATOM 2605 C C . THR A 1 350 ? -4.620 2.547 9.269 1.00 93.69 350 THR A C 1
ATOM 2607 O O . THR A 1 350 ? -5.569 2.855 8.549 1.00 93.69 350 THR A O 1
ATOM 2610 N N . ALA A 1 351 ? -4.455 3.121 10.465 1.00 96.25 351 ALA A N 1
ATOM 2611 C CA . ALA A 1 351 ? -5.316 4.194 10.959 1.00 96.25 351 ALA A CA 1
ATOM 2612 C C . ALA A 1 351 ? -4.597 5.547 10.856 1.00 96.25 351 ALA A C 1
ATOM 2614 O O . ALA A 1 351 ? -3.561 5.763 11.486 1.00 96.25 351 ALA A O 1
ATOM 2615 N N . ALA A 1 352 ? -5.166 6.479 10.087 1.00 97.12 352 ALA A N 1
ATOM 2616 C CA . ALA A 1 352 ? -4.570 7.790 9.840 1.00 97.12 352 ALA A CA 1
ATOM 2617 C C . ALA A 1 352 ? -4.334 8.551 11.155 1.00 97.12 352 ALA A C 1
ATOM 2619 O O . ALA A 1 352 ? -5.235 8.656 11.992 1.00 97.12 352 ALA A O 1
ATOM 2620 N N . TRP A 1 353 ? -3.143 9.124 11.347 1.00 97.50 353 TRP A N 1
ATOM 2621 C CA . TRP A 1 353 ? -2.892 9.996 12.495 1.00 97.50 353 TRP A CA 1
ATOM 2622 C C . TRP A 1 353 ? -3.603 11.339 12.312 1.00 97.50 353 TRP A C 1
ATOM 2624 O O . TRP A 1 353 ? -3.544 11.957 11.255 1.00 97.50 353 TRP A O 1
ATOM 2634 N N . SER A 1 354 ? -4.273 11.815 13.356 1.00 95.44 354 SER A N 1
ATOM 2635 C CA . SER A 1 354 ? -5.087 13.041 13.313 1.00 95.44 354 SER A CA 1
ATOM 2636 C C . SER A 1 354 ? -4.293 14.356 13.303 1.00 95.44 354 SER A C 1
ATOM 2638 O O . SER A 1 354 ? -4.869 15.421 13.089 1.00 95.44 354 SER A O 1
ATOM 2640 N N . GLY A 1 355 ? -2.986 14.306 13.583 1.00 93.44 355 GLY A N 1
ATOM 2641 C CA . GLY A 1 355 ? -2.170 15.490 13.872 1.00 93.44 355 GLY A CA 1
ATOM 2642 C C . GLY A 1 355 ? -2.088 15.869 15.359 1.00 93.44 355 GLY A C 1
ATOM 2643 O O . GLY A 1 355 ? -1.430 16.856 15.685 1.00 93.44 355 GLY A O 1
ATOM 2644 N N . LEU A 1 356 ? -2.747 15.126 16.260 1.00 91.25 356 LEU A N 1
ATOM 2645 C CA . LEU A 1 356 ? -2.825 15.426 17.696 1.00 91.25 356 LEU A CA 1
ATOM 2646 C C . LEU A 1 356 ? -2.511 14.187 18.550 1.00 91.25 356 LEU A C 1
ATOM 2648 O O . LEU A 1 356 ? -3.197 13.171 18.450 1.00 91.25 356 LEU A O 1
ATOM 2652 N N . ASP A 1 357 ? -1.509 14.292 19.428 1.00 91.25 357 ASP A N 1
ATOM 2653 C CA . ASP A 1 357 ? -1.088 13.251 20.381 1.00 91.25 357 ASP A CA 1
ATOM 2654 C C . ASP A 1 357 ? -1.058 11.837 19.753 1.00 91.25 357 ASP A C 1
ATOM 2656 O O . ASP A 1 357 ? -0.525 11.658 18.660 1.00 91.25 357 ASP A O 1
ATOM 2660 N N . SER A 1 358 ? -1.659 10.836 20.403 1.00 94.56 358 SER A N 1
ATOM 2661 C CA . SER A 1 358 ? -1.804 9.466 19.885 1.00 94.56 358 SER A CA 1
ATOM 2662 C C . SER A 1 358 ? -3.147 9.215 19.176 1.00 94.56 358 SER A C 1
ATOM 2664 O O . SER A 1 358 ? -3.552 8.062 19.011 1.00 94.56 358 SER A O 1
ATOM 2666 N N . TRP A 1 359 ? -3.881 10.266 18.788 1.00 97.56 359 TRP A N 1
ATOM 2667 C CA . TRP A 1 359 ? -5.196 10.121 18.159 1.00 97.56 359 TRP A CA 1
ATOM 2668 C C . TRP A 1 359 ? -5.094 9.668 16.703 1.00 97.56 359 TRP A C 1
ATOM 2670 O O . TRP A 1 359 ? -4.448 10.311 15.867 1.00 97.56 359 TRP A O 1
ATOM 2680 N N . ARG A 1 360 ? -5.815 8.592 16.398 1.00 97.31 360 ARG A N 1
ATOM 2681 C CA . ARG A 1 360 ? -6.033 8.041 15.065 1.00 97.31 360 ARG A CA 1
ATOM 2682 C C . ARG A 1 360 ? -7.486 8.220 14.628 1.00 97.31 360 ARG A C 1
ATOM 2684 O O . ARG A 1 360 ? -8.394 8.342 15.456 1.00 97.31 360 ARG A O 1
ATOM 2691 N N . THR A 1 361 ? -7.694 8.152 13.321 1.00 96.69 361 THR A N 1
ATOM 2692 C CA . THR A 1 361 ? -9.005 8.116 12.676 1.00 96.69 361 THR A CA 1
ATOM 2693 C C . THR A 1 361 ? -9.048 6.955 11.688 1.00 96.69 361 THR A C 1
ATOM 2695 O O . THR A 1 361 ? -8.183 6.828 10.826 1.00 96.69 361 THR A O 1
ATOM 2698 N N . SER A 1 362 ? -10.076 6.117 11.808 1.00 94.88 362 SER A N 1
ATOM 2699 C CA . SER A 1 362 ? -10.459 5.114 10.814 1.00 94.88 362 SER A CA 1
ATOM 2700 C C . SER A 1 362 ? -11.768 5.538 10.150 1.00 94.88 362 SER A C 1
ATOM 2702 O O . SER A 1 362 ? -12.689 5.998 10.828 1.00 94.88 362 SER A O 1
ATOM 2704 N N . SER A 1 363 ? -11.858 5.359 8.831 1.00 91.00 363 SER A N 1
ATOM 2705 C CA . SER A 1 363 ? -13.039 5.680 8.017 1.00 91.00 363 SER A CA 1
ATOM 2706 C C . SER A 1 363 ? -14.284 4.871 8.397 1.00 91.00 363 SER A C 1
ATOM 2708 O O . SER A 1 363 ? -15.401 5.345 8.203 1.00 91.00 363 SER A O 1
ATOM 2710 N N . TRP A 1 364 ? -14.096 3.672 8.956 1.00 92.62 364 TRP A N 1
ATOM 2711 C CA . TRP A 1 364 ? -15.174 2.764 9.344 1.00 92.62 364 TRP A CA 1
ATOM 2712 C C . TRP A 1 364 ? -15.312 2.625 10.862 1.00 92.62 364 TRP A C 1
ATOM 2714 O O . TRP A 1 364 ? -16.428 2.639 11.374 1.00 92.62 364 TRP A O 1
ATOM 2724 N N . PHE A 1 365 ? -14.199 2.522 11.596 1.00 95.25 365 PHE A N 1
ATOM 2725 C CA . PHE A 1 365 ? -14.227 2.292 13.043 1.00 95.25 365 PHE A CA 1
ATOM 2726 C C . PHE A 1 365 ? -14.477 3.594 13.818 1.00 95.25 365 PHE A C 1
ATOM 2728 O O . PHE A 1 365 ? -15.157 3.577 14.841 1.00 95.25 365 PHE A O 1
ATOM 2735 N N . GLY A 1 366 ? -14.009 4.734 13.294 1.00 94.94 366 GLY A N 1
ATOM 2736 C CA . GLY A 1 366 ? -14.087 6.050 13.930 1.00 94.94 366 GLY A CA 1
ATOM 2737 C C . GLY A 1 366 ? -12.767 6.486 14.573 1.00 94.94 366 GLY A C 1
ATOM 2738 O O . GLY A 1 366 ? -11.693 5.986 14.232 1.00 94.94 366 GLY A O 1
ATOM 2739 N N . SER A 1 367 ? -12.836 7.457 15.488 1.00 96.31 367 SER A N 1
ATOM 2740 C CA . SER A 1 367 ? -11.653 8.041 16.136 1.00 96.31 367 SER A CA 1
ATOM 2741 C C . SER A 1 367 ? -11.356 7.426 17.506 1.00 96.31 367 SER A C 1
ATOM 2743 O O . SER A 1 367 ? -12.236 7.273 18.363 1.00 96.31 367 SER A O 1
ATOM 2745 N N . PHE A 1 368 ? -10.079 7.132 17.741 1.00 97.50 368 PHE A N 1
ATOM 2746 C CA . PHE A 1 368 ? -9.567 6.526 18.970 1.00 97.50 368 PHE A CA 1
ATOM 2747 C C . PHE A 1 368 ? -8.129 6.981 19.248 1.00 97.50 368 PHE A C 1
ATOM 2749 O O . PHE A 1 368 ? -7.387 7.310 18.329 1.00 97.50 368 PHE A O 1
ATOM 2756 N N . SER A 1 369 ? -7.732 7.016 20.517 1.00 97.62 369 SER A N 1
ATOM 2757 C CA . SER A 1 369 ? -6.353 7.284 20.927 1.00 97.62 369 SER A CA 1
ATOM 2758 C C . SER A 1 369 ? -5.633 5.974 21.218 1.00 97.62 369 SER A C 1
ATOM 2760 O O . SER A 1 369 ? -6.179 5.133 21.935 1.00 97.62 369 SER A O 1
ATOM 2762 N N . VAL A 1 370 ? -4.433 5.790 20.669 1.00 97.00 370 VAL A N 1
ATOM 2763 C CA . VAL A 1 370 ? -3.590 4.613 20.927 1.00 97.00 370 VAL A CA 1
ATOM 2764 C C . VAL A 1 370 ? -2.822 4.798 22.235 1.00 97.00 370 VAL A C 1
ATOM 2766 O O . VAL A 1 370 ? -2.222 5.844 22.480 1.00 97.00 370 VAL A O 1
ATOM 2769 N N . ALA A 1 371 ? -2.846 3.775 23.086 1.00 96.12 371 ALA A N 1
ATOM 2770 C CA . ALA A 1 371 ? -2.136 3.727 24.357 1.00 96.12 371 ALA A CA 1
ATOM 2771 C C . ALA A 1 371 ? -1.127 2.563 24.379 1.00 96.12 371 ALA A C 1
ATOM 2773 O O . ALA A 1 371 ? -1.002 1.802 23.420 1.00 96.12 371 ALA A O 1
ATOM 2774 N N . ALA A 1 372 ? -0.380 2.444 25.478 1.00 93.06 372 ALA A N 1
ATOM 2775 C CA . ALA A 1 372 ? 0.565 1.349 25.680 1.00 93.06 372 ALA A CA 1
ATOM 2776 C C . ALA A 1 372 ? -0.136 -0.023 25.749 1.00 93.06 372 ALA A C 1
ATOM 2778 O O . ALA A 1 372 ? -1.339 -0.112 26.004 1.00 93.06 372 ALA A O 1
ATOM 2779 N N . ASP A 1 373 ? 0.646 -1.088 25.558 1.00 92.69 373 ASP A N 1
ATOM 2780 C CA . ASP A 1 373 ? 0.225 -2.483 25.728 1.00 92.69 373 ASP A CA 1
ATOM 2781 C C . ASP A 1 373 ? -1.066 -2.834 24.965 1.00 92.69 373 ASP A C 1
ATOM 2783 O O . ASP A 1 373 ? -1.965 -3.477 25.502 1.00 92.69 373 ASP A O 1
ATOM 2787 N N . ASN A 1 374 ? -1.166 -2.387 23.708 1.00 95.06 374 ASN A N 1
ATOM 2788 C CA . ASN A 1 374 ? -2.273 -2.656 22.781 1.00 95.06 374 ASN A CA 1
ATOM 2789 C C . ASN A 1 374 ? -3.669 -2.198 23.262 1.00 95.06 374 ASN A C 1
ATOM 2791 O O . ASN A 1 374 ? -4.702 -2.676 22.779 1.00 95.06 374 ASN A O 1
ATOM 2795 N N . TRP A 1 375 ? -3.718 -1.233 24.183 1.00 97.88 375 TRP A N 1
ATOM 2796 C CA . TRP A 1 375 ? -4.948 -0.532 24.548 1.00 97.88 375 TRP A CA 1
ATOM 2797 C C . TRP A 1 375 ? -5.243 0.634 23.608 1.00 97.88 375 TRP A C 1
ATOM 2799 O O . TRP A 1 375 ? -4.346 1.347 23.161 1.00 97.88 375 TRP A O 1
ATOM 2809 N N . ILE A 1 376 ? -6.529 0.891 23.388 1.00 98.06 376 ILE A N 1
ATOM 2810 C CA . ILE A 1 376 ? -7.025 2.127 22.787 1.00 98.06 376 ILE A CA 1
ATOM 2811 C C . ILE A 1 376 ? -8.125 2.747 23.643 1.00 98.06 376 ILE A C 1
ATOM 2813 O O . ILE A 1 376 ? -8.888 2.052 24.320 1.00 98.06 376 ILE A O 1
ATOM 2817 N N . PHE A 1 377 ? -8.252 4.066 23.555 1.00 97.56 377 PHE A N 1
ATOM 2818 C CA . PHE A 1 377 ? -9.402 4.808 24.047 1.00 97.56 377 PHE A CA 1
ATOM 2819 C C . PHE A 1 377 ? -10.216 5.339 22.867 1.00 97.56 377 PHE A C 1
ATOM 2821 O O . PHE A 1 377 ? -9.877 6.348 22.249 1.00 97.56 377 PHE A O 1
ATOM 2828 N N . HIS A 1 378 ? -11.299 4.648 22.536 1.00 96.88 378 HIS A N 1
ATOM 2829 C CA . HIS A 1 378 ? -12.186 5.000 21.435 1.00 96.88 378 HIS A CA 1
ATOM 2830 C C . HIS A 1 378 ? -13.253 6.008 21.888 1.00 96.88 378 HIS A C 1
ATOM 2832 O O . HIS A 1 378 ? -13.892 5.798 22.917 1.00 96.88 378 HIS A O 1
ATOM 2838 N N . GLN A 1 379 ? -13.537 7.056 21.099 1.00 95.44 379 GLN A N 1
ATOM 2839 C CA . GLN A 1 379 ? -14.430 8.158 21.517 1.00 95.44 379 GLN A CA 1
ATOM 2840 C C . GLN A 1 379 ? -15.808 7.694 22.014 1.00 95.44 379 GLN A C 1
ATOM 2842 O O . GLN A 1 379 ? -16.282 8.168 23.043 1.00 95.44 379 GLN A O 1
ATOM 2847 N N . GLN A 1 380 ? -16.444 6.757 21.303 1.00 94.56 380 GLN A N 1
ATOM 2848 C CA . GLN A 1 380 ? -17.738 6.195 21.709 1.00 94.56 380 GLN A CA 1
ATOM 2849 C C . GLN A 1 380 ? -17.642 4.891 22.524 1.00 94.56 380 GLN A C 1
ATOM 2851 O O . GLN A 1 380 ? -18.420 4.709 23.457 1.00 94.56 380 GLN A O 1
ATOM 2856 N N . HIS A 1 381 ? -16.709 3.980 22.207 1.00 95.50 381 HIS A N 1
ATOM 2857 C CA . HIS A 1 381 ? -16.581 2.688 22.901 1.00 95.50 381 HIS A CA 1
ATOM 2858 C C . HIS A 1 381 ? -15.841 2.735 24.245 1.00 95.50 381 HIS A C 1
ATOM 2860 O O . HIS A 1 381 ? -15.996 1.811 25.042 1.00 95.50 381 HIS A O 1
ATOM 2866 N N . GLY A 1 382 ? -15.079 3.792 24.526 1.00 95.88 382 GLY A N 1
ATOM 2867 C CA . GLY A 1 382 ? -14.207 3.877 25.696 1.00 95.88 382 GLY A CA 1
ATOM 2868 C C . GLY A 1 382 ? -12.959 3.002 25.554 1.00 95.88 382 GLY A C 1
ATOM 2869 O O . GLY A 1 382 ? -12.420 2.848 24.459 1.00 95.88 382 GLY A O 1
ATOM 2870 N N . TRP A 1 383 ? -12.485 2.445 26.670 1.00 97.38 383 TRP A N 1
ATOM 2871 C CA . TRP A 1 383 ? -11.296 1.588 26.697 1.00 97.38 383 TRP A CA 1
ATOM 2872 C C . TRP A 1 383 ? -11.553 0.222 26.057 1.00 97.38 383 TRP A C 1
ATOM 2874 O O . TRP A 1 383 ? -12.412 -0.534 26.520 1.00 97.38 383 TRP A O 1
ATOM 2884 N N . LEU A 1 384 ? -10.755 -0.098 25.039 1.00 97.81 384 LEU A N 1
ATOM 2885 C CA . LEU A 1 384 ? -10.716 -1.393 24.364 1.00 97.81 384 LEU A CA 1
ATOM 2886 C C . LEU A 1 384 ? -9.275 -1.914 24.336 1.00 97.81 384 LEU A C 1
ATOM 2888 O O . LEU A 1 384 ? -8.344 -1.132 24.164 1.00 97.81 384 LEU A O 1
ATOM 2892 N N . TYR A 1 385 ? -9.094 -3.225 24.459 1.00 98.12 385 TYR A N 1
ATOM 2893 C CA . TYR A 1 385 ? -7.813 -3.898 24.224 1.00 98.12 385 TYR A CA 1
ATOM 2894 C C . TYR A 1 385 ? -7.879 -4.675 22.906 1.00 98.12 385 TYR A C 1
ATOM 2896 O O . TYR A 1 385 ? -8.823 -5.440 22.701 1.00 98.12 385 TYR A O 1
ATOM 2904 N N . ALA A 1 386 ? -6.898 -4.475 22.026 1.00 97.00 386 ALA A N 1
ATOM 2905 C CA . ALA A 1 386 ? -6.853 -5.045 20.680 1.00 97.00 386 ALA A CA 1
ATOM 2906 C C . ALA A 1 386 ? -5.574 -5.890 20.519 1.00 97.00 386 ALA A C 1
ATOM 2908 O O . ALA A 1 386 ? -4.529 -5.341 20.182 1.00 97.00 386 ALA A O 1
ATOM 2909 N N . PRO A 1 387 ? -5.598 -7.210 20.793 1.00 93.62 387 PRO A N 1
ATOM 2910 C CA . PRO A 1 387 ? -4.392 -8.011 21.030 1.00 93.62 387 PRO A CA 1
ATOM 2911 C C . PRO A 1 387 ? -3.362 -7.966 19.897 1.00 93.62 387 PRO A C 1
ATOM 2913 O O . PRO A 1 387 ? -2.172 -7.938 20.190 1.00 93.62 387 PRO A O 1
ATOM 2916 N N . GLY A 1 388 ? -3.806 -7.910 18.638 1.00 87.19 388 GLY A N 1
ATOM 2917 C CA . GLY A 1 388 ? -2.948 -7.797 17.453 1.00 87.19 388 GLY A CA 1
ATOM 2918 C C . GLY A 1 388 ? -2.593 -6.363 17.049 1.00 87.19 388 GLY A C 1
ATOM 2919 O O . GLY A 1 388 ? -2.373 -6.124 15.873 1.00 87.19 388 GLY A O 1
ATOM 2920 N N . GLY A 1 389 ? -2.661 -5.385 17.958 1.00 90.94 389 GLY A N 1
ATOM 2921 C CA . GLY A 1 389 ? -2.218 -4.006 17.707 1.00 90.94 389 GLY A CA 1
ATOM 2922 C C . GLY A 1 389 ? -3.027 -3.207 16.677 1.00 90.94 389 GLY A C 1
ATOM 2923 O O . GLY A 1 389 ? -2.759 -2.023 16.523 1.00 90.94 389 GLY A O 1
ATOM 2924 N N . GLY A 1 390 ? -4.018 -3.806 16.009 1.00 89.75 390 GLY A N 1
ATOM 2925 C CA . GLY A 1 390 ? -4.673 -3.238 14.825 1.00 89.75 390 GLY A CA 1
ATOM 2926 C C . GLY A 1 390 ? -3.964 -3.565 13.502 1.00 89.75 390 GLY A C 1
ATOM 2927 O O . GLY A 1 390 ? -4.275 -2.931 12.498 1.00 89.75 390 GLY A O 1
ATOM 2928 N N . ASP A 1 391 ? -3.030 -4.522 13.500 1.00 87.44 391 ASP A N 1
ATOM 2929 C CA . ASP A 1 391 ? -2.211 -4.899 12.336 1.00 87.44 391 ASP A CA 1
ATOM 2930 C C . ASP A 1 391 ? -3.011 -5.658 11.264 1.00 87.44 391 ASP A C 1
ATOM 2932 O O . ASP A 1 391 ? -2.777 -5.476 10.069 1.00 87.44 391 ASP A O 1
ATOM 2936 N N . ASP A 1 392 ? -3.998 -6.458 11.684 1.00 85.88 392 ASP A N 1
ATOM 2937 C CA . ASP A 1 392 ? -5.039 -6.993 10.807 1.00 85.88 392 ASP A CA 1
ATOM 2938 C C . ASP A 1 392 ? -6.407 -6.443 11.223 1.00 85.88 392 ASP A C 1
ATOM 2940 O O . ASP A 1 392 ? -6.860 -6.600 12.360 1.00 85.88 392 ASP A O 1
ATOM 2944 N N . THR A 1 393 ? -7.056 -5.759 10.284 1.00 88.69 393 THR A N 1
ATOM 2945 C CA . THR A 1 393 ? -8.374 -5.140 10.466 1.00 88.69 393 THR A CA 1
ATOM 2946 C C . THR A 1 393 ? -9.510 -5.942 9.825 1.00 88.69 393 THR A C 1
ATOM 2948 O O . THR A 1 393 ? -10.677 -5.619 10.068 1.00 88.69 393 THR A O 1
ATOM 2951 N N . ASP A 1 394 ? -9.192 -7.024 9.098 1.00 87.75 394 ASP A N 1
ATOM 2952 C CA . ASP A 1 394 ? -10.178 -7.982 8.580 1.00 87.75 394 ASP A CA 1
ATOM 2953 C C . ASP A 1 394 ? -10.620 -8.998 9.663 1.00 87.75 394 ASP A C 1
ATOM 2955 O O . ASP A 1 394 ? -11.736 -9.520 9.579 1.00 87.75 394 ASP A O 1
ATOM 2959 N N . ASP A 1 395 ? -9.794 -9.218 10.702 1.00 90.25 395 ASP A N 1
ATOM 2960 C CA . ASP A 1 395 ? -10.036 -10.076 11.885 1.00 90.25 395 ASP A CA 1
ATOM 2961 C C . ASP A 1 395 ? -9.908 -9.287 13.215 1.00 90.25 395 ASP A C 1
ATOM 2963 O O . ASP A 1 395 ? -9.201 -9.683 14.146 1.00 90.25 395 ASP A O 1
ATOM 2967 N N . LEU A 1 396 ? -10.557 -8.118 13.325 1.00 94.62 396 LEU A N 1
ATOM 2968 C CA . LEU A 1 396 ? -10.371 -7.235 14.484 1.00 94.62 396 LEU A CA 1
ATOM 2969 C C . LEU A 1 396 ? -11.084 -7.757 15.749 1.00 94.62 396 LEU A C 1
ATOM 2971 O O . LEU A 1 396 ? -12.277 -7.531 15.987 1.00 94.62 396 LEU A O 1
ATOM 2975 N N . TRP A 1 397 ? -10.296 -8.369 16.632 1.00 97.25 397 TRP A N 1
ATOM 2976 C CA . TRP A 1 397 ? -10.690 -8.711 17.998 1.00 97.25 397 TRP A CA 1
ATOM 2977 C C . TRP A 1 397 ? -10.504 -7.541 18.970 1.00 97.25 397 TRP A C 1
ATOM 2979 O O . TRP A 1 397 ? -9.452 -6.909 19.030 1.00 97.25 397 TRP A O 1
ATOM 2989 N N . LEU A 1 398 ? -11.527 -7.293 19.789 1.00 97.88 398 LEU A N 1
ATOM 2990 C CA . LEU A 1 398 ? -11.577 -6.224 20.787 1.00 97.88 398 LEU A CA 1
ATOM 2991 C C . LEU A 1 398 ? -12.095 -6.778 22.116 1.00 97.88 398 LEU A C 1
ATOM 2993 O O . LEU A 1 398 ? -13.142 -7.426 22.153 1.00 97.88 398 LEU A O 1
ATOM 2997 N N . TRP A 1 399 ? -11.411 -6.486 23.221 1.00 98.31 399 TRP A N 1
ATOM 2998 C CA . TRP A 1 399 ? -11.901 -6.761 24.573 1.00 98.31 399 TRP A CA 1
ATOM 2999 C C . TRP A 1 399 ? -12.352 -5.480 25.271 1.00 98.31 399 TRP A C 1
ATOM 3001 O O . TRP A 1 399 ? -11.669 -4.459 25.208 1.00 98.31 399 TRP A O 1
ATOM 3011 N N . SER A 1 400 ? -13.461 -5.546 26.009 1.00 96.31 400 SER A N 1
ATOM 3012 C CA . SER A 1 400 ? -13.847 -4.509 26.974 1.00 96.31 400 SER A CA 1
ATOM 3013 C C . SER A 1 400 ? -14.423 -5.114 28.251 1.00 96.31 400 SER A C 1
ATOM 3015 O O . SER A 1 400 ? -15.042 -6.176 28.221 1.00 96.31 400 SER A O 1
ATOM 3017 N N . ASN A 1 401 ? -14.312 -4.395 29.371 1.00 94.38 401 ASN A N 1
ATOM 3018 C CA . ASN A 1 401 ? -14.814 -4.857 30.671 1.00 94.38 401 ASN A CA 1
ATOM 3019 C C . ASN A 1 401 ? -16.337 -5.124 30.693 1.00 94.38 401 ASN A C 1
ATOM 3021 O O . ASN A 1 401 ? -16.813 -5.928 31.485 1.00 94.38 401 ASN A O 1
ATOM 3025 N N . GLN A 1 402 ? -17.103 -4.449 29.829 1.00 92.31 402 GLN A N 1
ATOM 3026 C CA . GLN A 1 402 ? -18.569 -4.545 29.773 1.00 92.31 402 GLN A CA 1
ATOM 3027 C C . GLN A 1 402 ? -19.082 -5.637 28.812 1.00 92.31 402 GLN A C 1
ATOM 3029 O O . GLN A 1 402 ? -20.129 -6.225 29.077 1.00 92.31 402 GLN A O 1
ATOM 3034 N N . LEU A 1 403 ? -18.371 -5.916 27.710 1.00 94.19 403 LEU A N 1
ATOM 3035 C CA . LEU A 1 403 ? -18.799 -6.886 26.682 1.00 94.19 403 LEU A CA 1
ATOM 3036 C C . LEU A 1 403 ? -18.004 -8.205 26.713 1.00 94.19 403 LEU A C 1
ATOM 3038 O O . LEU A 1 403 ? -18.455 -9.216 26.167 1.00 94.19 403 LEU A O 1
ATOM 3042 N N . GLY A 1 404 ? -16.831 -8.211 27.349 1.00 97.31 404 GLY A N 1
ATOM 3043 C CA . GLY A 1 404 ? -15.822 -9.247 27.157 1.00 97.31 404 GLY A CA 1
ATOM 3044 C C . GLY A 1 404 ? -15.188 -9.134 25.770 1.00 97.31 404 GLY A C 1
ATOM 3045 O O . GLY A 1 404 ? -14.977 -8.027 25.274 1.00 97.31 404 GLY A O 1
ATOM 3046 N N . TRP A 1 405 ? -14.899 -10.282 25.156 1.00 98.25 405 TRP A N 1
ATOM 3047 C CA . TRP A 1 405 ? -14.390 -10.367 23.787 1.00 98.25 405 TRP A CA 1
ATOM 3048 C C . TRP A 1 405 ? -15.492 -10.171 22.746 1.00 98.25 405 TRP A C 1
ATOM 3050 O O . TRP A 1 405 ? -16.538 -10.830 22.784 1.00 98.25 405 TRP A O 1
ATOM 3060 N N . THR A 1 406 ? -15.201 -9.298 21.790 1.00 98.31 406 THR A N 1
ATOM 3061 C CA . THR A 1 406 ? -16.009 -9.010 20.608 1.00 98.31 406 THR A CA 1
ATOM 3062 C C . THR A 1 406 ? -15.155 -9.046 19.345 1.00 98.31 406 THR A C 1
ATOM 3064 O O . THR A 1 406 ? -13.999 -8.631 19.384 1.00 98.31 406 THR A O 1
ATOM 3067 N N . TRP A 1 407 ? -15.735 -9.501 18.239 1.00 97.81 407 TRP A N 1
ATOM 3068 C CA . TRP A 1 407 ? -15.138 -9.469 16.902 1.00 97.81 407 TRP A CA 1
ATOM 3069 C C . TRP A 1 407 ? -15.881 -8.498 15.991 1.00 97.81 407 TRP A C 1
ATOM 3071 O O . TRP A 1 407 ? -17.108 -8.411 16.059 1.00 97.81 407 TRP A O 1
ATOM 3081 N N . THR A 1 408 ? -15.156 -7.806 15.121 1.00 97.06 408 THR A N 1
ATOM 3082 C CA . THR A 1 408 ? -15.702 -6.985 14.035 1.00 97.06 408 THR A CA 1
ATOM 3083 C C . THR A 1 408 ? -14.668 -6.874 12.915 1.00 97.06 408 THR A C 1
ATOM 3085 O O . THR A 1 408 ? -13.509 -7.223 13.095 1.00 97.06 408 THR A O 1
ATOM 3088 N N . ASN A 1 409 ? -15.066 -6.323 11.774 1.00 94.44 409 ASN A N 1
ATOM 3089 C CA . ASN A 1 409 ? -14.156 -5.821 10.747 1.00 94.44 409 ASN A CA 1
ATOM 3090 C C . ASN A 1 409 ? -14.818 -4.664 9.982 1.00 94.44 409 ASN A C 1
ATOM 3092 O O . ASN A 1 409 ? -15.940 -4.275 10.322 1.00 94.44 409 ASN A O 1
ATOM 3096 N N . GLN A 1 410 ? -14.152 -4.128 8.956 1.00 90.69 410 GLN A N 1
ATOM 3097 C CA . GLN A 1 410 ? -14.638 -2.980 8.180 1.00 90.69 410 GLN A CA 1
ATOM 3098 C C . GLN A 1 410 ? -16.039 -3.176 7.577 1.00 90.69 410 GLN A C 1
ATOM 3100 O O . GLN A 1 410 ? -16.845 -2.248 7.603 1.00 90.69 410 GLN A O 1
ATOM 3105 N N . LYS A 1 411 ? -16.355 -4.373 7.070 1.00 89.81 411 LYS A N 1
ATOM 3106 C CA . LYS A 1 411 ? -17.672 -4.689 6.490 1.00 89.81 411 LYS A CA 1
ATOM 3107 C C . LYS A 1 411 ? -18.745 -4.969 7.537 1.00 89.81 411 LYS A C 1
ATOM 3109 O O . LYS A 1 411 ? -19.920 -4.686 7.307 1.00 89.81 411 LYS A O 1
ATOM 3114 N N . SER A 1 412 ? -18.357 -5.568 8.660 1.00 95.06 412 SER A N 1
ATOM 3115 C CA . SER A 1 412 ? -19.300 -5.968 9.705 1.00 95.06 412 SER A CA 1
ATOM 3116 C C . SER A 1 412 ? -19.669 -4.806 10.616 1.00 95.06 412 SER A C 1
ATOM 3118 O O . SER A 1 412 ? -20.802 -4.744 11.075 1.00 95.06 412 SER A O 1
ATOM 3120 N N . TYR A 1 413 ? -18.763 -3.862 10.873 1.00 95.56 413 TYR A N 1
ATOM 3121 C CA . TYR A 1 413 ? -19.033 -2.734 11.761 1.00 95.56 413 TYR A CA 1
ATOM 3122 C C . TYR A 1 413 ? -20.204 -1.872 11.234 1.00 95.56 413 TYR A C 1
ATOM 3124 O O . TYR A 1 413 ? -20.250 -1.569 10.043 1.00 95.56 413 TYR A O 1
ATOM 3132 N N . PRO A 1 414 ? -21.175 -1.453 12.076 1.00 96.50 414 PRO A N 1
ATOM 3133 C CA . PRO A 1 414 ? -21.180 -1.469 13.541 1.00 96.50 414 PRO A CA 1
ATOM 3134 C C . PRO A 1 414 ? -21.804 -2.724 14.185 1.00 96.50 414 PRO A C 1
ATOM 3136 O O . PRO A 1 414 ? -22.230 -2.670 15.339 1.00 96.50 414 PRO A O 1
ATOM 3139 N N . TYR A 1 415 ? -21.878 -3.856 13.484 1.00 97.88 415 TYR A N 1
ATOM 3140 C CA . TYR A 1 415 ? -22.202 -5.152 14.084 1.00 97.88 415 TYR A CA 1
ATOM 3141 C C . TYR A 1 415 ? -20.939 -5.792 14.676 1.00 97.88 415 TYR A C 1
ATOM 3143 O O . TYR A 1 415 ? -19.914 -5.888 14.007 1.00 97.88 415 TYR A O 1
ATOM 3151 N N . LEU A 1 416 ? -21.023 -6.258 15.923 1.00 97.88 416 LEU A N 1
ATOM 3152 C CA . LEU A 1 416 ? -19.945 -6.951 16.624 1.00 97.88 416 LEU A CA 1
ATOM 3153 C C . LEU A 1 416 ? -20.434 -8.313 17.119 1.00 97.88 416 LEU A C 1
ATOM 3155 O O . LEU A 1 416 ? -21.468 -8.400 17.785 1.00 97.88 416 LEU A O 1
ATOM 3159 N N . TYR A 1 417 ? -19.687 -9.378 16.845 1.00 98.31 417 TYR A N 1
ATOM 3160 C CA . TYR A 1 417 ? -19.985 -10.702 17.385 1.00 98.31 417 TYR A CA 1
ATOM 3161 C C . TYR A 1 417 ? -19.457 -10.804 18.819 1.00 98.31 417 TYR A C 1
ATOM 3163 O O . TYR A 1 417 ? -18.262 -10.645 19.055 1.00 98.31 417 TYR A O 1
ATOM 3171 N N . SER A 1 418 ? -20.334 -11.057 19.788 1.00 97.94 418 SER A N 1
ATOM 3172 C CA . SER A 1 418 ? -20.012 -11.142 21.212 1.00 97.94 418 SER A CA 1
ATOM 3173 C C . SER A 1 418 ? -19.814 -12.591 21.650 1.00 97.94 418 SER A C 1
ATOM 3175 O O . SER A 1 418 ? -20.753 -13.388 21.661 1.00 97.94 418 SER A O 1
ATOM 3177 N N . VAL A 1 419 ? -18.601 -12.929 22.098 1.00 97.88 419 VAL A N 1
ATOM 3178 C CA . VAL A 1 419 ? -18.264 -14.286 22.573 1.00 97.88 419 VAL A CA 1
ATOM 3179 C C . VAL A 1 419 ? -19.023 -14.637 23.854 1.00 97.88 419 VAL A C 1
ATOM 3181 O O . VAL A 1 419 ? -19.455 -15.773 24.026 1.00 97.88 419 VAL A O 1
ATOM 3184 N N . SER A 1 420 ? -19.219 -13.662 24.746 1.00 95.75 420 SER A N 1
ATOM 3185 C CA . SER A 1 420 ? -19.901 -13.859 26.034 1.00 95.75 420 SER A CA 1
ATOM 3186 C C . SER A 1 420 ? -21.400 -14.154 25.889 1.00 95.75 420 SER A C 1
ATOM 3188 O O . SER A 1 420 ? -21.986 -14.779 26.772 1.00 95.75 420 SER A O 1
ATOM 3190 N N . LYS A 1 421 ? -22.009 -13.736 24.772 1.00 95.06 421 LYS A N 1
ATOM 3191 C CA . LYS A 1 421 ? -23.420 -13.978 24.433 1.00 95.06 421 LYS A CA 1
ATOM 3192 C C . LYS A 1 421 ? -23.628 -15.042 23.352 1.00 95.06 421 LYS A C 1
ATOM 3194 O O . LYS A 1 421 ? -24.732 -15.569 23.242 1.00 95.06 421 LYS A O 1
ATOM 3199 N N . GLY A 1 422 ? -22.596 -15.354 22.565 1.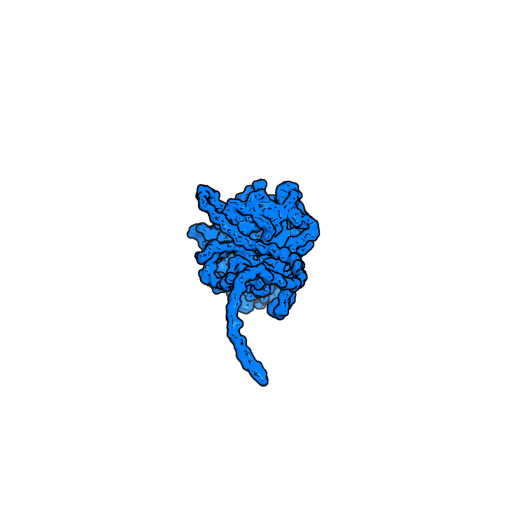00 96.62 422 GLY A N 1
ATOM 3200 C CA . GLY A 1 422 ? -22.673 -16.273 21.427 1.00 96.62 422 GLY A CA 1
ATOM 3201 C C . GLY A 1 422 ? -23.502 -15.736 20.256 1.00 96.62 422 GLY A C 1
ATOM 3202 O O . GLY A 1 422 ? -24.117 -16.523 19.540 1.00 96.62 422 GLY A O 1
ATOM 3203 N N . ASN A 1 423 ? -23.589 -14.411 20.088 1.00 97.12 423 ASN A N 1
ATOM 3204 C CA . ASN A 1 423 ? -24.438 -13.777 19.078 1.00 97.12 423 ASN A CA 1
ATOM 3205 C C . ASN A 1 423 ? -23.884 -12.438 18.569 1.00 97.12 423 ASN A C 1
ATOM 3207 O O . ASN A 1 423 ? -22.875 -11.930 19.051 1.00 97.12 423 ASN A O 1
ATOM 3211 N N . TRP A 1 424 ? -24.585 -11.852 17.600 1.00 97.75 424 TRP A N 1
ATOM 3212 C CA . TRP A 1 424 ? -24.321 -10.504 17.107 1.00 97.75 424 TRP A CA 1
ATOM 3213 C C . TRP A 1 424 ? -25.002 -9.432 17.959 1.00 97.75 424 TRP A C 1
ATOM 3215 O O . TRP A 1 424 ? -26.171 -9.558 18.333 1.00 97.75 424 TRP A O 1
ATOM 3225 N N . LEU A 1 425 ? -24.272 -8.342 18.184 1.00 97.88 425 LEU A N 1
ATOM 3226 C CA . LEU A 1 425 ? -24.757 -7.078 18.719 1.00 97.88 425 LEU A CA 1
ATOM 3227 C C . LEU A 1 425 ? -24.628 -5.996 17.644 1.00 97.88 425 LEU A C 1
ATOM 3229 O O . LEU A 1 425 ? -23.590 -5.914 16.997 1.00 97.88 425 LEU A O 1
ATOM 3233 N N . TYR A 1 426 ? -25.623 -5.127 17.480 1.00 97.88 426 TYR A N 1
ATOM 3234 C CA . TYR A 1 426 ? -25.494 -3.921 16.649 1.00 97.88 426 TYR A CA 1
ATOM 3235 C C . TYR A 1 426 ? -25.255 -2.697 17.529 1.00 97.88 426 TYR A C 1
ATOM 3237 O O . TYR A 1 426 ? -26.101 -2.356 18.356 1.00 97.88 426 TYR A O 1
ATOM 3245 N N . PHE A 1 427 ? -24.110 -2.038 17.364 1.00 97.50 427 PHE A N 1
ATOM 3246 C CA . PHE A 1 427 ? -23.766 -0.819 18.085 1.00 97.50 427 PHE A CA 1
ATOM 3247 C C . PHE A 1 427 ? -24.504 0.391 17.506 1.00 97.50 427 PHE A C 1
ATOM 3249 O O . PHE A 1 427 ? -24.305 0.781 16.355 1.00 97.50 427 PHE A O 1
ATOM 3256 N N . TRP A 1 428 ? -25.336 1.034 18.326 1.00 94.88 428 TRP A N 1
ATOM 3257 C CA . TRP A 1 428 ? -26.148 2.165 17.889 1.00 94.88 428 TRP A CA 1
ATOM 3258 C C . TRP A 1 428 ? -25.370 3.478 18.050 1.00 94.88 428 TRP A C 1
ATOM 3260 O O . TRP A 1 428 ? -25.602 4.261 18.977 1.00 94.88 428 TRP A O 1
ATOM 3270 N N . SER A 1 429 ? -24.407 3.699 17.152 1.00 90.44 429 SER A N 1
ATOM 3271 C CA . SER A 1 429 ? -23.457 4.822 17.195 1.00 90.44 429 SER A CA 1
ATOM 3272 C C . SER A 1 429 ? -24.137 6.188 17.350 1.00 90.44 429 SER A C 1
ATOM 3274 O O . SER A 1 429 ? -23.753 6.956 18.224 1.00 90.44 429 SER A O 1
ATOM 3276 N N . ASN A 1 430 ? -25.205 6.465 16.596 1.00 90.75 430 ASN A N 1
ATOM 3277 C CA . ASN A 1 430 ? -25.928 7.749 16.634 1.00 90.75 430 ASN A CA 1
ATOM 3278 C C . ASN A 1 430 ? -26.580 8.091 17.991 1.00 90.75 430 ASN A C 1
ATOM 3280 O O . ASN A 1 430 ? -26.906 9.251 18.231 1.00 90.75 430 ASN A O 1
ATOM 3284 N N . TYR A 1 431 ? -26.782 7.104 18.870 1.00 90.56 431 TYR A N 1
ATOM 3285 C CA . TYR A 1 431 ? -27.341 7.297 20.216 1.00 90.56 431 TYR A CA 1
ATOM 3286 C C . TYR A 1 431 ? -26.311 7.082 21.331 1.00 90.56 431 TYR A C 1
ATOM 3288 O O . TYR A 1 431 ? -26.625 7.291 22.504 1.00 90.56 431 TYR A O 1
ATOM 3296 N N . SER A 1 432 ? -25.094 6.661 20.979 1.00 92.38 432 SER A N 1
ATOM 3297 C CA . SER A 1 432 ? -24.055 6.265 21.925 1.00 92.38 432 SER A CA 1
ATOM 3298 C C . SER A 1 432 ? -23.001 7.352 22.091 1.00 92.38 432 SER A C 1
ATOM 3300 O O . SER A 1 432 ? -22.463 7.886 21.121 1.00 92.38 432 SER A O 1
ATOM 3302 N N . ILE A 1 433 ? -22.661 7.643 23.341 1.00 91.12 433 ILE A N 1
ATOM 3303 C CA . ILE A 1 433 ? -21.622 8.601 23.726 1.00 91.12 433 ILE A CA 1
ATOM 3304 C C . ILE A 1 433 ? -20.655 7.941 24.712 1.00 91.12 433 ILE A C 1
ATOM 3306 O O . ILE A 1 433 ? -20.912 6.846 25.219 1.00 91.12 433 ILE A O 1
ATOM 3310 N N . LEU A 1 434 ? -19.542 8.611 25.007 1.00 89.00 434 LEU A N 1
ATOM 3311 C CA . LEU A 1 434 ? -18.611 8.154 26.033 1.00 89.00 434 LEU A CA 1
ATOM 3312 C C . LEU A 1 434 ? -19.340 7.924 27.371 1.00 89.00 434 LEU A C 1
ATOM 3314 O O . LEU A 1 434 ? -20.038 8.811 27.859 1.00 89.00 434 LEU A O 1
ATOM 3318 N N . GLY A 1 435 ? -19.171 6.733 27.952 1.00 88.06 435 GLY A N 1
ATOM 3319 C CA . GLY A 1 435 ? -19.838 6.336 29.200 1.00 88.06 435 GLY A CA 1
ATOM 3320 C C . GLY A 1 435 ? -21.341 6.062 29.067 1.00 88.06 435 GLY A C 1
ATOM 3321 O O . GLY A 1 435 ? -22.026 5.975 30.081 1.00 88.06 435 GLY A O 1
ATOM 3322 N N . ARG A 1 436 ? -21.883 5.963 27.841 1.00 93.38 436 ARG A N 1
ATOM 3323 C CA . ARG A 1 436 ? -23.276 5.559 27.610 1.00 93.38 436 ARG A CA 1
ATOM 3324 C C . ARG A 1 436 ? -23.472 4.938 26.228 1.00 93.38 436 ARG A C 1
ATOM 3326 O O . ARG A 1 436 ? -23.685 5.642 25.239 1.00 93.38 436 ARG A O 1
ATOM 3333 N N . ARG A 1 437 ? -23.401 3.608 26.158 1.00 95.38 437 ARG A N 1
ATOM 3334 C CA . ARG A 1 437 ? -23.372 2.838 24.905 1.00 95.38 437 ARG A CA 1
ATOM 3335 C C . ARG A 1 437 ? -24.617 1.975 24.745 1.00 95.38 437 ARG A C 1
ATOM 3337 O O . ARG A 1 437 ? -24.973 1.226 25.654 1.00 95.38 437 ARG A O 1
ATOM 3344 N N . TYR A 1 438 ? -25.236 2.049 23.571 1.00 96.44 438 TYR A N 1
ATOM 3345 C CA . TYR A 1 438 ? -26.424 1.281 23.214 1.00 96.44 438 TYR A CA 1
ATOM 3346 C C . TYR A 1 438 ? -26.090 0.185 22.206 1.00 96.44 438 TYR A C 1
ATOM 3348 O O . TYR A 1 438 ? -25.471 0.451 21.174 1.00 96.44 438 TYR A O 1
ATOM 3356 N N . PHE A 1 439 ? -26.553 -1.034 22.479 1.00 97.06 439 PHE A N 1
ATOM 3357 C CA . PHE A 1 439 ? -26.409 -2.175 21.577 1.00 97.06 439 PHE A CA 1
ATOM 3358 C C . PHE A 1 439 ? -27.746 -2.891 21.413 1.00 97.06 439 PHE A C 1
ATOM 3360 O O . PHE A 1 439 ? -28.414 -3.164 22.406 1.00 97.06 439 PHE A O 1
ATOM 3367 N N . TYR A 1 440 ? -28.132 -3.229 20.188 1.00 97.44 440 TYR A N 1
ATOM 3368 C CA . TYR A 1 440 ? -29.261 -4.126 19.945 1.00 97.44 440 TYR A CA 1
ATOM 3369 C C . TYR A 1 440 ? -28.784 -5.583 19.932 1.00 97.44 440 TYR A C 1
ATOM 3371 O O . TYR A 1 440 ? -27.799 -5.900 19.266 1.00 97.44 440 TYR A O 1
ATOM 3379 N N . ASP A 1 441 ? -29.461 -6.452 20.680 1.00 96.69 441 ASP A N 1
ATOM 3380 C CA . ASP A 1 441 ? -29.122 -7.865 20.859 1.00 96.69 441 ASP A CA 1
ATOM 3381 C C . ASP A 1 441 ? -30.061 -8.759 20.034 1.00 96.69 441 ASP A C 1
ATOM 3383 O O . ASP A 1 441 ? -31.226 -8.940 20.386 1.00 96.69 441 ASP A O 1
ATOM 3387 N N . PHE A 1 442 ? -29.537 -9.359 18.959 1.00 93.38 442 PHE A N 1
ATOM 3388 C CA . PHE A 1 442 ? -30.317 -10.154 17.995 1.00 93.38 442 PHE A CA 1
ATOM 3389 C C . PHE A 1 442 ? -30.765 -11.539 18.487 1.00 93.38 442 PHE A C 1
ATOM 3391 O O . PHE A 1 442 ? -31.429 -12.257 17.747 1.00 93.38 442 PHE A O 1
ATOM 3398 N N . ASN A 1 443 ? -30.378 -11.967 19.694 1.00 94.25 443 ASN A N 1
ATOM 3399 C CA . ASN A 1 443 ? -30.860 -13.233 20.267 1.00 94.25 443 ASN A CA 1
ATOM 3400 C C . ASN A 1 443 ? -32.026 -13.010 21.240 1.00 94.25 443 ASN A C 1
ATOM 3402 O O . ASN A 1 443 ? -32.800 -13.923 21.511 1.00 94.25 443 ASN A O 1
ATOM 3406 N N . THR A 1 444 ? -32.137 -11.802 21.794 1.00 95.19 444 THR A N 1
ATOM 3407 C CA . THR A 1 444 ? -33.197 -11.439 22.748 1.00 95.19 444 THR A CA 1
ATOM 3408 C C . THR A 1 444 ? -34.181 -10.408 22.201 1.00 95.19 444 THR A C 1
ATOM 3410 O O . THR A 1 444 ? -35.176 -10.130 22.865 1.00 95.19 444 THR A O 1
ATOM 3413 N N . ASP A 1 445 ? -33.911 -9.841 21.022 1.00 94.44 445 ASP A N 1
ATOM 3414 C CA . ASP A 1 445 ? -34.623 -8.714 20.411 1.00 94.44 445 ASP A CA 1
ATOM 3415 C C . ASP A 1 445 ? -34.717 -7.478 21.332 1.00 94.44 445 ASP A C 1
ATOM 3417 O O . ASP A 1 445 ? -35.677 -6.703 21.275 1.00 94.44 445 ASP A O 1
ATOM 3421 N N . THR A 1 446 ? -33.712 -7.271 22.196 1.00 95.81 446 THR A N 1
ATOM 3422 C CA . THR A 1 446 ? -33.699 -6.185 23.193 1.00 95.81 446 THR A CA 1
ATOM 3423 C C . THR A 1 446 ? -32.610 -5.142 22.962 1.00 95.81 446 THR A C 1
ATOM 3425 O O . THR A 1 446 ? -31.567 -5.396 22.361 1.00 95.81 446 THR A O 1
ATOM 3428 N N . LEU A 1 447 ? -32.858 -3.939 23.486 1.00 95.56 447 LEU A N 1
ATOM 3429 C CA . LEU A 1 447 ? -31.862 -2.882 23.599 1.00 95.56 447 LEU A CA 1
ATOM 3430 C C . LEU A 1 447 ? -31.090 -3.036 24.915 1.00 95.56 447 LEU A C 1
ATOM 3432 O O . LEU A 1 447 ? -31.672 -2.964 25.998 1.00 95.56 447 LEU A O 1
ATOM 3436 N N . LEU A 1 448 ? -29.777 -3.196 24.812 1.00 95.25 448 LEU A N 1
ATOM 3437 C CA . LEU A 1 448 ? -28.834 -3.176 25.920 1.00 95.25 448 LEU A CA 1
ATOM 3438 C C . LEU A 1 448 ? -28.270 -1.765 26.097 1.00 95.25 448 LEU A C 1
ATOM 3440 O O . LEU A 1 448 ? -27.964 -1.077 25.120 1.00 95.25 448 LEU A O 1
ATOM 3444 N N . LEU A 1 449 ? -28.081 -1.371 27.353 1.00 95.25 449 LEU A N 1
ATOM 3445 C CA . LEU A 1 449 ? -27.414 -0.140 27.756 1.00 95.25 449 LEU A CA 1
ATOM 3446 C C . LEU A 1 449 ? -26.233 -0.502 28.659 1.00 95.25 449 LEU A C 1
ATOM 3448 O O . LEU A 1 449 ? -26.406 -1.219 29.644 1.00 95.25 449 LEU A O 1
ATOM 3452 N N . TYR A 1 450 ? -25.056 0.015 28.320 1.00 92.06 450 TYR A N 1
ATOM 3453 C CA . TYR A 1 450 ? -23.849 -0.079 29.131 1.00 92.06 450 TYR A CA 1
ATOM 3454 C C . TYR A 1 450 ? -23.361 1.330 29.484 1.00 92.06 450 TYR A C 1
ATOM 3456 O O . TYR A 1 450 ? -23.161 2.158 28.590 1.00 92.06 450 TYR A O 1
ATOM 3464 N N . GLU A 1 451 ? -23.184 1.583 30.781 1.00 87.00 451 GLU A N 1
ATOM 3465 C CA . GLU A 1 451 ? -22.706 2.845 31.371 1.00 87.00 451 GLU A CA 1
ATOM 3466 C C . GLU A 1 451 ? -21.362 2.599 32.073 1.00 87.00 451 GLU A C 1
ATOM 3468 O O . GLU A 1 451 ? -21.298 1.684 32.929 1.00 87.00 451 GLU A O 1
#

Foldseek 3Di:
DDDDDDDDDDDDDDDDDDDDDDDDDDDDDDDDDDDDDDDDDDDDDAAFFFAWAPPADQVVQLCLLQCHDPNPDDQPHHDNQQKWKKAFQPPRQIAIWGQQFQFKIKFFQCSQPNAPVDDHGDQQRIKTWTDFFRPPPPTDIWGWPDKAQFVLCVLCRVVSCSLLQLRGMIMTGTPGGDFPDFGFQA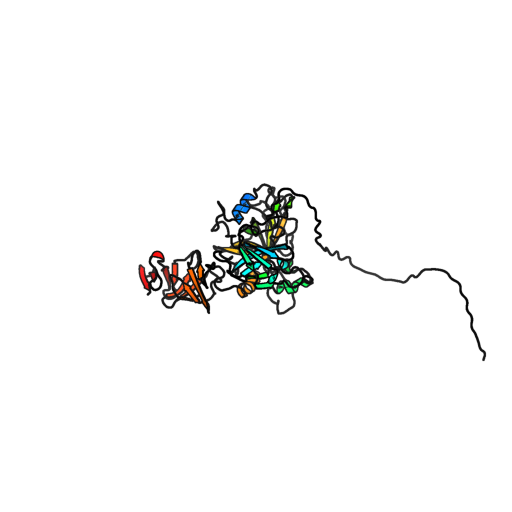PADDDCVVQQQPKKKWKFFAGYHYQPGFRDHGDHGGMGMFIWGWFFWDLARDSVRDDPVPPDQGWIKTKAFFAHCVLPQGLLDDQDDDRPRHHGHHDNHTDNRTGHGAPRNGGIFMWDCTDRDTHGQWGWRDWDDSRHRNIMTMTRGRNSCNVVVVVPHAQLRRFGHNPDAQWTQDPQQGIWGDDPPQWIQHFFPGIWHFNVSNSDQQFTWIADPVQGIWTDHRVCPVWIQGPVVRGIWRWPVVPTGVQWTWIQTPVVRDIDIGD

Radius of gyration: 28.56 Å; Cα contacts (8 Å, |Δi|>4): 1126; chains: 1; bounding box: 134×52×62 Å